Protein 1KWG (pdb70)

Sequence (644 aa):
MLGVCYYPEHWPKERWKEDARRMREAGLSHVRIGEFAWALLEPEPGRLEWGWLDEAIATLAAEGLKVVLGTPTATPPKWLVDRYPEILPVDREGRRRRFGGRRHYCFSSPVYREEARRIVTLLAERYGGLEAVAGFQTDNEYGCHDTVRCYCPRCQEAFRGWLEARYGTIEALNEAWGTAFWSQRYRSFAEVELPHLTVAEPNPSHLLDYYRFASDQVRAFNRLQVEILRAHAPGKFVTHNFMGFFTDLDAFALAQDLDFASWDSYPLGFTDLMPLPPEEKLRYARTGHPDVAAFHHDLYRGVGRGRFWVMEQQPGPVNWAPHNPSPAPGMVRLWTWEALAHGAEVVSYFRWRQAPFAQEQMHAGLHRPDSAPDQGFFEAKRVAEELAALALPPVAQAPVALVFDYEAAWIYEVQPQGAEWSYLGLVYLFYSALRRLGLDVDVVPPGASLRGYAFAVVPSLPIVREEALEAFREAEGPVLFGPRSGSKTETFQIPKELPPGPLQALLPLKVVRVESLPPGLLEVAEGALGRFPLGLWREWVEAPLKPLLTFQDGKGALYREGRYLYLAAWPSPELAGRLLSALAAEAGLKVLSLPEGLRLRRRGTWVFAFNYGPEAVEAPASEGARFLLGSRRVGPYDLAVWEE

Organism: Thermus thermophilus (NCBI:txid274)

Structure (mmCIF, N/CA/C/O backbone):
data_1KWG
#
_entry.id   1KWG
#
_cell.length_a   97.737
_cell.length_b   97.737
_cell.length_c   129.370
_cell.angle_alpha   90.00
_cell.angle_beta   90.00
_cell.angle_gamma   120.00
#
_symmetry.space_group_name_H-M   'P 3 2 1'
#
loop_
_entity.id
_entity.type
_entity.pdbx_description
1 polymer BETA-GALACTOSIDASE
2 non-polymer 'CHLORIDE ION'
3 non-polymer 'ACETATE ION'
4 non-polymer 'ZINC ION'
5 non-polymer (4S)-2-METHYL-2,4-PENTANEDIOL
6 water water
#
loop_
_atom_site.group_PDB
_atom_site.id
_atom_site.type_symbol
_atom_site.label_atom_id
_atom_site.label_alt_id
_atom_site.label_comp_id
_atom_site.label_asym_id
_atom_site.label_entity_id
_atom_site.label_seq_id
_atom_site.pdbx_PDB_ins_code
_atom_site.Cartn_x
_atom_site.Cartn_y
_atom_site.Cartn_z
_atom_site.occupancy
_atom_site.B_iso_or_equiv
_atom_site.auth_seq_id
_atom_site.auth_comp_id
_atom_site.auth_asym_id
_atom_site.auth_atom_id
_atom_site.pdbx_PDB_model_num
ATOM 1 N N . MET A 1 1 ? 44.669 6.086 35.824 1.00 28.00 1 MET A N 1
ATOM 2 C CA . MET A 1 1 ? 44.508 7.104 34.750 1.00 22.92 1 MET A CA 1
ATOM 3 C C . MET A 1 1 ? 43.051 7.542 34.669 1.00 19.72 1 MET A C 1
ATOM 4 O O . MET A 1 1 ? 42.140 6.719 34.725 1.00 17.61 1 MET A O 1
ATOM 9 N N . LEU A 1 2 ? 42.841 8.846 34.542 1.00 16.75 2 LEU A N 1
ATOM 10 C CA . LEU A 1 2 ? 41.495 9.395 34.455 1.00 15.01 2 LEU A CA 1
ATOM 11 C C . LEU A 1 2 ? 41.270 10.031 33.092 1.00 14.16 2 LEU A C 1
ATOM 12 O O . LEU A 1 2 ? 42.196 10.562 32.481 1.00 15.34 2 LEU A O 1
ATOM 17 N N . GLY A 1 3 ? 40.032 9.970 32.616 1.00 12.04 3 GLY A N 1
ATOM 18 C CA . GLY A 1 3 ? 39.718 10.549 31.325 1.00 11.68 3 GLY A CA 1
ATOM 19 C C . GLY A 1 3 ? 38.388 11.267 31.351 1.00 10.51 3 GLY A C 1
ATOM 20 O O . GLY A 1 3 ? 37.783 11.422 32.408 1.00 10.11 3 GLY A O 1
ATOM 21 N N . VAL A 1 4 ? 37.939 11.720 30.187 1.00 10.33 4 VAL A N 1
ATOM 22 C CA . VAL A 1 4 ? 36.661 12.407 30.096 1.00 10.29 4 VAL A CA 1
ATOM 23 C C . VAL A 1 4 ? 36.081 12.285 28.696 1.00 10.44 4 VAL A C 1
ATOM 24 O O . VAL A 1 4 ? 36.812 12.119 27.715 1.00 10.83 4 VAL A O 1
ATOM 28 N N . CYS A 1 5 ? 34.754 12.336 28.625 1.00 8.86 5 CYS A N 1
ATOM 29 C CA . CYS A 1 5 ? 34.027 12.278 27.364 1.00 9.11 5 CYS A CA 1
ATOM 30 C C . CYS A 1 5 ? 33.808 13.745 26.996 1.00 9.81 5 CYS A C 1
ATOM 31 O O . CYS A 1 5 ? 33.254 14.519 27.780 1.00 11.07 5 CYS A O 1
ATOM 34 N N . TYR A 1 6 ? 34.252 14.118 25.801 1.00 11.48 6 TYR A N 1
ATOM 35 C CA . TYR A 1 6 ? 34.194 15.505 25.350 1.00 11.74 6 TYR A CA 1
ATOM 36 C C . TYR A 1 6 ? 33.514 15.669 23.997 1.00 10.28 6 TYR A C 1
ATOM 37 O O . TYR A 1 6 ? 33.609 14.800 23.129 1.00 10.49 6 TYR A O 1
ATOM 46 N N . TYR A 1 7 ? 32.826 16.793 23.825 1.00 10.94 7 TYR A N 1
ATOM 47 C CA . TYR A 1 7 ? 32.125 17.062 22.580 1.00 10.15 7 TYR A CA 1
ATOM 48 C C . TYR A 1 7 ? 32.500 18.416 22.003 1.00 11.98 7 TYR A C 1
ATOM 49 O O . TYR A 1 7 ? 31.780 19.405 22.153 1.00 11.34 7 TYR A O 1
ATOM 58 N N . PRO A 1 8 ? 33.650 18.473 21.322 1.00 13.30 8 PRO A N 1
ATOM 59 C CA . PRO A 1 8 ? 34.089 19.737 20.733 1.00 13.74 8 PRO A CA 1
ATOM 60 C C . PRO A 1 8 ? 33.047 20.325 19.785 1.00 14.03 8 PRO A C 1
ATOM 61 O O . PRO A 1 8 ? 32.935 21.546 19.658 1.00 14.00 8 PRO A O 1
ATOM 65 N N . GLU A 1 9 ? 32.270 19.455 19.144 1.00 12.82 9 GLU A N 1
ATOM 66 C CA . GLU A 1 9 ? 31.248 19.897 18.198 1.00 13.75 9 GLU A CA 1
ATOM 67 C C . GLU A 1 9 ? 30.048 20.583 18.858 1.00 13.58 9 GLU A C 1
ATOM 68 O O . GLU A 1 9 ? 29.139 21.047 18.167 1.00 15.35 9 GLU A O 1
ATOM 74 N N . HIS A 1 10 ? 30.040 20.646 20.187 1.00 12.15 10 HIS A N 1
ATOM 75 C CA . HIS A 1 10 ? 28.950 21.298 20.915 1.00 12.35 10 HIS A CA 1
ATOM 76 C C . HIS A 1 10 ? 29.355 22.684 21.393 1.00 12.46 10 HIS A C 1
ATOM 77 O O . HIS A 1 10 ? 28.526 23.434 21.911 1.00 13.63 10 HIS A O 1
ATOM 84 N N . TRP A 1 11 ? 30.628 23.023 21.217 1.00 12.65 11 TRP A N 1
ATOM 85 C CA . TRP A 1 11 ? 31.150 24.297 21.688 1.00 14.89 11 TRP A CA 1
ATOM 86 C C . TRP A 1 11 ? 31.878 25.113 20.630 1.00 15.47 11 TRP A C 1
ATOM 87 O O . TRP A 1 11 ? 32.365 24.574 19.636 1.00 15.71 11 TRP A O 1
ATOM 98 N N . PRO A 1 12 ? 31.962 26.437 20.837 1.00 18.08 12 PRO A N 1
ATOM 99 C CA . PRO A 1 12 ? 32.657 27.301 19.879 1.00 18.32 12 PRO A CA 1
ATOM 100 C C . PRO A 1 12 ? 34.115 26.851 19.835 1.00 18.40 12 PRO A C 1
ATOM 101 O O . PRO A 1 12 ? 34.683 26.507 20.870 1.00 19.60 12 PRO A O 1
ATOM 105 N N . LYS A 1 13 ? 34.715 26.843 18.649 1.00 19.25 13 LYS A N 1
ATOM 106 C CA . LYS A 1 13 ? 36.107 26.425 18.509 1.00 20.27 13 LYS A CA 1
ATOM 107 C C . LYS A 1 13 ? 37.052 27.169 19.447 1.00 21.22 13 LYS A C 1
ATOM 108 O O . LYS A 1 13 ? 38.044 26.607 19.911 1.00 19.43 13 LYS A O 1
ATOM 114 N N . GLU A 1 14 ? 36.747 28.435 19.721 1.00 22.07 14 GLU A N 1
ATOM 115 C CA . GLU A 1 14 ? 37.584 29.249 20.598 1.00 23.84 14 GLU A CA 1
ATOM 116 C C . GLU A 1 14 ? 37.714 28.668 22.001 1.00 23.81 14 GLU A C 1
ATOM 117 O O . GLU A 1 14 ? 38.607 29.051 22.752 1.00 26.44 14 GLU A O 1
ATOM 123 N N . ARG A 1 15 ? 36.824 27.747 22.353 1.00 20.28 15 ARG A N 1
ATOM 124 C CA . ARG A 1 15 ? 36.838 27.146 23.680 1.00 20.49 15 ARG A CA 1
ATOM 125 C C . ARG A 1 15 ? 37.718 25.900 23.770 1.00 17.04 15 ARG A C 1
ATOM 126 O O . ARG A 1 15 ? 38.153 25.517 24.858 1.00 16.35 15 ARG A O 1
ATOM 134 N N . TRP A 1 16 ? 37.978 25.276 22.625 1.00 18.25 16 TRP A N 1
ATOM 135 C CA . TRP A 1 16 ? 38.768 24.047 22.568 1.00 17.54 16 TRP A CA 1
ATOM 136 C C . TRP A 1 16 ? 40.142 24.097 23.229 1.00 18.59 16 TRP A C 1
ATOM 137 O O . TRP A 1 16 ? 40.472 23.232 24.043 1.00 16.44 16 TRP A O 1
ATOM 148 N N . LYS A 1 17 ? 40.953 25.091 22.875 1.00 18.94 17 LYS A N 1
ATOM 149 C CA . LYS A 1 17 ? 42.284 25.198 23.459 1.00 19.89 17 LYS A CA 1
ATOM 150 C C . LYS A 1 17 ? 42.198 25.324 24.975 1.00 16.17 17 LYS A C 1
ATOM 151 O O . LYS A 1 17 ? 43.007 24.744 25.696 1.00 16.33 17 LYS A O 1
ATOM 157 N N . GLU A 1 18 ? 41.214 26.076 25.456 1.00 16.54 18 GLU A N 1
ATOM 158 C CA . GLU A 1 18 ? 41.026 26.252 26.889 1.00 16.14 18 GLU A CA 1
ATOM 159 C C . GLU A 1 18 ? 40.614 24.939 27.547 1.00 15.96 18 GLU A C 1
ATOM 160 O O . GLU A 1 18 ? 41.111 24.588 28.619 1.00 15.54 18 GLU A O 1
ATOM 166 N N . ASP A 1 19 ? 39.696 24.220 26.909 1.00 14.75 19 ASP A N 1
ATOM 167 C CA . ASP A 1 19 ? 39.238 22.949 27.453 1.00 13.38 19 ASP A CA 1
ATOM 168 C C . ASP A 1 19 ? 40.393 21.960 27.563 1.00 13.16 19 ASP A C 1
ATOM 169 O O . ASP A 1 19 ? 40.562 21.311 28.594 1.00 13.62 19 ASP A O 1
ATOM 174 N N . ALA A 1 20 ? 41.185 21.856 26.499 1.00 14.38 20 ALA A N 1
ATOM 175 C CA . ALA A 1 20 ? 42.325 20.944 26.474 1.00 13.57 20 ALA A CA 1
ATOM 176 C C . ALA A 1 20 ? 43.320 21.285 27.580 1.00 14.04 20 ALA A C 1
ATOM 177 O O . ALA A 1 20 ? 43.832 20.398 28.265 1.00 14.09 20 ALA A O 1
ATOM 179 N N . ARG A 1 21 ? 43.596 22.573 27.756 1.00 14.90 21 ARG A N 1
ATOM 180 C CA . ARG A 1 21 ? 44.519 23.001 28.798 1.00 14.29 21 ARG A CA 1
ATOM 181 C C . ARG A 1 21 ? 44.001 22.598 30.173 1.00 14.81 21 ARG A C 1
ATOM 182 O O . ARG A 1 21 ? 44.742 22.056 30.994 1.00 15.68 21 ARG A O 1
ATOM 190 N N . ARG A 1 22 ? 42.720 22.860 30.418 1.00 14.07 22 ARG A N 1
ATOM 191 C CA . ARG A 1 22 ? 42.110 22.545 31.701 1.00 13.29 22 ARG A CA 1
ATOM 192 C C . ARG A 1 22 ? 42.029 21.046 31.973 1.00 13.68 22 ARG A C 1
ATOM 193 O O . ARG A 1 22 ? 42.059 20.621 33.129 1.00 13.17 22 ARG A O 1
ATOM 201 N N . MET A 1 23 ? 41.936 20.250 30.912 1.00 13.40 23 MET A N 1
ATOM 202 C CA . MET A 1 23 ? 41.891 18.797 31.059 1.00 13.42 23 MET A CA 1
ATOM 203 C C . MET A 1 23 ? 43.254 18.335 31.559 1.00 14.06 23 MET A C 1
ATOM 204 O O . MET A 1 23 ? 43.346 17.477 32.434 1.00 12.78 23 MET A O 1
ATOM 209 N N . ARG A 1 24 ? 44.313 18.914 30.999 1.00 15.77 24 ARG A N 1
ATOM 210 C CA . ARG A 1 24 ? 45.668 18.572 31.417 1.00 14.76 24 ARG A CA 1
ATOM 211 C C . ARG A 1 24 ? 45.905 19.017 32.857 1.00 14.41 24 ARG A C 1
ATOM 212 O O . ARG A 1 24 ? 46.453 18.267 33.661 1.00 16.17 24 ARG A O 1
ATOM 220 N N . GLU A 1 25 ? 45.497 20.244 33.174 1.00 14.36 25 GLU A N 1
ATOM 221 C CA . GLU A 1 25 ? 45.679 20.780 34.519 1.00 16.09 25 GLU A CA 1
ATOM 222 C C . GLU A 1 25 ? 44.938 19.950 35.563 1.00 17.41 25 GLU A C 1
ATOM 223 O O . GLU A 1 25 ? 45.377 19.846 36.707 1.00 18.84 25 GLU A O 1
ATOM 229 N N . ALA A 1 26 ? 43.815 19.361 35.163 1.00 17.00 26 ALA A N 1
ATOM 230 C CA . ALA A 1 26 ? 43.011 18.545 36.069 1.00 17.63 26 ALA A CA 1
ATOM 231 C C . ALA A 1 26 ? 43.668 17.195 36.342 1.00 18.73 26 ALA A C 1
ATOM 232 O O . ALA A 1 26 ? 43.351 16.528 37.330 1.00 19.80 26 ALA A O 1
ATOM 234 N N . GLY A 1 27 ? 44.581 16.796 35.463 1.00 18.01 27 GLY A N 1
ATOM 235 C CA . GLY A 1 27 ? 45.264 15.527 35.635 1.00 16.68 27 GLY A CA 1
ATOM 236 C C . GLY A 1 27 ? 44.709 14.411 34.767 1.00 16.72 27 GLY A C 1
ATOM 237 O O . GLY A 1 27 ? 45.014 13.241 34.999 1.00 17.44 27 GLY A O 1
ATOM 238 N N . LEU A 1 28 ? 43.902 14.760 33.768 1.00 15.24 28 LEU A N 1
ATOM 239 C CA . LEU A 1 28 ? 43.322 13.758 32.879 1.00 15.05 28 LEU A CA 1
ATOM 240 C C . LEU A 1 28 ? 44.340 13.309 31.834 1.00 17.69 28 LEU A C 1
ATOM 241 O O . LEU A 1 28 ? 45.227 14.074 31.446 1.00 17.26 28 LEU A O 1
ATOM 246 N N . SER A 1 29 ? 44.204 12.070 31.372 1.00 16.43 29 SER A N 1
ATOM 247 C CA . SER A 1 29 ? 45.126 11.519 30.387 1.00 15.82 29 SER A CA 1
ATOM 248 C C . SER A 1 29 ? 44.467 11.112 29.073 1.00 16.69 29 SER A C 1
ATOM 249 O O . SER A 1 29 ? 45.120 11.091 28.029 1.00 15.87 29 SER A O 1
ATOM 252 N N . HIS A 1 30 ? 43.177 10.794 29.126 1.00 15.22 30 HIS A N 1
ATOM 253 C CA . HIS A 1 30 ? 42.443 10.360 27.941 1.00 14.27 30 HIS A CA 1
ATOM 254 C C . HIS A 1 30 ? 41.166 11.157 27.711 1.00 12.57 30 HIS A C 1
ATOM 255 O O . HIS A 1 30 ? 40.518 11.595 28.658 1.00 14.15 30 HIS A O 1
ATOM 262 N N . VAL A 1 31 ? 40.811 11.329 26.441 1.00 11.49 31 VAL A N 1
ATOM 263 C CA . VAL A 1 31 ? 39.612 12.068 26.060 1.00 11.76 31 VAL A CA 1
ATOM 264 C C . VAL A 1 31 ? 38.903 11.326 24.929 1.00 12.74 31 VAL A C 1
ATOM 265 O O . VAL A 1 31 ? 39.510 11.049 23.892 1.00 12.96 31 VAL A O 1
ATOM 269 N N . ARG A 1 32 ? 37.630 10.988 25.131 1.00 11.10 32 ARG A N 1
ATOM 270 C CA . ARG A 1 32 ? 36.864 10.289 24.100 1.00 10.09 32 ARG A CA 1
ATOM 271 C C . ARG A 1 32 ? 36.026 11.298 23.329 1.00 10.47 32 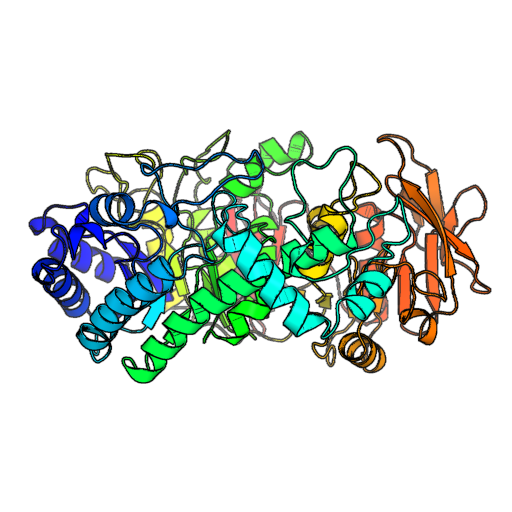ARG A C 1
ATOM 272 O O . ARG A 1 32 ? 35.378 12.159 23.927 1.00 10.86 32 ARG A O 1
ATOM 280 N N . ILE A 1 33 ? 36.040 11.190 22.005 1.00 11.34 33 ILE A N 1
ATOM 281 C CA . ILE A 1 33 ? 35.275 12.095 21.154 1.00 10.71 33 ILE A CA 1
ATOM 282 C C . ILE A 1 33 ? 34.794 11.409 19.878 1.00 10.31 33 ILE A C 1
ATOM 283 O O . ILE A 1 33 ? 35.282 10.336 19.510 1.00 10.98 33 ILE A O 1
ATOM 288 N N . GLY A 1 34 ? 33.815 12.035 19.229 1.00 11.49 34 GLY A N 1
ATOM 289 C CA . GLY A 1 34 ? 33.324 11.569 17.942 1.00 10.05 34 GLY A CA 1
ATOM 290 C C . GLY A 1 34 ? 32.220 10.552 17.720 1.00 11.28 34 GLY A C 1
ATOM 291 O O . GLY A 1 34 ? 31.781 10.393 16.579 1.00 13.10 34 GLY A O 1
ATOM 292 N N . GLU A 1 35 ? 31.741 9.880 18.760 1.00 9.95 35 GLU A N 1
ATOM 293 C CA . GLU A 1 35 ? 30.717 8.862 18.549 1.00 11.50 35 GLU A CA 1
ATOM 294 C C . GLU A 1 35 ? 29.366 9.355 18.022 1.00 11.06 35 GLU A C 1
ATOM 295 O O . GLU A 1 35 ? 28.593 8.569 17.480 1.00 11.83 35 GLU A O 1
ATOM 301 N N . PHE A 1 36 ? 29.079 10.645 18.166 1.00 11.69 36 PHE A N 1
ATOM 302 C CA . PHE A 1 36 ? 27.809 11.190 17.681 1.00 12.36 36 PHE A CA 1
ATOM 303 C C . PHE A 1 36 ? 28.052 12.278 16.644 1.00 13.84 36 PHE A C 1
ATOM 304 O O . PHE A 1 36 ? 27.194 13.129 16.432 1.00 13.40 36 PHE A O 1
ATOM 312 N N . ALA A 1 37 ? 29.202 12.232 15.978 1.00 13.93 37 ALA A N 1
ATOM 313 C CA . ALA A 1 37 ? 29.554 13.276 15.018 1.00 14.00 37 ALA A CA 1
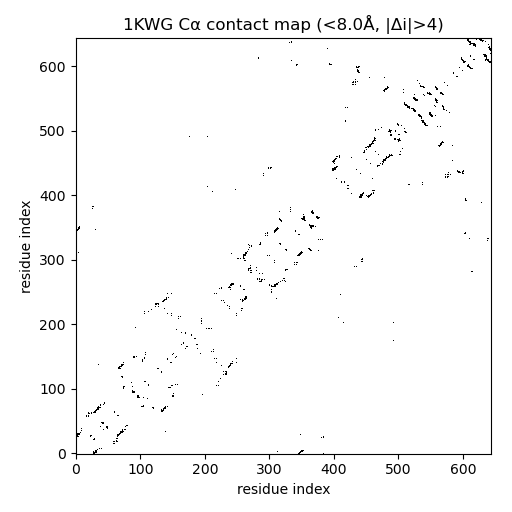ATOM 314 C C . ALA A 1 37 ? 29.330 13.043 13.525 1.00 13.63 37 ALA A C 1
ATOM 315 O O . ALA A 1 37 ? 29.748 13.870 12.719 1.00 14.09 37 ALA A O 1
ATOM 317 N N . TRP A 1 38 ? 28.661 11.962 13.139 1.00 13.02 38 TRP A N 1
ATOM 318 C CA . TRP A 1 38 ? 28.461 11.706 11.711 1.00 12.51 38 TRP A CA 1
ATOM 319 C C . TRP A 1 38 ? 27.841 12.891 10.961 1.00 13.98 38 TRP A C 1
ATOM 320 O O . TRP A 1 38 ? 28.319 13.267 9.891 1.00 14.67 38 TRP A O 1
ATOM 331 N N . ALA A 1 39 ? 26.785 13.482 11.513 1.00 13.70 39 ALA A N 1
ATOM 332 C CA . ALA A 1 39 ? 26.126 14.608 10.846 1.00 14.66 39 ALA A CA 1
ATOM 333 C C . ALA A 1 39 ? 27.051 15.804 10.669 1.00 16.58 39 ALA A C 1
ATOM 334 O O . ALA A 1 39 ? 26.844 16.627 9.774 1.00 16.90 39 ALA A O 1
ATOM 336 N N . LEU A 1 40 ? 28.063 15.908 11.527 1.00 13.88 40 LEU A N 1
ATOM 337 C CA . LEU A 1 40 ? 29.011 17.015 11.445 1.00 15.72 40 LEU A CA 1
ATOM 338 C C . LEU A 1 40 ? 30.169 16.683 10.508 1.00 17.10 40 LEU A C 1
ATOM 339 O O . LEU A 1 40 ? 30.790 17.583 9.938 1.00 18.58 40 LEU A O 1
ATOM 344 N N . LEU A 1 41 ? 30.457 15.392 10.350 1.00 14.90 41 LEU A N 1
ATOM 345 C CA . LEU A 1 41 ? 31.537 14.948 9.470 1.00 15.12 41 LEU A CA 1
ATOM 346 C C . LEU A 1 41 ? 31.050 14.859 8.029 1.00 15.58 41 LEU A C 1
ATOM 347 O O . LEU A 1 41 ? 31.818 15.074 7.087 1.00 17.58 41 LEU A O 1
ATOM 352 N N . GLU A 1 42 ? 29.775 14.528 7.863 1.00 14.54 42 GLU A N 1
ATOM 353 C CA . GLU A 1 42 ? 29.181 14.415 6.538 1.00 14.18 42 GLU A CA 1
ATOM 354 C C . GLU A 1 42 ? 27.806 15.083 6.544 1.00 14.99 42 GLU A C 1
ATOM 355 O O . GLU A 1 42 ? 26.778 14.414 6.451 1.00 14.26 42 GLU A O 1
ATOM 361 N N . PRO A 1 43 ? 27.777 16.422 6.657 1.00 16.14 43 PRO A N 1
ATOM 362 C CA . PRO A 1 43 ? 26.527 17.189 6.678 1.00 17.84 43 PRO A CA 1
ATOM 363 C C . PRO A 1 43 ? 25.750 17.056 5.372 1.00 18.13 43 PRO A C 1
ATOM 364 O O . PRO A 1 43 ? 24.518 17.087 5.361 1.00 18.17 43 PRO A O 1
ATOM 368 N N . GLU A 1 44 ? 26.489 16.917 4.276 1.00 20.00 44 GLU A N 1
ATOM 369 C CA . GLU A 1 44 ? 25.908 16.742 2.950 1.00 21.71 44 GLU A CA 1
ATOM 370 C C . GLU A 1 44 ? 26.382 15.384 2.443 1.00 20.08 44 GLU A C 1
ATOM 371 O O . GLU A 1 44 ? 27.545 15.024 2.617 1.00 19.06 44 GLU A O 1
ATOM 377 N N . PRO A 1 45 ? 25.488 14.610 1.811 1.00 20.05 45 PRO A N 1
ATOM 378 C CA . PRO A 1 45 ? 25.852 13.288 1.292 1.00 21.61 45 PRO A CA 1
ATOM 379 C C . PRO A 1 45 ? 27.107 13.305 0.417 1.00 24.41 45 PRO A C 1
ATOM 380 O O . PRO A 1 45 ? 27.168 14.030 -0.578 1.00 23.88 45 PRO A O 1
ATOM 384 N N . GLY A 1 46 ? 28.106 12.514 0.797 1.00 24.43 46 GLY A N 1
ATOM 385 C CA . GLY A 1 46 ? 29.329 12.440 0.016 1.00 24.52 46 GLY A CA 1
ATOM 386 C C . GLY A 1 46 ? 30.323 13.568 0.214 1.00 25.61 46 GLY A C 1
ATOM 387 O O . GLY A 1 46 ? 31.431 13.518 -0.321 1.00 26.40 46 GLY A O 1
ATOM 388 N N . ARG A 1 47 ? 29.937 14.588 0.972 1.00 25.30 47 ARG A N 1
ATOM 389 C CA . ARG A 1 47 ? 30.823 15.717 1.227 1.00 26.89 47 ARG A CA 1
ATOM 390 C C . ARG A 1 47 ? 31.332 15.670 2.662 1.00 25.79 47 ARG A C 1
ATOM 391 O O . ARG A 1 47 ? 30.636 16.077 3.591 1.00 25.27 47 ARG A O 1
ATOM 399 N N . LEU A 1 48 ? 32.549 15.164 2.833 1.00 23.38 48 LEU A N 1
ATOM 400 C CA . LEU A 1 48 ? 33.149 15.057 4.155 1.00 23.88 48 LEU A CA 1
ATOM 401 C C . LEU A 1 48 ? 33.821 16.348 4.598 1.00 25.09 48 LEU A C 1
ATOM 402 O O . LEU A 1 48 ? 34.466 17.035 3.805 1.00 25.22 48 LEU A O 1
ATOM 407 N N . GLU A 1 49 ? 33.650 16.671 5.874 1.00 21.58 49 GLU A N 1
ATOM 408 C CA . GLU A 1 49 ? 34.239 17.862 6.467 1.00 23.31 49 GLU A CA 1
ATOM 409 C C . GLU A 1 49 ? 35.042 17.442 7.693 1.00 21.64 49 GLU A C 1
ATOM 410 O O . GLU A 1 49 ? 34.540 17.461 8.819 1.00 21.59 49 GLU A O 1
ATOM 416 N N . TRP A 1 50 ? 36.291 17.053 7.455 1.00 20.19 50 TRP A N 1
ATOM 417 C CA . TRP A 1 50 ? 37.189 16.601 8.515 1.00 19.06 50 TRP A CA 1
ATOM 418 C C . TRP A 1 50 ? 37.868 17.743 9.254 1.00 18.74 50 TRP A C 1
ATOM 419 O O . TRP A 1 50 ? 38.382 17.554 10.355 1.00 18.43 50 TRP A O 1
ATOM 430 N N . GLY A 1 51 ? 37.881 18.918 8.633 1.00 19.03 51 GLY A N 1
ATOM 431 C CA . GLY A 1 51 ? 38.522 20.080 9.221 1.00 19.25 51 GLY A CA 1
ATOM 432 C C . GLY A 1 51 ? 38.423 20.254 10.725 1.00 20.17 51 GLY A C 1
ATOM 433 O O . GLY A 1 51 ? 39.438 20.252 11.424 1.00 20.24 51 GLY A O 1
ATOM 434 N N . TRP A 1 52 ? 37.204 20.406 11.230 1.00 19.49 52 TRP A N 1
ATOM 435 C CA . TRP A 1 52 ? 37.005 20.611 12.657 1.00 17.79 52 TRP A CA 1
ATOM 436 C C . TRP A 1 52 ? 37.500 19.453 13.522 1.00 16.61 52 TRP A C 1
ATOM 437 O O . TRP A 1 52 ? 38.025 19.679 14.609 1.00 17.00 52 TRP A O 1
ATOM 448 N N . LEU A 1 53 ? 37.333 18.219 13.052 1.00 17.30 53 LEU A N 1
ATOM 449 C CA . LEU A 1 53 ? 37.785 17.070 13.831 1.00 16.47 53 LEU A CA 1
ATOM 450 C C . LEU A 1 53 ? 39.311 16.995 13.827 1.00 16.64 53 LEU A C 1
ATOM 451 O O . LEU A 1 53 ? 39.922 16.658 14.843 1.00 15.73 53 LEU A O 1
ATOM 456 N N . ASP A 1 54 ? 39.927 17.312 12.691 1.00 17.14 54 ASP A N 1
ATOM 457 C CA . ASP A 1 54 ? 41.385 17.302 12.614 1.00 18.80 54 ASP A CA 1
ATOM 458 C C . ASP A 1 54 ? 41.902 18.287 13.656 1.00 17.84 54 ASP A C 1
ATOM 459 O O . ASP A 1 54 ? 42.841 17.995 14.400 1.00 17.76 54 ASP A O 1
ATOM 464 N N . GLU A 1 55 ? 41.273 19.459 13.701 1.00 18.54 55 GLU A N 1
ATOM 465 C CA . GLU A 1 55 ? 41.669 20.506 14.631 1.00 19.22 55 GLU A CA 1
ATOM 466 C C . GLU A 1 55 ? 41.441 20.127 16.088 1.00 18.58 55 GLU A C 1
ATOM 467 O O . GLU A 1 55 ? 42.291 20.387 16.937 1.00 18.76 55 GLU A O 1
ATOM 473 N N . ALA A 1 56 ? 40.295 19.521 16.381 1.00 17.14 56 ALA A N 1
ATOM 474 C CA . ALA A 1 56 ? 39.990 19.128 17.753 1.00 15.54 56 ALA A CA 1
ATOM 475 C C . ALA A 1 56 ? 41.024 18.125 18.254 1.00 15.13 56 ALA A C 1
ATOM 476 O O . ALA A 1 56 ? 41.515 18.230 19.375 1.00 15.67 56 ALA A O 1
ATOM 478 N N . ILE A 1 57 ? 41.354 17.154 17.413 1.00 16.28 57 ILE A N 1
ATOM 479 C CA . ILE A 1 57 ? 42.336 16.142 17.772 1.00 14.85 57 ILE A CA 1
ATOM 480 C C . ILE A 1 57 ? 43.702 16.788 18.007 1.00 16.47 57 ILE A C 1
ATOM 481 O O . ILE A 1 57 ? 44.378 16.489 18.991 1.00 16.00 57 ILE A O 1
ATOM 486 N N . ALA A 1 58 ? 44.095 17.683 17.106 1.00 17.42 58 ALA A N 1
ATOM 487 C CA . ALA A 1 58 ? 45.375 18.375 17.223 1.00 18.22 58 ALA A CA 1
ATOM 488 C C . ALA A 1 58 ? 45.439 19.200 18.506 1.00 17.99 58 ALA A C 1
ATOM 489 O O . ALA A 1 58 ? 46.469 19.244 19.179 1.00 17.72 58 ALA A O 1
ATOM 491 N N . THR A 1 59 ? 44.330 19.850 18.839 1.00 17.73 59 THR A N 1
ATOM 492 C CA . THR A 1 59 ? 44.254 20.678 20.036 1.00 17.86 59 THR A CA 1
ATOM 493 C C . THR A 1 59 ? 44.443 19.851 21.303 1.00 16.88 59 THR A C 1
ATOM 494 O O . THR A 1 59 ? 45.144 20.261 22.228 1.00 16.81 59 THR A O 1
ATOM 498 N N . LEU A 1 60 ? 43.812 18.682 21.342 1.00 16.74 60 LEU A N 1
ATOM 499 C CA . LEU A 1 60 ? 43.923 17.805 22.498 1.00 16.32 60 LEU A CA 1
ATOM 500 C C . LEU A 1 60 ? 45.329 17.217 22.588 1.00 16.13 60 LEU A C 1
ATOM 501 O O . LEU A 1 60 ? 45.923 17.160 23.668 1.00 15.98 60 LEU A O 1
ATOM 506 N N . ALA A 1 61 ? 45.854 16.792 21.446 1.00 17.61 61 ALA A N 1
ATOM 507 C CA . ALA A 1 61 ? 47.188 16.201 21.378 1.00 18.52 61 ALA A CA 1
ATOM 508 C C . ALA A 1 61 ? 48.272 17.175 21.839 1.00 20.05 61 ALA A C 1
ATOM 509 O O . ALA A 1 61 ? 49.254 16.771 22.463 1.00 18.86 61 ALA A O 1
ATOM 511 N N . ALA A 1 62 ? 48.088 18.455 21.530 1.00 20.01 62 ALA A N 1
ATOM 512 C CA . ALA A 1 62 ? 49.057 19.480 21.909 1.00 21.66 62 ALA A CA 1
ATOM 513 C C . ALA A 1 62 ? 49.241 19.571 23.422 1.00 22.73 62 ALA A C 1
ATOM 514 O O . ALA A 1 62 ? 50.277 20.038 23.900 1.00 23.40 62 ALA A O 1
ATOM 516 N N . GLU A 1 63 ? 48.237 19.130 24.175 1.00 20.94 63 GLU A N 1
ATOM 517 C CA . GLU A 1 63 ? 48.312 19.160 25.631 1.00 19.71 63 GLU A CA 1
ATOM 518 C C . GLU A 1 63 ? 48.801 17.826 26.182 1.00 19.96 63 GLU A C 1
ATOM 519 O O . GLU A 1 63 ? 48.817 17.613 27.394 1.00 21.46 63 GLU A O 1
ATOM 525 N N . GLY A 1 64 ? 49.196 16.928 25.284 1.00 18.69 64 GLY A N 1
ATOM 526 C CA . GLY A 1 64 ? 49.688 15.626 25.703 1.00 20.22 64 GLY A CA 1
ATOM 527 C C . GLY A 1 64 ? 48.599 14.619 26.024 1.00 21.04 64 GLY A C 1
ATOM 528 O O . GLY A 1 64 ? 48.867 13.564 26.595 1.00 22.06 64 GLY A O 1
ATOM 529 N N . LEU A 1 65 ? 47.365 14.940 25.650 1.00 18.01 65 LEU A N 1
ATOM 530 C CA . LEU A 1 65 ? 46.240 14.051 25.908 1.00 18.11 65 LEU A CA 1
ATOM 531 C C . LEU A 1 65 ? 46.117 12.981 24.827 1.00 17.04 65 LEU A C 1
ATOM 532 O O . LEU A 1 65 ? 46.417 13.228 23.659 1.00 18.85 65 LEU A O 1
ATOM 537 N N . LYS A 1 66 ? 45.680 11.791 25.230 1.00 17.54 66 LYS A N 1
ATOM 538 C CA . LYS A 1 66 ? 45.483 10.681 24.307 1.00 17.27 66 LYS A CA 1
ATOM 539 C C . LYS A 1 66 ? 44.012 10.682 23.907 1.00 17.91 66 LYS A C 1
ATOM 540 O O . LYS A 1 66 ? 43.132 10.841 24.755 1.00 18.68 66 LYS A O 1
ATOM 546 N N . VAL A 1 67 ? 43.749 10.506 22.618 1.00 14.97 67 VAL A N 1
ATOM 547 C CA . VAL A 1 67 ? 42.383 10.520 22.114 1.00 13.69 67 VAL A CA 1
ATOM 548 C C . VAL A 1 67 ? 41.813 9.133 21.856 1.00 12.68 67 VAL A C 1
ATOM 549 O O . VAL A 1 67 ? 42.492 8.259 21.316 1.00 13.45 67 VAL A O 1
ATOM 553 N N . VAL A 1 68 ? 40.561 8.944 22.263 1.00 11.67 68 VAL A N 1
ATOM 554 C CA . VAL A 1 68 ? 39.847 7.694 22.037 1.00 10.95 68 VAL A CA 1
ATOM 555 C C . VAL A 1 68 ? 38.734 8.097 21.076 1.00 12.46 68 VAL A C 1
ATOM 556 O O . VAL A 1 68 ? 37.854 8.882 21.428 1.00 13.20 68 VAL A O 1
ATOM 560 N N . LEU A 1 69 ? 38.787 7.588 19.851 1.00 11.16 69 LEU A N 1
ATOM 561 C CA . LEU A 1 69 ? 37.779 7.930 18.856 1.00 11.96 69 LEU A CA 1
ATOM 562 C C . LEU A 1 69 ? 36.628 6.941 18.823 1.00 12.25 69 LEU A C 1
ATOM 563 O O . LEU A 1 69 ? 36.831 5.734 18.728 1.00 11.80 69 LEU A O 1
ATOM 568 N N . GLY A 1 70 ? 35.411 7.457 18.908 1.00 11.67 70 GLY A N 1
ATOM 569 C CA . G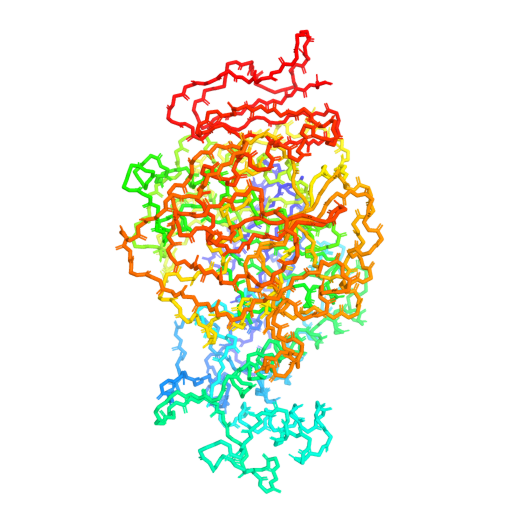LY A 1 70 ? 34.270 6.574 18.831 1.00 11.90 70 GLY A CA 1
ATOM 570 C C . GLY A 1 70 ? 33.800 6.565 17.390 1.00 12.18 70 GLY A C 1
ATOM 571 O O . GLY A 1 70 ? 33.743 7.622 16.758 1.00 13.33 70 GLY A O 1
ATOM 572 N N . THR A 1 71 ? 33.501 5.391 16.842 1.00 10.69 71 THR A N 1
ATOM 573 C CA . THR A 1 71 ? 32.991 5.345 15.476 1.00 9.64 71 THR A CA 1
ATOM 574 C C . THR A 1 71 ? 31.586 5.936 15.635 1.00 12.19 71 THR A C 1
ATOM 575 O O . THR A 1 71 ? 30.908 5.689 16.635 1.00 12.14 71 THR A O 1
ATOM 579 N N . PRO A 1 72 ? 31.132 6.727 14.654 1.00 12.04 72 PRO A N 1
ATOM 580 C CA . PRO A 1 72 ? 29.824 7.392 14.681 1.00 11.79 72 PRO A CA 1
ATOM 581 C C . PRO A 1 72 ? 28.543 6.688 14.253 1.00 11.67 72 PRO A C 1
ATOM 582 O O . PRO A 1 72 ? 27.558 7.357 13.941 1.00 13.08 72 PRO A O 1
ATOM 586 N N . THR A 1 73 ? 28.517 5.362 14.280 1.00 11.95 73 THR A N 1
ATOM 587 C CA . THR A 1 73 ? 27.329 4.643 13.833 1.00 10.80 73 THR A CA 1
ATOM 588 C C . THR A 1 73 ? 26.100 4.605 14.754 1.00 10.89 73 THR A C 1
ATOM 589 O O . THR A 1 73 ? 25.046 4.124 14.350 1.00 10.46 73 THR A O 1
ATOM 593 N N . ALA A 1 74 ? 26.209 5.117 15.975 1.00 11.08 74 ALA A N 1
ATOM 594 C CA . ALA A 1 74 ? 25.052 5.094 16.866 1.00 11.44 74 ALA A CA 1
ATOM 595 C C . ALA A 1 74 ? 23.967 6.069 16.412 1.00 11.32 74 ALA A C 1
ATOM 596 O O . ALA A 1 74 ? 22.781 5.869 16.689 1.00 11.44 74 ALA A O 1
ATOM 598 N N . THR A 1 75 ? 24.379 7.116 15.704 1.00 11.89 75 THR A N 1
ATOM 599 C CA . THR A 1 75 ? 23.451 8.142 15.251 1.00 10.93 75 THR A CA 1
ATOM 600 C C . THR A 1 75 ? 23.616 8.546 13.789 1.00 12.75 75 THR A C 1
ATOM 601 O O . THR A 1 75 ? 24.307 9.518 13.478 1.00 13.69 75 THR A O 1
ATOM 605 N N . PRO A 1 76 ? 22.979 7.805 12.872 1.00 13.07 76 PRO A N 1
ATOM 606 C CA . PRO A 1 76 ? 23.101 8.156 11.453 1.00 13.84 76 PRO A CA 1
ATOM 607 C C . PRO A 1 76 ? 22.349 9.455 11.140 1.00 13.39 76 PRO A C 1
ATOM 608 O O . PRO A 1 76 ? 21.316 9.748 11.745 1.00 13.05 76 PRO A O 1
ATOM 612 N N . PRO A 1 77 ? 22.872 10.255 10.196 1.00 13.37 77 PRO A N 1
ATOM 613 C CA . PRO A 1 77 ? 22.293 11.537 9.768 1.00 13.74 77 PRO A CA 1
ATOM 614 C C . PRO A 1 77 ? 20.894 11.395 9.174 1.00 12.69 77 PRO A C 1
ATOM 615 O O . PRO A 1 77 ? 20.545 10.351 8.629 1.00 13.85 77 PRO A O 1
ATOM 619 N N . LYS A 1 78 ? 20.102 12.458 9.259 1.00 12.78 78 LYS A N 1
ATOM 620 C CA . LYS A 1 78 ? 18.747 12.414 8.729 1.00 12.35 78 LYS A CA 1
ATOM 621 C C . LYS A 1 78 ? 18.727 12.182 7.224 1.00 12.66 78 LYS A C 1
ATOM 622 O O . LYS A 1 78 ? 17.861 11.466 6.727 1.00 13.17 78 LYS A O 1
ATOM 628 N N . TRP A 1 79 ? 19.674 12.773 6.499 1.00 14.08 79 TRP A N 1
ATOM 629 C CA . TRP A 1 79 ? 19.695 12.586 5.050 1.00 13.05 79 TRP A CA 1
ATOM 630 C C . TRP A 1 79 ? 19.917 11.124 4.687 1.00 15.44 79 TRP A C 1
ATOM 631 O O . TRP A 1 79 ? 19.447 10.659 3.645 1.00 14.75 79 TRP A O 1
ATOM 642 N N . LEU A 1 80 ? 20.623 10.395 5.548 1.00 14.68 80 LEU A N 1
ATOM 643 C CA . LEU A 1 80 ? 20.890 8.983 5.295 1.00 13.39 80 LEU A CA 1
ATOM 644 C C . LEU A 1 80 ? 19.646 8.150 5.582 1.00 14.66 80 LEU A C 1
ATOM 645 O O . LEU A 1 80 ? 19.319 7.232 4.835 1.00 14.56 80 LEU A O 1
ATOM 650 N N . VAL A 1 81 ? 18.956 8.480 6.672 1.00 15.59 81 VAL A N 1
ATOM 651 C CA . VAL A 1 81 ? 17.733 7.789 7.060 1.00 16.51 81 VAL A CA 1
ATOM 652 C C . VAL A 1 81 ? 16.647 8.041 6.014 1.00 17.13 81 VAL A C 1
ATOM 653 O O . VAL A 1 81 ? 15.831 7.163 5.718 1.00 16.04 81 VAL A O 1
ATOM 657 N N . ASP A 1 82 ? 16.642 9.250 5.460 1.00 16.61 82 ASP A N 1
ATOM 658 C CA . ASP A 1 82 ? 15.668 9.615 4.437 1.00 16.21 82 ASP A CA 1
ATOM 659 C C . ASP A 1 82 ? 15.960 8.843 3.158 1.00 16.83 82 ASP A C 1
ATOM 660 O O . ASP A 1 82 ? 15.042 8.406 2.461 1.00 18.62 82 ASP A O 1
ATOM 665 N N . ARG A 1 83 ? 17.243 8.673 2.853 1.00 15.18 83 ARG A N 1
ATOM 666 C CA . ARG A 1 83 ? 17.640 7.944 1.653 1.00 15.21 83 ARG A CA 1
ATOM 667 C C . ARG A 1 83 ? 17.291 6.466 1.786 1.00 17.28 83 ARG A C 1
ATOM 668 O O . ARG A 1 83 ? 16.792 5.850 0.843 1.00 16.03 83 ARG A O 1
ATOM 676 N N . TYR A 1 84 ? 17.545 5.908 2.968 1.00 16.54 84 TYR A N 1
ATOM 677 C CA . TYR A 1 84 ? 17.274 4.498 3.229 1.00 16.68 84 TYR A CA 1
ATOM 678 C C . TYR A 1 84 ? 16.358 4.277 4.428 1.00 18.74 84 TYR A C 1
ATOM 679 O O . TYR A 1 84 ? 16.826 4.035 5.541 1.00 16.81 84 TYR A O 1
ATOM 688 N N . PRO A 1 85 ? 15.037 4.358 4.217 1.00 18.99 85 PRO A N 1
ATOM 689 C CA . PRO A 1 85 ? 14.078 4.155 5.305 1.00 18.52 85 PRO A CA 1
ATOM 690 C C . PRO A 1 85 ? 14.246 2.797 5.995 1.00 17.25 85 PRO A C 1
ATOM 691 O O . PRO A 1 85 ? 13.880 2.641 7.163 1.00 17.82 85 PRO A O 1
ATOM 695 N N . GLU A 1 86 ? 14.806 1.820 5.285 1.00 15.84 86 GLU A N 1
ATOM 696 C CA . GLU A 1 86 ? 14.993 0.487 5.859 1.00 17.95 86 GLU A CA 1
ATOM 697 C C . GLU A 1 86 ? 15.963 0.484 7.031 1.00 17.21 86 GLU A C 1
ATOM 698 O O . GLU A 1 86 ? 16.035 -0.493 7.776 1.00 19.41 86 GLU A O 1
ATOM 704 N N . ILE A 1 87 ? 16.721 1.564 7.185 1.00 14.85 87 ILE A N 1
ATOM 705 C CA . ILE A 1 87 ? 17.675 1.659 8.286 1.00 15.32 87 ILE A CA 1
ATOM 706 C C . ILE A 1 87 ? 16.924 1.720 9.612 1.00 14.71 87 ILE A C 1
ATOM 707 O O . ILE A 1 87 ? 17.376 1.169 10.618 1.00 15.15 87 ILE A O 1
ATOM 712 N N . LEU A 1 88 ? 15.771 2.386 9.607 1.00 13.20 88 LEU A N 1
ATOM 713 C CA . LEU A 1 88 ? 14.963 2.534 10.818 1.00 12.51 88 LEU A CA 1
ATOM 714 C C . LEU A 1 88 ? 14.419 1.202 11.326 1.00 13.42 88 LEU A C 1
ATOM 715 O O . LEU A 1 88 ? 13.885 0.397 10.561 1.00 13.91 88 LEU A O 1
ATOM 720 N N . PRO A 1 89 ? 14.544 0.953 12.638 1.00 12.61 89 PRO A N 1
ATOM 721 C CA . PRO A 1 89 ? 14.057 -0.298 13.220 1.00 14.08 89 PRO A CA 1
ATOM 722 C C . PRO A 1 89 ? 12.547 -0.347 13.445 1.00 13.57 89 PRO A C 1
ATOM 723 O O . PRO A 1 89 ? 11.855 0.671 13.376 1.00 13.80 89 PRO A O 1
ATOM 727 N N . VAL A 1 90 ? 12.051 -1.551 13.708 1.00 11.77 90 VAL A N 1
ATOM 728 C CA . VAL A 1 90 ? 10.634 -1.789 13.963 1.00 13.36 90 VAL A CA 1
ATOM 729 C C . VAL A 1 90 ? 10.515 -2.404 15.354 1.00 13.36 90 VAL A C 1
ATOM 730 O O . VAL A 1 90 ? 11.238 -3.351 15.680 1.00 13.31 90 VAL A O 1
ATOM 734 N N . ASP A 1 91 ? 9.615 -1.865 16.174 1.00 14.58 91 ASP A N 1
ATOM 735 C CA . ASP A 1 91 ? 9.441 -2.377 17.529 1.00 16.22 91 ASP A CA 1
ATOM 736 C C . ASP A 1 91 ? 8.590 -3.642 17.594 1.00 17.54 91 ASP A C 1
ATOM 737 O O . ASP A 1 91 ? 8.053 -4.100 16.585 1.00 17.50 91 ASP A O 1
ATOM 742 N N . ARG A 1 92 ? 8.482 -4.201 18.794 1.00 18.11 92 ARG A N 1
ATOM 743 C CA . ARG A 1 92 ? 7.722 -5.424 19.020 1.00 22.25 92 ARG A CA 1
ATOM 744 C C . ARG A 1 92 ? 6.249 -5.274 18.654 1.00 24.29 92 ARG A C 1
ATOM 745 O O . ARG A 1 92 ? 5.571 -6.265 18.371 1.00 24.95 92 ARG A O 1
ATOM 753 N N . GLU A 1 93 ? 5.759 -4.038 18.662 1.00 26.43 93 GLU A N 1
ATOM 754 C CA . GLU A 1 93 ? 4.364 -3.765 18.328 1.00 27.82 93 GLU A CA 1
ATOM 755 C C . GLU A 1 93 ? 4.184 -3.718 16.810 1.00 27.28 93 GLU A C 1
ATOM 756 O O . GLU A 1 93 ? 3.065 -3.592 16.311 1.00 29.58 93 GLU A O 1
ATOM 762 N N . GLY A 1 94 ? 5.295 -3.808 16.083 1.00 25.13 94 GLY A N 1
ATOM 763 C CA . GLY A 1 94 ? 5.245 -3.785 14.631 1.00 23.51 94 GLY A CA 1
ATOM 764 C C . GLY A 1 94 ? 5.322 -2.395 14.024 1.00 23.45 94 GLY A C 1
ATOM 765 O O . GLY A 1 94 ? 5.088 -2.220 12.827 1.00 24.70 94 GLY A O 1
ATOM 766 N N . ARG A 1 95 ? 5.667 -1.408 14.842 1.00 22.21 95 ARG A N 1
ATOM 767 C CA . ARG A 1 95 ? 5.757 -0.028 14.377 1.00 22.56 95 ARG A CA 1
ATOM 768 C C . ARG A 1 95 ? 7.172 0.417 14.036 1.00 21.24 95 ARG A C 1
ATOM 769 O O . ARG A 1 95 ? 8.117 0.157 14.779 1.00 19.54 95 ARG A O 1
ATOM 777 N N . ARG A 1 96 ? 7.300 1.102 12.906 1.00 19.82 96 ARG A N 1
ATOM 778 C CA . ARG A 1 96 ? 8.585 1.611 12.454 1.00 20.94 96 ARG A CA 1
ATOM 779 C C . ARG A 1 96 ? 8.934 2.804 13.340 1.00 21.80 96 ARG A C 1
ATOM 780 O O . ARG A 1 96 ? 8.106 3.694 13.544 1.00 22.59 96 ARG A O 1
ATOM 788 N N . ARG A 1 97 ? 10.148 2.817 13.880 1.00 20.86 97 ARG A N 1
ATOM 789 C CA . ARG A 1 97 ? 10.570 3.920 14.734 1.00 21.45 97 ARG A CA 1
ATOM 790 C C . ARG A 1 97 ? 11.009 5.089 13.866 1.00 22.55 97 ARG A C 1
ATOM 791 O O . ARG A 1 97 ? 11.100 4.964 12.643 1.00 22.81 97 ARG A O 1
ATOM 799 N N . ARG A 1 98 ? 11.293 6.222 14.496 1.00 20.36 98 ARG A N 1
ATOM 800 C CA . ARG A 1 98 ? 11.669 7.413 13.752 1.00 21.00 98 ARG A CA 1
ATOM 801 C C . ARG A 1 98 ? 12.934 8.111 14.243 1.00 17.76 98 ARG A C 1
ATOM 802 O O . ARG A 1 98 ? 13.404 7.884 15.357 1.00 14.50 98 ARG A O 1
ATOM 810 N N . PHE A 1 99 ? 13.469 8.960 13.372 1.00 16.65 99 PHE A N 1
ATOM 811 C CA . PHE A 1 99 ? 14.652 9.770 13.641 1.00 13.61 99 PHE A CA 1
ATOM 812 C C . PHE A 1 99 ? 14.244 10.799 14.693 1.00 13.06 99 PHE A C 1
ATOM 813 O O . PHE A 1 99 ? 13.056 11.083 14.851 1.00 13.09 99 PHE A O 1
ATOM 821 N N . GLY A 1 100 ? 15.215 11.351 15.418 1.00 12.69 100 GLY A N 1
ATOM 822 C CA . GLY A 1 100 ? 14.887 12.351 16.422 1.00 12.70 100 GLY A CA 1
ATOM 823 C C . GLY A 1 100 ? 15.647 12.184 17.723 1.00 12.23 100 GLY A C 1
ATOM 824 O O . GLY A 1 100 ? 15.899 13.160 18.434 1.00 12.93 100 GLY A O 1
ATOM 825 N N . GLY A 1 101 ? 15.994 10.939 18.035 1.00 10.88 101 GLY A N 1
ATOM 826 C CA . GLY A 1 101 ? 16.746 10.642 19.242 1.00 12.15 101 GLY A CA 1
ATOM 827 C C . GLY A 1 101 ? 18.071 10.035 18.827 1.00 10.24 101 GLY A C 1
ATOM 828 O O . GLY A 1 101 ? 18.871 10.690 18.154 1.00 10.57 101 GLY A O 1
ATOM 829 N N . ARG A 1 102 ? 18.310 8.786 19.219 1.00 9.85 102 ARG A N 1
ATOM 830 C CA . ARG A 1 102 ? 19.543 8.097 18.848 1.00 10.21 102 ARG A CA 1
ATOM 831 C C . ARG A 1 102 ? 19.296 6.597 18.750 1.00 10.06 102 ARG A C 1
ATOM 832 O O . ARG A 1 102 ? 18.253 6.105 19.179 1.00 11.73 102 ARG A O 1
ATOM 840 N N . ARG A 1 103 ? 20.256 5.885 18.167 1.00 9.95 103 ARG A N 1
ATOM 841 C CA . ARG A 1 103 ? 20.187 4.434 18.003 1.00 9.89 103 ARG A CA 1
ATOM 842 C C . ARG A 1 103 ? 19.066 3.965 17.078 1.00 12.44 103 ARG A C 1
ATOM 843 O O . ARG A 1 103 ? 18.631 2.815 17.152 1.00 11.54 103 ARG A O 1
ATOM 851 N N . HIS A 1 104 ? 18.615 4.853 16.195 1.00 12.12 104 HIS A N 1
ATOM 852 C CA . HIS A 1 104 ? 17.550 4.520 15.250 1.00 12.09 104 HIS A CA 1
ATOM 853 C C . HIS A 1 104 ? 18.027 3.734 14.027 1.00 13.48 104 HIS A C 1
ATOM 854 O O . HIS A 1 104 ? 17.935 4.213 12.892 1.00 12.52 104 HIS A O 1
ATOM 861 N N . TYR A 1 105 ? 18.545 2.532 14.254 1.00 12.44 105 TYR A N 1
ATOM 862 C CA . TYR A 1 105 ? 18.982 1.692 13.149 1.00 12.23 105 TYR A CA 1
ATOM 863 C C . TYR A 1 105 ? 18.819 0.216 13.465 1.00 12.64 105 TYR A C 1
ATOM 864 O O . TYR A 1 105 ? 18.819 -0.194 14.630 1.00 12.00 105 TYR A O 1
ATOM 873 N N . CYS A 1 106 ? 18.668 -0.566 12.405 1.00 11.37 106 CYS A N 1
ATOM 874 C CA . CYS A 1 106 ? 18.507 -2.006 12.491 1.00 11.56 106 CYS A CA 1
ATOM 875 C C . CYS A 1 106 ? 19.844 -2.709 12.257 1.00 13.69 106 CYS A C 1
ATOM 876 O O . CYS A 1 106 ? 20.552 -2.422 11.286 1.00 12.12 106 CYS A O 1
ATOM 879 N N . PHE A 1 107 ? 20.180 -3.639 13.147 1.00 10.82 107 PHE A N 1
ATOM 880 C CA . PHE A 1 107 ? 21.431 -4.387 13.059 1.00 11.18 107 PHE A CA 1
ATOM 881 C C . PHE A 1 107 ? 21.477 -5.388 11.905 1.00 12.09 107 PHE A C 1
ATOM 882 O O . PHE A 1 107 ? 22.544 -5.907 11.578 1.00 14.43 107 PHE A O 1
ATOM 890 N N . SER A 1 108 ? 20.325 -5.656 11.298 1.00 13.84 108 SER A N 1
ATOM 891 C CA . SER A 1 108 ? 20.248 -6.597 10.180 1.00 13.81 108 SER A CA 1
ATOM 892 C C . SER A 1 108 ? 20.247 -5.907 8.822 1.00 15.88 108 SER A C 1
ATOM 893 O O . SER A 1 108 ? 20.462 -6.553 7.796 1.00 19.85 108 SER A O 1
ATOM 896 N N . SER A 1 109 ? 19.998 -4.602 8.809 1.00 15.32 109 SER A N 1
ATOM 897 C CA . SER A 1 109 ? 19.957 -3.857 7.554 1.00 16.33 109 SER A CA 1
ATOM 898 C C . SER A 1 109 ? 21.239 -3.986 6.741 1.00 15.51 109 SER A C 1
ATOM 899 O O . SER A 1 109 ? 22.303 -3.553 7.177 1.00 14.05 109 SER A O 1
ATOM 902 N N . PRO A 1 110 ? 21.154 -4.588 5.543 1.00 16.39 110 PRO A N 1
ATOM 903 C CA . PRO A 1 110 ? 22.352 -4.735 4.712 1.00 15.65 110 PRO A CA 1
ATOM 904 C C . PRO A 1 110 ? 22.846 -3.370 4.237 1.00 14.79 110 PRO A C 1
ATOM 905 O O . PRO A 1 110 ? 24.042 -3.163 4.044 1.00 16.54 110 PRO A O 1
ATOM 909 N N . VAL A 1 111 ? 21.916 -2.439 4.056 1.00 15.70 111 VAL A N 1
ATOM 910 C CA . VAL A 1 111 ? 22.270 -1.093 3.628 1.00 16.04 111 VAL A CA 1
ATOM 911 C C . VAL A 1 111 ? 23.085 -0.395 4.711 1.00 14.76 111 VAL A C 1
ATOM 912 O O . VAL A 1 111 ? 24.108 0.224 4.425 1.00 15.02 111 VAL A O 1
ATOM 916 N N . TYR A 1 112 ? 22.637 -0.491 5.959 1.00 14.26 112 TYR A N 1
ATOM 917 C CA . TYR A 1 112 ? 23.372 0.167 7.025 1.00 12.02 112 TYR A CA 1
ATOM 918 C C . TYR A 1 112 ? 24.727 -0.490 7.262 1.00 13.10 112 TYR A C 1
ATOM 919 O O . TYR A 1 112 ? 25.672 0.177 7.678 1.00 14.41 112 TYR A O 1
ATOM 928 N N . ARG A 1 113 ? 24.826 -1.792 7.002 1.00 13.48 113 ARG A N 1
ATOM 929 C CA . ARG A 1 113 ? 26.098 -2.491 7.168 1.00 15.16 113 ARG A CA 1
ATOM 930 C C . ARG A 1 113 ? 27.123 -1.828 6.248 1.00 13.43 113 ARG A C 1
ATOM 931 O O . ARG A 1 113 ? 28.264 -1.576 6.640 1.00 14.81 113 ARG A O 1
ATOM 939 N N . GLU A 1 114 ? 26.707 -1.542 5.019 1.00 15.18 114 GLU A N 1
ATOM 940 C CA . GLU A 1 114 ? 27.602 -0.921 4.053 1.00 15.60 114 GLU A CA 1
ATOM 941 C C . GLU A 1 114 ? 27.921 0.532 4.376 1.00 15.37 114 GLU A C 1
ATOM 942 O O . GLU A 1 114 ? 29.052 0.976 4.181 1.00 15.27 114 GLU A O 1
ATOM 948 N N . GLU A 1 115 ? 26.934 1.273 4.870 1.00 14.65 115 GLU A N 1
ATOM 949 C CA . GLU A 1 115 ? 27.155 2.671 5.222 1.00 16.50 115 GLU A CA 1
ATOM 950 C C . GLU A 1 115 ? 28.088 2.751 6.427 1.00 15.06 115 GLU A C 1
ATOM 951 O O . GLU A 1 115 ? 28.948 3.626 6.497 1.00 14.95 115 GLU A O 1
ATOM 957 N N . ALA A 1 116 ? 27.916 1.832 7.374 1.00 15.36 116 ALA A N 1
ATOM 958 C CA . ALA A 1 116 ? 28.777 1.801 8.551 1.00 15.23 116 ALA A CA 1
ATOM 959 C C . ALA A 1 116 ? 30.196 1.469 8.088 1.00 15.43 116 ALA A C 1
ATOM 960 O O . ALA A 1 116 ? 31.164 2.095 8.515 1.00 16.75 116 ALA A O 1
ATOM 962 N N . ARG A 1 117 ? 30.306 0.482 7.204 1.00 15.56 117 ARG A N 1
ATOM 963 C CA . ARG A 1 117 ? 31.596 0.073 6.662 1.00 15.42 117 ARG A CA 1
ATOM 964 C C . ARG A 1 117 ? 32.307 1.279 6.052 1.00 15.29 117 ARG A C 1
ATOM 965 O O . ARG A 1 117 ? 33.492 1.508 6.298 1.00 15.48 117 ARG A O 1
ATOM 973 N N . ARG A 1 118 ? 31.569 2.051 5.260 1.00 15.04 118 ARG A N 1
ATOM 974 C CA . ARG A 1 118 ? 32.127 3.225 4.598 1.00 14.39 118 ARG A CA 1
ATOM 975 C C . ARG A 1 118 ? 32.657 4.294 5.547 1.00 15.31 118 ARG A C 1
ATOM 976 O O . ARG A 1 118 ? 33.811 4.706 5.440 1.00 15.34 118 ARG A O 1
ATOM 984 N N . ILE A 1 119 ? 31.824 4.745 6.479 1.00 14.87 119 ILE A N 1
ATOM 985 C CA . ILE A 1 119 ? 32.256 5.793 7.393 1.00 15.02 119 ILE A CA 1
ATOM 986 C C . ILE A 1 119 ? 33.345 5.337 8.364 1.00 15.87 119 ILE A C 1
ATOM 987 O O . ILE A 1 119 ? 34.249 6.105 8.690 1.00 13.64 119 ILE A O 1
ATOM 992 N N . VAL A 1 120 ? 33.280 4.089 8.817 1.00 15.62 120 VAL A N 1
ATOM 993 C CA . VAL A 1 120 ? 34.295 3.593 9.740 1.00 15.01 120 VAL A CA 1
ATOM 994 C C . VAL A 1 120 ? 35.636 3.426 9.025 1.00 14.89 120 VAL A C 1
ATOM 995 O O . VAL A 1 120 ? 36.690 3.672 9.603 1.00 16.71 120 VAL A O 1
ATOM 999 N N . THR A 1 121 ? 35.597 3.016 7.762 1.00 15.68 121 THR A N 1
ATOM 1000 C CA . THR A 1 121 ? 36.831 2.846 7.006 1.00 16.32 121 THR A CA 1
ATOM 1001 C C . THR A 1 121 ? 37.472 4.213 6.770 1.00 16.10 121 THR A C 1
ATOM 1002 O O . THR A 1 121 ? 38.693 4.359 6.854 1.00 17.03 121 THR A O 1
ATOM 1006 N N . LEU A 1 122 ? 36.646 5.215 6.484 1.00 17.00 122 LEU A N 1
ATOM 1007 C CA . LEU A 1 122 ? 37.152 6.569 6.267 1.00 17.27 122 LEU A CA 1
ATOM 1008 C C . LEU A 1 122 ? 37.816 7.070 7.544 1.00 17.71 122 LEU A C 1
ATOM 1009 O O . LEU A 1 122 ? 38.929 7.594 7.518 1.00 17.66 122 LEU A O 1
ATOM 1014 N N . LEU A 1 123 ? 37.124 6.903 8.667 1.00 17.20 123 LEU A N 1
ATOM 1015 C CA . LEU A 1 123 ? 37.645 7.341 9.953 1.00 16.72 123 LEU A CA 1
ATOM 1016 C C . LEU A 1 123 ? 38.955 6.630 10.299 1.00 16.13 123 LEU A C 1
ATOM 1017 O O . LEU A 1 123 ? 39.918 7.258 10.739 1.00 17.85 123 LEU A O 1
ATOM 1022 N N . ALA A 1 124 ? 38.986 5.318 10.088 1.00 15.30 124 ALA A N 1
ATOM 1023 C CA . ALA A 1 124 ? 40.164 4.519 10.400 1.00 16.05 124 ALA A CA 1
ATOM 1024 C C . ALA A 1 124 ? 41.377 4.866 9.545 1.00 16.97 124 ALA A C 1
ATOM 1025 O O . ALA A 1 124 ? 42.495 4.945 10.051 1.00 18.99 124 ALA A O 1
ATOM 1027 N N . GLU A 1 125 ? 41.162 5.068 8.252 1.00 17.98 125 GLU A N 1
ATOM 1028 C CA . GLU A 1 125 ? 42.272 5.393 7.364 1.00 20.57 125 GLU A CA 1
ATOM 1029 C C . GLU A 1 125 ? 42.827 6.786 7.628 1.00 20.54 125 GLU A C 1
ATOM 1030 O O . GLU A 1 125 ? 44.022 7.023 7.473 1.00 22.58 125 GLU A O 1
ATOM 1036 N N . ARG A 1 126 ? 41.967 7.707 8.044 1.00 19.10 126 ARG A N 1
ATOM 1037 C CA . ARG A 1 126 ? 42.423 9.065 8.299 1.00 16.87 126 ARG A CA 1
ATOM 1038 C C . ARG A 1 126 ? 43.149 9.245 9.628 1.00 17.90 126 ARG A C 1
ATOM 1039 O O . ARG A 1 126 ? 44.200 9.883 9.681 1.00 19.56 126 ARG A O 1
ATOM 1047 N N . TYR A 1 127 ? 42.602 8.673 10.697 1.00 16.46 127 TYR A N 1
ATOM 1048 C CA . TYR A 1 127 ? 43.195 8.837 12.022 1.00 15.84 127 TYR A CA 1
ATOM 1049 C C . TYR A 1 127 ? 43.867 7.605 12.619 1.00 16.23 127 TYR A C 1
ATOM 1050 O O . TYR A 1 127 ? 44.527 7.700 13.654 1.00 16.76 127 TYR A O 1
ATOM 1059 N N . GLY A 1 128 ? 43.703 6.460 11.966 1.00 18.05 128 GLY A N 1
ATOM 1060 C CA . GLY A 1 128 ? 44.274 5.221 12.465 1.00 18.69 128 GLY A CA 1
ATOM 1061 C C . GLY A 1 128 ? 45.768 5.183 12.722 1.00 18.57 128 GLY A C 1
ATOM 1062 O O . GLY A 1 128 ? 46.235 4.370 13.520 1.00 17.91 128 GLY A O 1
ATOM 1063 N N . GLY A 1 129 ? 46.523 6.055 12.061 1.00 18.30 129 GLY A N 1
ATOM 1064 C CA . GLY A 1 129 ? 47.965 6.058 12.250 1.00 18.11 129 GLY A CA 1
ATOM 1065 C C . GLY A 1 129 ? 48.519 7.187 13.100 1.00 19.87 129 GLY A C 1
ATOM 1066 O O . GLY A 1 129 ? 49.735 7.315 13.242 1.00 21.32 129 GLY A O 1
ATOM 1067 N N . LEU A 1 130 ? 47.641 8.005 13.670 1.00 18.38 130 LEU A N 1
ATOM 1068 C CA . LEU A 1 130 ? 48.076 9.124 14.499 1.00 18.75 130 LEU A CA 1
ATOM 1069 C C . LEU A 1 130 ? 48.546 8.692 15.878 1.00 19.46 130 LEU A C 1
ATOM 1070 O O . LEU A 1 130 ? 47.913 7.867 16.536 1.00 19.06 130 LEU A O 1
ATOM 1075 N N . GLU A 1 131 ? 49.659 9.268 16.318 1.00 20.93 131 GLU A N 1
ATOM 1076 C CA . GLU A 1 131 ? 50.220 8.956 17.625 1.00 21.07 131 GLU A CA 1
ATOM 1077 C C . GLU A 1 131 ? 49.269 9.405 18.736 1.00 20.58 131 GLU A C 1
ATOM 1078 O O . GLU A 1 131 ? 49.196 8.778 19.792 1.00 20.60 131 GLU A O 1
ATOM 1084 N N . ALA A 1 132 ? 48.545 10.493 18.489 1.00 19.74 132 ALA A N 1
ATOM 1085 C CA . ALA A 1 132 ? 47.611 11.040 19.471 1.00 19.16 132 ALA A CA 1
ATOM 1086 C C . ALA A 1 132 ? 46.421 10.123 19.750 1.00 19.25 132 ALA A C 1
ATOM 1087 O O . ALA A 1 132 ? 45.819 10.188 20.823 1.00 18.06 132 ALA A O 1
ATOM 1089 N N . VAL A 1 133 ? 46.079 9.281 18.783 1.00 16.62 133 VAL A N 1
ATOM 1090 C CA . VAL A 1 133 ? 44.955 8.360 18.941 1.00 16.14 133 VAL A CA 1
ATOM 1091 C C . VAL A 1 133 ? 45.411 7.066 19.614 1.00 16.64 133 VAL A C 1
ATOM 1092 O O . VAL A 1 133 ? 46.269 6.354 19.094 1.00 16.03 133 VAL A O 1
ATOM 1096 N N . ALA A 1 134 ? 44.837 6.769 20.778 1.00 14.74 134 ALA A N 1
ATOM 1097 C CA . ALA A 1 134 ? 45.192 5.566 21.523 1.00 15.62 134 ALA A CA 1
ATOM 1098 C C . ALA A 1 134 ? 44.360 4.365 21.091 1.00 14.77 134 ALA A C 1
ATOM 1099 O O . ALA A 1 134 ? 44.853 3.236 21.052 1.00 14.43 134 ALA A O 1
ATOM 1101 N N . GLY A 1 135 ? 43.096 4.612 20.769 1.00 12.58 135 GLY A N 1
ATOM 1102 C CA . GLY A 1 135 ? 42.223 3.530 20.358 1.00 12.11 135 GLY A CA 1
ATOM 1103 C C . GLY A 1 135 ? 40.840 4.008 19.971 1.00 12.65 135 GLY A C 1
ATOM 1104 O O . GLY A 1 135 ? 40.599 5.210 19.829 1.00 11.69 135 GLY A O 1
ATOM 1105 N N . PHE A 1 136 ? 39.924 3.058 19.820 1.00 11.56 136 PHE A N 1
ATOM 1106 C CA . PHE A 1 136 ? 38.565 3.369 19.410 1.00 10.84 136 PHE A CA 1
ATOM 1107 C C . PHE A 1 136 ? 37.500 2.699 20.256 1.00 11.56 136 PHE A C 1
ATOM 1108 O O . PHE A 1 136 ? 37.732 1.664 20.888 1.00 10.61 136 PHE A O 1
ATOM 1116 N N . GLN A 1 137 ? 36.325 3.315 20.249 1.00 10.72 137 GLN A N 1
ATOM 1117 C CA . GLN A 1 137 ? 35.155 2.762 20.905 1.00 10.46 137 GLN A CA 1
ATOM 1118 C C . GLN A 1 137 ? 34.235 2.552 19.716 1.00 10.78 137 GLN A C 1
ATOM 1119 O O . GLN A 1 137 ? 33.996 3.477 18.942 1.00 11.06 137 GLN A O 1
ATOM 1125 N N . THR A 1 138 ? 33.745 1.336 19.539 1.00 10.14 138 THR A N 1
ATOM 1126 C CA . THR A 1 138 ? 32.846 1.085 18.428 1.00 9.32 138 THR A CA 1
ATOM 1127 C C . THR A 1 138 ? 31.434 1.533 18.773 1.00 11.30 138 THR A C 1
ATOM 1128 O O . THR A 1 138 ? 30.899 1.167 19.821 1.00 11.05 138 THR A O 1
ATOM 1132 N N . ASP A 1 139 ? 30.844 2.353 17.907 1.00 10.04 139 ASP A N 1
ATOM 1133 C CA . ASP A 1 139 ? 29.464 2.787 18.110 1.00 9.92 139 ASP A CA 1
ATOM 1134 C C . ASP A 1 139 ? 29.300 3.382 19.522 1.00 9.42 139 ASP A C 1
ATOM 1135 O O . ASP A 1 139 ? 30.201 4.058 20.030 1.00 9.79 139 ASP A O 1
ATOM 1140 N N . ASN A 1 140 ? 28.152 3.149 20.149 1.00 9.41 140 ASN A N 1
ATOM 1141 C CA . ASN A 1 140 ? 27.925 3.654 21.499 1.00 8.23 140 ASN A CA 1
ATOM 1142 C C . ASN A 1 140 ? 26.767 2.930 22.169 1.00 9.05 140 ASN A C 1
ATOM 1143 O O . ASN A 1 140 ? 25.620 3.080 21.760 1.00 10.05 140 ASN A O 1
ATOM 1148 N N . GLU A 1 141 ? 27.083 2.155 23.202 1.00 9.47 141 GLU A N 1
ATOM 1149 C CA . GLU A 1 141 ? 26.087 1.389 23.954 1.00 10.78 141 GLU A CA 1
ATOM 1150 C C . GLU A 1 141 ? 25.105 0.613 23.078 1.00 8.67 141 GLU A C 1
ATOM 1151 O O . GLU A 1 141 ? 23.909 0.922 23.039 1.00 9.35 141 GLU A O 1
ATOM 1157 N N . TYR A 1 142 ? 25.605 -0.403 22.380 1.00 8.36 142 TYR A N 1
ATOM 1158 C CA . TYR A 1 142 ? 24.746 -1.229 21.535 1.00 8.52 142 TYR A CA 1
ATOM 1159 C C . TYR A 1 142 ? 23.555 -1.706 22.357 1.00 9.67 142 TYR A C 1
ATOM 1160 O O . TYR A 1 142 ? 23.733 -2.205 23.470 1.00 10.68 142 TYR A O 1
ATOM 1169 N N . GLY A 1 143 ? 22.351 -1.557 21.814 1.00 10.69 143 GLY A N 1
ATOM 1170 C CA . GLY A 1 143 ? 21.170 -2.028 22.517 1.00 9.80 143 GLY A CA 1
ATOM 1171 C C . GLY A 1 143 ? 20.417 -1.066 23.411 1.00 11.36 143 GLY A C 1
ATOM 1172 O O . GLY A 1 143 ? 19.280 -1.353 23.791 1.00 12.35 143 GLY A O 1
ATOM 1173 N N . CYS A 1 144 ? 21.023 0.065 23.758 1.00 9.99 144 CYS A N 1
ATOM 1174 C CA . CYS A 1 144 ? 20.336 1.020 24.616 1.00 12.75 144 CYS A CA 1
ATOM 1175 C C . CYS A 1 144 ? 18.994 1.397 23.992 1.00 12.47 144 CYS A C 1
ATOM 1176 O O . CYS A 1 144 ? 18.850 1.407 22.771 1.00 11.49 144 CYS A O 1
ATOM 1179 N N . HIS A 1 145 ? 18.014 1.700 24.835 1.00 12.29 145 HIS A N 1
ATOM 1180 C CA . HIS A 1 145 ? 16.677 2.063 24.368 1.00 13.28 145 HIS A CA 1
ATOM 1181 C C . HIS A 1 145 ? 15.991 0.870 23.696 1.00 13.45 145 HIS A C 1
ATOM 1182 O O . HIS A 1 145 ? 15.200 1.041 22.769 1.00 14.24 145 HIS A O 1
ATOM 1189 N N . ASP A 1 146 ? 16.313 -0.336 24.161 1.00 13.24 146 ASP A N 1
ATOM 1190 C CA . ASP A 1 146 ? 15.706 -1.561 23.640 1.00 13.33 146 ASP A CA 1
ATOM 1191 C C . ASP A 1 146 ? 15.937 -1.704 22.136 1.00 13.83 146 ASP A C 1
ATOM 1192 O O . ASP A 1 146 ? 14.998 -1.942 21.376 1.00 12.97 146 ASP A O 1
ATOM 1197 N N . THR A 1 147 ? 17.192 -1.590 21.710 1.00 10.50 147 THR A N 1
ATOM 1198 C CA . THR A 1 147 ? 17.498 -1.674 20.286 1.00 10.24 147 THR A CA 1
ATOM 1199 C C . THR A 1 147 ? 18.231 -2.920 19.791 1.00 10.18 147 THR A C 1
ATOM 1200 O O . THR A 1 147 ? 18.634 -2.983 18.628 1.00 12.46 147 THR A O 1
ATOM 1204 N N . VAL A 1 148 ? 18.413 -3.914 20.653 1.00 10.20 148 VAL A N 1
ATOM 1205 C CA . VAL A 1 148 ? 19.060 -5.139 20.200 1.00 9.97 148 VAL A CA 1
ATOM 1206 C C . VAL A 1 148 ? 18.047 -5.890 19.338 1.00 11.43 148 VAL A C 1
ATOM 1207 O O . VAL A 1 148 ? 18.364 -6.375 18.251 1.00 14.15 148 VAL A O 1
ATOM 1211 N N . ARG A 1 149 ? 16.812 -5.945 19.824 1.00 11.14 149 ARG A N 1
ATOM 1212 C CA . ARG A 1 149 ? 15.745 -6.660 19.143 1.00 11.39 149 ARG A CA 1
ATOM 1213 C C . ARG A 1 149 ? 14.873 -5.800 18.241 1.00 11.89 149 ARG A C 1
ATOM 1214 O O . ARG A 1 149 ? 14.166 -4.904 18.700 1.00 13.32 149 ARG A O 1
ATOM 1222 N N . CYS A 1 150 ? 14.946 -6.092 16.945 1.00 11.90 150 CYS A N 1
ATOM 1223 C CA . CYS A 1 150 ? 14.178 -5.391 15.925 1.00 12.73 150 CYS A CA 1
ATOM 1224 C C . CYS A 1 150 ? 13.288 -6.424 15.235 1.00 12.17 150 CYS A C 1
ATOM 1225 O O . CYS A 1 150 ? 13.665 -7.592 15.110 1.00 13.28 150 CYS A O 1
ATOM 1228 N N . TYR A 1 151 ? 12.114 -5.996 14.781 1.00 11.93 151 TYR A N 1
ATOM 1229 C CA . TYR A 1 151 ? 11.162 -6.907 14.151 1.00 13.45 151 TYR A CA 1
ATOM 1230 C C . TYR A 1 151 ? 10.795 -6.528 12.722 1.00 14.40 151 TYR A C 1
ATOM 1231 O O . TYR A 1 151 ? 9.704 -6.852 12.246 1.00 16.06 151 TYR A O 1
ATOM 1240 N N . CYS A 1 152 ? 11.716 -5.863 12.035 1.00 14.17 152 CYS A N 1
ATOM 1241 C CA . CYS A 1 152 ? 11.479 -5.428 10.662 1.00 14.13 152 CYS A CA 1
ATOM 1242 C C . CYS A 1 152 ? 11.655 -6.570 9.662 1.00 15.74 152 CYS A C 1
ATOM 1243 O O . CYS A 1 152 ? 12.098 -7.662 10.016 1.00 14.65 152 CYS A O 1
ATOM 1246 N N . PRO A 1 153 ? 11.302 -6.324 8.388 1.00 16.38 153 PRO A N 1
ATOM 1247 C CA . PRO A 1 153 ? 11.424 -7.329 7.328 1.00 17.01 153 PRO A CA 1
ATOM 1248 C C . PRO A 1 153 ? 12.845 -7.863 7.165 1.00 14.43 153 PRO A C 1
ATOM 1249 O O . PRO A 1 153 ? 13.040 -9.050 6.902 1.00 17.96 153 PRO A O 1
ATOM 1253 N N . ARG A 1 154 ? 13.837 -6.987 7.310 1.00 14.42 154 ARG A N 1
ATOM 1254 C CA . ARG A 1 154 ? 15.231 -7.398 7.183 1.00 14.58 154 ARG A CA 1
ATOM 1255 C C . ARG A 1 154 ? 15.591 -8.412 8.264 1.00 15.26 154 ARG A C 1
ATOM 1256 O O . ARG A 1 154 ? 16.324 -9.369 8.010 1.00 14.95 154 ARG A O 1
ATOM 1264 N N . CYS A 1 155 ? 15.075 -8.203 9.471 1.00 15.02 155 CYS A N 1
ATOM 1265 C CA . CYS A 1 155 ? 15.355 -9.122 10.569 1.00 14.51 155 CYS A CA 1
ATOM 1266 C C . CYS A 1 155 ? 14.637 -10.452 10.389 1.00 14.44 155 CYS A C 1
ATOM 1267 O O . CYS A 1 155 ? 15.168 -11.498 10.751 1.00 13.87 155 CYS A O 1
ATOM 1270 N N . GLN A 1 156 ? 13.431 -10.418 9.831 1.00 14.61 156 GLN A N 1
ATOM 1271 C CA . GLN A 1 156 ? 12.697 -11.655 9.607 1.00 15.50 156 GLN A CA 1
ATOM 1272 C C . GLN A 1 156 ? 13.446 -12.520 8.589 1.00 15.25 156 GLN A C 1
ATOM 1273 O O . GLN A 1 156 ? 13.561 -13.732 8.763 1.00 15.18 156 GLN A O 1
ATOM 1279 N N . GLU A 1 157 ? 13.975 -11.904 7.535 1.00 15.82 157 GLU A N 1
ATOM 1280 C CA . GLU A 1 157 ? 14.706 -12.683 6.541 1.00 17.46 157 GLU A CA 1
ATOM 1281 C C . GLU A 1 157 ? 16.063 -13.160 7.065 1.00 15.37 157 GLU A C 1
ATOM 1282 O O . GLU A 1 157 ? 16.480 -14.282 6.785 1.00 15.93 157 GLU A O 1
ATOM 1288 N N . ALA A 1 158 ? 16.745 -12.322 7.842 1.00 13.45 158 ALA A N 1
ATOM 1289 C CA . ALA A 1 158 ? 18.041 -12.700 8.397 1.00 12.01 158 ALA A CA 1
ATOM 1290 C C . ALA A 1 158 ? 17.893 -13.823 9.428 1.00 11.35 158 ALA A C 1
ATOM 1291 O O . ALA A 1 158 ? 18.765 -14.687 9.555 1.00 12.70 158 ALA A O 1
ATOM 1293 N N . PHE A 1 159 ? 16.785 -13.808 10.165 1.00 13.86 159 PHE A N 1
ATOM 1294 C CA . PHE A 1 159 ? 16.536 -14.831 11.177 1.00 12.83 159 PHE A CA 1
ATOM 1295 C C . PHE A 1 159 ? 16.450 -16.201 10.506 1.00 11.75 159 PHE A C 1
ATOM 1296 O O . PHE A 1 159 ? 16.960 -17.193 11.028 1.00 12.56 159 PHE A O 1
ATOM 1304 N N . ARG A 1 160 ? 15.821 -16.250 9.336 1.00 13.18 160 ARG A N 1
ATOM 1305 C CA . ARG A 1 160 ? 15.698 -17.506 8.607 1.00 13.53 160 ARG A CA 1
ATOM 1306 C C . ARG A 1 160 ? 17.078 -18.025 8.221 1.00 14.52 160 ARG A C 1
ATOM 1307 O O . ARG A 1 160 ? 17.342 -19.221 8.305 1.00 13.38 160 ARG A O 1
ATOM 1315 N N . GLY A 1 161 ? 17.959 -17.121 7.802 1.00 15.00 161 GLY A N 1
ATOM 1316 C CA . GLY A 1 161 ? 19.303 -17.530 7.433 1.00 16.21 161 GLY A CA 1
ATOM 1317 C C . GLY A 1 161 ? 20.048 -18.065 8.643 1.00 14.23 161 GLY A C 1
ATOM 1318 O O . GLY A 1 161 ? 20.775 -19.055 8.559 1.00 16.52 161 GLY A O 1
ATOM 1319 N N . TRP A 1 162 ? 19.856 -17.399 9.779 1.00 14.16 162 TRP A N 1
ATOM 1320 C CA . TRP A 1 162 ? 20.489 -17.787 11.034 1.00 12.73 162 TRP A CA 1
ATOM 1321 C C . TRP A 1 162 ? 20.016 -19.187 11.446 1.00 12.08 162 TRP A C 1
ATOM 1322 O O . TRP A 1 162 ? 20.809 -20.024 11.866 1.00 13.50 162 TRP A O 1
ATOM 1333 N N . LEU A 1 163 ? 18.716 -19.432 11.316 1.00 11.92 163 LEU A N 1
ATOM 1334 C CA . LEU A 1 163 ? 18.137 -20.722 11.672 1.00 11.72 163 LEU A CA 1
ATOM 1335 C C . LEU A 1 163 ? 18.651 -21.851 10.785 1.00 12.75 163 LEU A C 1
ATOM 1336 O O . LEU A 1 163 ? 18.942 -22.944 11.264 1.00 13.72 163 LEU A O 1
ATOM 1341 N N . GLU A 1 164 ? 18.764 -21.589 9.488 1.00 14.96 164 GLU A N 1
ATOM 1342 C CA . GLU A 1 164 ? 19.245 -22.619 8.582 1.00 16.26 164 GLU A CA 1
ATOM 1343 C C . GLU A 1 164 ? 20.698 -22.961 8.898 1.00 17.19 164 GLU A C 1
ATOM 1344 O O . GLU A 1 164 ? 21.102 -24.119 8.813 1.00 16.90 164 GLU A O 1
ATOM 1350 N N . ALA A 1 165 ? 21.477 -21.955 9.280 1.00 16.93 165 ALA A N 1
ATOM 1351 C CA . ALA A 1 165 ? 22.877 -22.177 9.622 1.00 18.20 165 ALA A CA 1
ATOM 1352 C C . ALA A 1 165 ? 22.982 -22.961 10.924 1.00 18.80 165 ALA A C 1
ATOM 1353 O O . ALA A 1 165 ? 23.874 -23.794 11.092 1.00 19.98 165 ALA A O 1
ATOM 1355 N N . ARG A 1 166 ? 22.060 -22.698 11.844 1.00 16.21 166 ARG A N 1
ATOM 1356 C CA . ARG A 1 166 ? 22.069 -23.367 13.138 1.00 17.21 166 ARG A CA 1
ATOM 1357 C C . ARG A 1 166 ? 21.569 -24.809 13.106 1.00 16.94 166 ARG A C 1
ATOM 1358 O O . ARG A 1 166 ? 22.181 -25.693 13.705 1.00 18.33 166 ARG A O 1
ATOM 1366 N N . TYR A 1 167 ? 20.464 -25.044 12.405 1.00 15.35 167 TYR A N 1
ATOM 1367 C CA . TYR A 1 167 ? 19.860 -26.372 12.349 1.00 15.52 167 TYR A CA 1
ATOM 1368 C C . TYR A 1 167 ? 20.163 -27.223 11.124 1.00 16.35 167 TYR A C 1
ATOM 1369 O O . TYR A 1 167 ? 20.046 -28.449 11.178 1.00 17.46 167 TYR A O 1
ATOM 1378 N N . GLY A 1 168 ? 20.538 -26.582 10.023 1.00 16.21 168 GLY A N 1
ATOM 1379 C CA . GLY A 1 168 ? 20.841 -27.329 8.817 1.00 17.44 168 GLY A CA 1
ATOM 1380 C C . GLY A 1 168 ? 19.595 -27.657 8.019 1.00 18.21 168 GLY A C 1
ATOM 1381 O O . GLY A 1 168 ? 19.496 -27.306 6.845 1.00 20.03 168 GLY A O 1
ATOM 1382 N N . THR A 1 169 ? 18.639 -28.330 8.653 1.00 18.06 169 THR A N 1
ATOM 1383 C CA . THR A 1 169 ? 17.391 -28.700 7.991 1.00 18.00 169 THR A CA 1
ATOM 1384 C C . THR A 1 169 ? 16.191 -28.264 8.822 1.00 17.04 169 THR A C 1
ATOM 1385 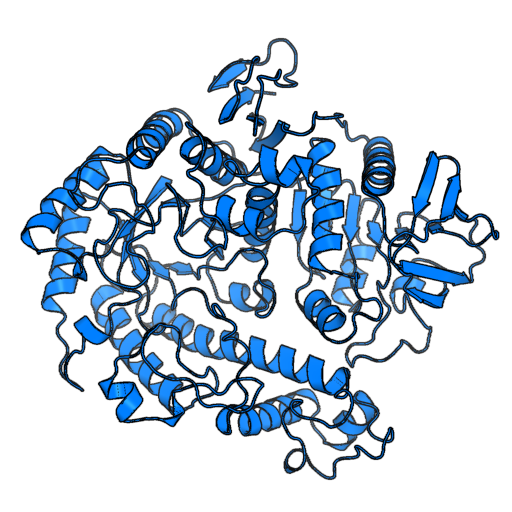O O . THR A 1 169 ? 16.281 -28.143 10.047 1.00 15.30 169 THR A O 1
ATOM 1389 N N . ILE A 1 170 ? 15.067 -28.036 8.156 1.00 16.74 170 ILE A N 1
ATOM 1390 C CA . ILE A 1 170 ? 13.860 -27.622 8.855 1.00 15.69 170 ILE A CA 1
ATOM 1391 C C . ILE A 1 170 ? 13.388 -28.767 9.753 1.00 16.77 170 ILE A C 1
ATOM 1392 O O . ILE A 1 170 ? 12.743 -28.537 10.778 1.00 16.13 170 ILE A O 1
ATOM 1397 N N . GLU A 1 171 ? 13.719 -30.000 9.374 1.00 16.39 171 GLU A N 1
ATOM 1398 C CA . GLU A 1 171 ? 13.347 -31.167 10.172 1.00 19.33 171 GLU A CA 1
ATOM 1399 C C . GLU A 1 171 ? 13.980 -31.049 11.558 1.00 15.75 171 GLU A C 1
ATOM 1400 O O . GLU A 1 171 ? 13.333 -31.314 12.575 1.00 15.44 171 GLU A O 1
ATOM 1406 N N . ALA A 1 172 ? 15.250 -30.653 11.589 1.00 15.83 172 ALA A N 1
ATOM 1407 C CA . ALA A 1 172 ? 15.975 -30.499 12.845 1.00 15.24 172 ALA A CA 1
ATOM 1408 C C . ALA A 1 172 ? 15.367 -29.381 13.686 1.00 14.03 172 ALA A C 1
ATOM 1409 O O . ALA A 1 172 ? 15.319 -29.477 14.914 1.00 14.87 172 ALA A O 1
ATOM 1411 N N . LEU A 1 173 ? 14.908 -28.319 13.031 1.00 13.39 173 LEU A N 1
ATOM 1412 C CA . LEU A 1 173 ? 14.294 -27.210 13.755 1.00 12.55 173 LEU A CA 1
ATOM 1413 C C . LEU A 1 173 ? 12.966 -27.668 14.358 1.00 13.58 173 LEU A C 1
ATOM 1414 O O . LEU A 1 173 ? 12.675 -27.390 15.524 1.00 13.85 173 LEU A O 1
ATOM 1419 N N . ASN A 1 174 ? 12.159 -28.371 13.568 1.00 12.43 174 ASN A N 1
ATOM 1420 C CA . ASN A 1 174 ? 10.872 -28.854 14.064 1.00 13.24 174 ASN A CA 1
ATOM 1421 C C . ASN A 1 174 ? 11.041 -29.738 15.293 1.00 14.56 174 ASN A C 1
ATOM 1422 O O . ASN A 1 174 ? 10.237 -29.679 16.226 1.00 14.19 174 ASN A O 1
ATOM 1427 N N . GLU A 1 175 ? 12.084 -30.563 15.295 1.00 15.08 175 GLU A N 1
ATOM 1428 C CA . GLU A 1 175 ? 12.331 -31.444 16.428 1.00 16.70 175 GLU A CA 1
ATOM 1429 C C . GLU A 1 175 ? 12.825 -30.646 17.629 1.00 16.85 175 GLU A C 1
ATOM 1430 O O . GLU A 1 175 ? 12.385 -30.866 18.759 1.00 16.79 175 GLU A O 1
ATOM 1436 N N . ALA A 1 176 ? 13.742 -29.719 17.379 1.00 15.65 176 ALA A N 1
ATOM 1437 C CA . ALA A 1 176 ? 14.307 -28.892 18.439 1.00 14.50 176 ALA A CA 1
ATOM 1438 C C . ALA A 1 176 ? 13.250 -28.053 19.150 1.00 15.84 176 ALA A C 1
ATOM 1439 O O . ALA A 1 176 ? 13.260 -27.945 20.376 1.00 16.29 176 ALA A O 1
ATOM 1441 N N . TRP A 1 177 ? 12.340 -27.464 18.379 1.00 13.04 177 TRP A N 1
ATOM 1442 C CA . TRP A 1 177 ? 11.280 -26.621 18.926 1.00 13.23 177 TRP A CA 1
ATOM 1443 C C . TRP A 1 177 ? 10.034 -27.388 19.385 1.00 13.87 177 TRP A C 1
ATOM 1444 O O . TRP A 1 177 ? 9.194 -26.835 20.096 1.00 14.62 177 TRP A O 1
ATOM 1455 N N . GLY A 1 178 ? 9.914 -28.649 18.978 1.00 12.97 178 GLY A N 1
ATOM 1456 C CA . GLY A 1 178 ? 8.747 -29.444 19.340 1.00 13.68 178 GLY A CA 1
ATOM 1457 C C . GLY A 1 178 ? 7.505 -28.873 18.674 1.00 12.66 178 GLY A C 1
ATOM 1458 O O . GLY A 1 178 ? 6.453 -28.729 19.300 1.00 12.31 178 GLY A O 1
ATOM 1459 N N . THR A 1 179 ? 7.620 -28.567 17.383 1.00 11.94 179 THR A N 1
ATOM 1460 C CA . THR A 1 179 ? 6.523 -27.958 16.640 1.00 12.94 179 THR A CA 1
ATOM 1461 C C . THR A 1 179 ? 5.270 -28.793 16.400 1.00 13.16 179 THR A C 1
ATOM 1462 O O . THR A 1 179 ? 4.316 -28.313 15.793 1.00 13.41 179 THR A O 1
ATOM 1466 N N . ALA A 1 180 ? 5.256 -30.037 16.864 1.00 13.61 180 ALA A N 1
ATOM 1467 C CA . ALA A 1 180 ? 4.050 -30.842 16.712 1.00 13.08 180 ALA A CA 1
ATOM 1468 C C . ALA A 1 180 ? 3.029 -30.170 17.634 1.00 13.25 180 ALA A C 1
ATOM 1469 O O . ALA A 1 180 ? 1.819 -30.256 17.426 1.00 13.38 180 ALA A O 1
ATOM 1471 N N . PHE A 1 181 ? 3.546 -29.486 18.652 1.00 12.13 181 PHE A N 1
ATOM 1472 C CA . PHE A 1 181 ? 2.711 -28.788 19.624 1.00 12.47 181 PHE A CA 1
ATOM 1473 C C . PHE A 1 181 ? 1.949 -27.634 18.970 1.00 11.24 181 PHE A C 1
ATOM 1474 O O . PHE A 1 181 ? 2.540 -26.781 18.302 1.00 10.62 181 PHE A O 1
ATOM 1482 N N . TRP A 1 182 ? 0.634 -27.616 19.180 1.00 10.79 182 TRP A N 1
ATOM 1483 C CA . TRP A 1 182 ? -0.248 -26.599 18.609 1.00 9.89 182 TRP A CA 1
ATOM 1484 C C . TRP A 1 182 ? -0.088 -26.463 17.096 1.00 10.27 182 TRP A C 1
ATOM 1485 O O . TRP A 1 182 ? -0.280 -25.385 16.544 1.00 11.87 182 TRP A O 1
ATOM 1496 N N . SER A 1 183 ? 0.264 -27.562 16.436 1.00 11.56 183 SER A N 1
ATOM 1497 C CA . SER A 1 183 ? 0.428 -27.570 14.981 1.00 11.31 183 SER A CA 1
ATOM 1498 C C . SER A 1 183 ? 1.305 -26.450 14.435 1.00 12.13 183 SER A C 1
ATOM 1499 O O . SER A 1 183 ? 0.957 -25.800 13.445 1.00 11.76 183 SER A O 1
ATOM 1502 N N . GLN A 1 184 ? 2.454 -26.244 15.070 1.00 10.93 184 GLN A N 1
ATOM 1503 C CA . GLN A 1 184 ? 3.397 -25.212 14.650 1.00 11.09 184 GLN A CA 1
ATOM 1504 C C . GLN A 1 184 ? 4.323 -25.673 13.522 1.00 12.45 184 GLN A C 1
ATOM 1505 O O . GLN A 1 184 ? 5.092 -24.874 12.997 1.00 13.81 184 GLN A O 1
ATOM 1511 N N . ARG A 1 185 ? 4.240 -26.950 13.155 1.00 13.56 185 ARG A N 1
ATOM 1512 C CA . ARG A 1 185 ? 5.105 -27.528 12.123 1.00 14.29 185 ARG A CA 1
ATOM 1513 C C . ARG A 1 185 ? 5.374 -26.655 10.899 1.00 13.32 185 ARG A C 1
ATOM 1514 O O . ARG A 1 185 ? 4.452 -26.130 10.276 1.00 15.14 185 ARG A O 1
ATOM 1522 N N . TYR A 1 186 ? 6.655 -26.530 10.556 1.00 12.50 186 TYR A N 1
ATOM 1523 C CA . TYR A 1 186 ? 7.087 -25.740 9.407 1.00 12.35 186 TYR A CA 1
ATOM 1524 C C . TYR A 1 186 ? 7.551 -26.652 8.279 1.00 12.88 186 TYR A C 1
ATOM 1525 O O . TYR A 1 186 ? 8.202 -27.668 8.523 1.00 13.68 186 TYR A O 1
ATOM 1534 N N . ARG A 1 187 ? 7.213 -26.290 7.045 1.00 14.98 187 ARG A N 1
ATOM 1535 C CA . ARG A 1 187 ? 7.623 -27.080 5.886 1.00 15.16 187 ARG A CA 1
ATOM 1536 C C . ARG A 1 187 ? 8.999 -26.633 5.408 1.00 15.94 187 ARG A C 1
ATOM 1537 O O . ARG A 1 187 ? 9.694 -27.376 4.720 1.00 14.51 187 ARG A O 1
ATOM 1545 N N . SER A 1 188 ? 9.384 -25.413 5.774 1.00 14.79 188 SER A N 1
ATOM 1546 C CA . SER A 1 188 ? 10.673 -24.861 5.370 1.00 14.61 188 SER A CA 1
ATOM 1547 C C . SER A 1 188 ? 11.023 -23.660 6.242 1.00 15.12 188 SER A C 1
ATOM 1548 O O . SER A 1 188 ? 10.178 -23.156 6.977 1.00 15.50 188 SER A O 1
ATOM 1551 N N . PHE A 1 189 ? 12.267 -23.200 6.154 1.00 14.46 189 PHE A N 1
ATOM 1552 C CA . PHE A 1 189 ? 12.687 -22.040 6.930 1.00 14.39 189 PHE A CA 1
ATOM 1553 C C . PHE A 1 189 ? 11.918 -20.806 6.457 1.00 14.59 189 PHE A C 1
ATOM 1554 O O . PHE A 1 189 ? 11.729 -19.850 7.209 1.00 15.35 189 PHE A O 1
ATOM 1562 N N . ALA A 1 190 ? 11.456 -20.841 5.210 1.00 14.58 190 ALA A N 1
ATOM 1563 C CA . ALA A 1 190 ? 10.712 -19.723 4.642 1.00 14.97 190 ALA A CA 1
ATOM 1564 C C . ALA A 1 190 ? 9.371 -19.507 5.342 1.00 15.62 190 ALA A C 1
ATOM 1565 O O . ALA A 1 190 ? 8.796 -18.422 5.267 1.00 17.42 190 ALA A O 1
ATOM 1567 N N . GLU A 1 191 ? 8.874 -20.541 6.016 1.00 14.57 191 GLU A N 1
ATOM 1568 C CA . GLU A 1 191 ? 7.602 -20.436 6.724 1.00 12.77 191 GLU A CA 1
ATOM 1569 C C . GLU A 1 191 ? 7.756 -19.896 8.141 1.00 14.07 191 GLU A C 1
ATOM 1570 O O . GLU A 1 191 ? 6.766 -19.560 8.785 1.00 13.73 191 GLU A O 1
ATOM 1576 N N . VAL A 1 192 ? 8.991 -19.815 8.627 1.00 13.22 192 VAL A N 1
ATOM 1577 C CA . VAL A 1 192 ? 9.226 -19.313 9.979 1.00 12.82 192 VAL A CA 1
ATOM 1578 C C . VAL A 1 192 ? 9.220 -17.789 10.020 1.00 13.73 192 VAL A C 1
ATOM 1579 O O . VAL A 1 192 ? 9.856 -17.126 9.195 1.00 14.02 192 VAL A O 1
ATOM 1583 N N . GLU A 1 193 ? 8.498 -17.234 10.988 1.00 13.17 193 GLU A N 1
ATOM 1584 C CA . GLU A 1 193 ? 8.423 -15.788 11.148 1.00 14.49 193 GLU A CA 1
ATOM 1585 C C . GLU A 1 193 ? 9.003 -15.396 12.500 1.00 12.36 193 GLU A C 1
ATOM 1586 O O . GLU A 1 193 ? 9.383 -16.260 13.289 1.00 12.42 193 GLU A O 1
ATOM 1592 N N . LEU A 1 194 ? 9.099 -14.096 12.758 1.00 12.31 194 LEU A N 1
ATOM 1593 C CA . LEU A 1 194 ? 9.627 -13.643 14.038 1.00 12.01 194 LEU A CA 1
ATOM 1594 C C . LEU A 1 194 ? 8.591 -13.966 15.106 1.00 13.61 194 LEU A C 1
ATOM 1595 O O . LEU A 1 194 ? 7.390 -13.997 14.829 1.00 13.50 194 LEU A O 1
ATOM 1600 N N . PRO A 1 195 ? 9.045 -14.223 16.344 1.00 14.14 195 PRO A N 1
ATOM 1601 C CA . PRO A 1 195 ? 8.156 -14.554 17.460 1.00 15.13 195 PRO A CA 1
ATOM 1602 C C . PRO A 1 195 ? 7.545 -13.369 18.198 1.00 17.11 195 PRO A C 1
ATOM 1603 O O . PRO A 1 195 ? 7.903 -13.097 19.345 1.00 20.27 195 PRO A O 1
ATOM 1607 N N . HIS A 1 196 ? 6.644 -12.654 17.535 1.00 15.30 196 HIS A N 1
ATOM 1608 C CA . HIS A 1 196 ? 5.955 -11.531 18.161 1.00 15.76 196 HIS A CA 1
ATOM 1609 C C . HIS A 1 196 ? 4.547 -11.418 17.589 1.00 15.18 196 HIS A C 1
ATOM 1610 O O . HIS A 1 196 ? 4.261 -11.932 16.505 1.00 16.65 196 HIS A O 1
ATOM 1617 N N . LEU A 1 197 ? 3.672 -10.755 18.338 1.00 15.53 197 LEU A N 1
ATOM 1618 C CA . LEU A 1 197 ? 2.281 -10.567 17.946 1.00 14.87 197 LEU A CA 1
ATOM 1619 C C . LEU A 1 197 ? 1.531 -11.882 17.741 1.00 15.43 197 LEU A C 1
ATOM 1620 O O . LEU A 1 197 ? 0.526 -11.930 17.029 1.00 16.94 197 LEU A O 1
ATOM 1625 N N . THR A 1 198 ? 2.013 -12.948 18.370 1.00 15.48 198 THR A N 1
ATOM 1626 C CA . THR A 1 198 ? 1.352 -14.244 18.256 1.00 15.00 198 THR A CA 1
ATOM 1627 C C . THR A 1 198 ? 0.099 -14.249 19.127 1.00 13.94 198 THR A C 1
ATOM 1628 O O . THR A 1 198 ? -0.044 -13.412 20.019 1.00 14.50 198 THR A O 1
ATOM 1632 N N . VAL A 1 199 ? -0.816 -15.172 18.844 1.00 13.62 199 VAL A N 1
ATOM 1633 C CA . VAL A 1 199 ? -2.023 -15.319 19.654 1.00 14.96 199 VAL A CA 1
ATOM 1634 C C . VAL A 1 199 ? -1.555 -16.361 20.658 1.00 15.91 199 VAL A C 1
ATOM 1635 O O . VAL A 1 199 ? -1.095 -17.438 20.275 1.00 17.57 199 VAL A O 1
ATOM 1639 N N . ALA A 1 200 ? -1.670 -16.036 21.939 1.00 18.53 200 ALA A N 1
ATOM 1640 C CA . ALA A 1 200 ? -1.177 -16.898 23.004 1.00 17.20 200 ALA A CA 1
ATOM 1641 C C . ALA A 1 200 ? 0.332 -16.640 22.975 1.00 18.01 200 ALA A C 1
ATOM 1642 O O . ALA A 1 200 ? 0.809 -15.839 22.171 1.00 19.62 200 ALA A O 1
ATOM 1644 N N . GLU A 1 201 ? 1.081 -17.313 23.834 1.00 15.61 201 GLU A N 1
ATOM 1645 C CA . GLU A 1 201 ? 2.521 -17.102 23.906 1.00 15.96 201 GLU A CA 1
ATOM 1646 C C . GLU A 1 201 ? 3.304 -17.788 22.788 1.00 13.45 201 GLU A C 1
ATOM 1647 O O . GLU A 1 201 ? 2.894 -18.830 22.276 1.00 11.50 201 GLU A O 1
ATOM 1653 N N . PRO A 1 202 ? 4.438 -17.194 22.382 1.00 13.25 202 PRO A N 1
ATOM 1654 C CA . PRO A 1 202 ? 5.251 -17.797 21.327 1.00 13.24 202 PRO A CA 1
ATOM 1655 C C . PRO A 1 202 ? 6.003 -18.989 21.921 1.00 11.71 202 PRO A C 1
ATOM 1656 O O . PRO A 1 202 ? 6.123 -19.113 23.144 1.00 11.71 202 PRO A O 1
ATOM 1660 N N . ASN A 1 203 ? 6.491 -19.871 21.058 1.00 11.13 203 ASN A N 1
ATOM 1661 C CA . ASN A 1 203 ? 7.233 -21.047 21.502 1.00 10.46 203 ASN A CA 1
ATOM 1662 C C . ASN A 1 203 ? 8.523 -20.575 22.179 1.00 10.49 203 ASN A C 1
ATOM 1663 O O . ASN A 1 203 ? 9.266 -19.774 21.617 1.00 11.13 203 ASN A O 1
ATOM 1668 N N . PRO A 1 204 ? 8.811 -21.062 23.397 1.00 9.71 204 PRO A N 1
ATOM 1669 C CA . PRO A 1 204 ? 10.043 -20.621 24.062 1.00 9.18 204 PRO A CA 1
ATOM 1670 C C . PRO A 1 204 ? 11.333 -20.877 23.279 1.00 9.73 204 PRO A C 1
ATOM 1671 O O . PRO A 1 204 ? 12.260 -20.061 23.325 1.00 10.23 204 PRO A O 1
ATOM 1675 N N . SER A 1 205 ? 11.397 -21.999 22.566 1.00 9.34 205 SER A N 1
ATOM 1676 C CA . SER A 1 205 ? 12.582 -22.330 21.770 1.00 9.47 205 SER A CA 1
ATOM 1677 C C . SER A 1 205 ? 12.716 -21.305 20.649 1.00 9.06 205 SER A C 1
ATOM 1678 O O . SER A 1 205 ? 13.815 -20.883 20.295 1.00 8.95 205 SER A O 1
ATOM 1681 N N . HIS A 1 206 ? 11.568 -20.930 20.100 1.00 9.82 206 HIS A N 1
ATOM 1682 C CA . HIS A 1 206 ? 11.455 -19.959 19.016 1.00 11.58 206 HIS A CA 1
ATOM 1683 C C . HIS A 1 206 ? 11.927 -18.582 19.493 1.00 11.07 206 HIS A C 1
ATOM 1684 O O . HIS A 1 206 ? 12.730 -17.919 18.829 1.00 12.62 206 HIS A O 1
ATOM 1691 N N . LEU A 1 207 ? 11.434 -18.162 20.653 1.00 11.26 207 LEU A N 1
ATOM 1692 C CA . LEU A 1 207 ? 11.802 -16.866 21.208 1.00 11.70 207 LEU A CA 1
ATOM 1693 C C . LEU A 1 207 ? 13.270 -16.821 21.625 1.00 10.13 207 LEU A C 1
ATOM 1694 O O . LEU A 1 207 ? 13.953 -15.823 21.383 1.00 10.15 207 LEU A O 1
ATOM 1699 N N . LEU A 1 208 ? 13.763 -17.894 22.242 1.00 10.50 208 LEU A N 1
ATOM 1700 C CA . LEU A 1 208 ? 15.163 -17.932 22.653 1.00 9.25 208 LEU A CA 1
ATOM 1701 C C . LEU A 1 208 ? 16.075 -17.848 21.428 1.00 10.59 208 LEU A C 1
ATOM 1702 O O . LEU A 1 208 ? 17.080 -17.139 21.446 1.00 10.46 208 LEU A O 1
ATOM 1707 N N . ASP A 1 209 ? 15.740 -18.577 20.368 1.00 10.81 209 ASP A N 1
ATOM 1708 C CA . ASP A 1 209 ? 16.569 -18.524 19.170 1.00 10.39 209 ASP A CA 1
ATOM 1709 C C . ASP A 1 209 ? 16.551 -17.116 18.583 1.00 10.37 209 ASP A C 1
ATOM 1710 O O . ASP A 1 209 ? 17.559 -16.644 18.052 1.00 10.95 209 ASP A O 1
ATOM 1715 N N . TYR A 1 210 ? 15.409 -16.442 18.674 1.00 9.59 210 TYR A N 1
ATOM 1716 C CA . TYR A 1 210 ? 15.325 -15.078 18.167 1.00 10.11 210 TYR A CA 1
ATOM 1717 C C . TYR A 1 210 ? 16.237 -14.173 18.999 1.00 10.26 210 TYR A C 1
ATOM 1718 O O . TYR A 1 210 ? 16.932 -13.319 18.454 1.00 10.29 210 TYR A O 1
ATOM 1727 N N . TYR A 1 211 ? 16.242 -14.357 20.319 1.00 9.19 211 TYR A N 1
ATOM 1728 C CA . TYR A 1 211 ? 17.094 -13.535 21.173 1.00 8.97 211 TYR A CA 1
ATOM 1729 C C . TYR A 1 211 ? 18.578 -13.807 20.903 1.00 9.81 211 TYR A C 1
ATOM 1730 O O . TYR A 1 211 ? 19.399 -12.887 20.931 1.00 9.93 211 TYR A O 1
ATOM 1739 N N . ARG A 1 212 ? 18.914 -15.069 20.639 1.00 9.48 212 ARG A N 1
ATOM 1740 C CA . ARG A 1 212 ? 20.290 -15.456 20.327 1.00 9.04 212 ARG A CA 1
ATOM 1741 C C . ARG A 1 212 ? 20.668 -14.769 19.018 1.00 10.09 212 ARG A C 1
ATOM 1742 O O . ARG A 1 212 ? 21.740 -14.168 18.895 1.00 10.24 212 ARG A O 1
ATOM 1750 N N . PHE A 1 213 ? 19.770 -14.875 18.046 1.00 10.33 213 PHE A N 1
ATOM 1751 C CA . PHE A 1 213 ? 19.964 -14.265 16.735 1.00 10.17 213 PHE A CA 1
ATOM 1752 C C . PHE A 1 213 ? 20.196 -12.760 16.847 1.00 11.99 213 PHE A C 1
ATOM 1753 O O . PHE A 1 213 ? 21.134 -12.223 16.258 1.00 11.01 213 PHE A O 1
ATOM 1761 N N . ALA A 1 214 ? 19.336 -12.085 17.603 1.00 10.93 214 ALA A N 1
ATOM 1762 C CA . ALA A 1 214 ? 19.439 -10.640 17.765 1.00 10.40 214 ALA A CA 1
ATOM 1763 C C . ALA A 1 214 ? 20.795 -10.238 18.326 1.00 11.62 214 ALA A C 1
ATOM 1764 O O . ALA A 1 214 ? 21.427 -9.299 17.838 1.00 10.34 214 ALA A O 1
ATOM 1766 N N . SER A 1 215 ? 21.237 -10.946 19.360 1.00 10.44 215 SER A N 1
ATOM 1767 C CA . SER A 1 215 ? 22.528 -10.661 19.971 1.00 10.01 215 SER A CA 1
ATOM 1768 C C . SER A 1 215 ? 23.635 -10.925 18.953 1.00 11.14 215 SER A C 1
ATOM 1769 O O . SER A 1 215 ? 24.581 -10.142 18.831 1.00 8.98 215 SER A O 1
ATOM 1772 N N . ASP A 1 216 ? 23.503 -12.022 18.211 1.00 11.02 216 ASP A N 1
ATOM 1773 C CA . ASP A 1 216 ? 24.491 -12.375 17.196 1.00 10.93 216 ASP A CA 1
ATOM 1774 C C . ASP A 1 216 ? 24.607 -11.306 16.113 1.00 10.59 216 ASP A C 1
ATOM 1775 O O . ASP A 1 216 ? 25.702 -11.057 15.608 1.00 11.08 216 ASP A O 1
ATOM 1780 N N . GLN A 1 217 ? 23.489 -10.678 15.755 1.00 9.67 217 GLN A N 1
ATOM 1781 C CA . GLN A 1 217 ? 23.517 -9.629 14.732 1.00 10.13 217 GLN A CA 1
ATOM 1782 C C . GLN A 1 217 ? 24.310 -8.425 15.226 1.00 10.53 217 GLN A C 1
ATOM 1783 O O . GLN A 1 217 ? 25.010 -7.768 14.452 1.00 10.33 217 GLN A O 1
ATOM 1789 N N . VAL A 1 218 ? 24.204 -8.126 16.517 1.00 9.22 218 VAL A N 1
ATOM 1790 C CA . VAL A 1 218 ? 24.951 -7.007 17.069 1.00 9.08 218 VAL A CA 1
ATOM 1791 C C . VAL A 1 218 ? 26.437 -7.352 16.986 1.00 9.37 218 VAL A C 1
ATOM 1792 O O . VAL A 1 218 ? 27.252 -6.519 16.597 1.00 10.61 218 VAL A O 1
ATOM 1796 N N . ARG A 1 219 ? 26.787 -8.584 17.346 1.00 9.79 219 ARG A N 1
ATOM 1797 C CA . ARG A 1 219 ? 28.183 -9.004 17.294 1.00 10.05 219 ARG A CA 1
ATOM 1798 C C . ARG A 1 219 ? 28.717 -8.925 15.863 1.00 9.91 219 ARG A C 1
ATOM 1799 O O . ARG A 1 219 ? 29.851 -8.505 15.648 1.00 12.41 219 ARG A O 1
ATOM 1807 N N . ALA A 1 220 ? 27.900 -9.324 14.893 1.00 10.32 220 ALA A N 1
ATOM 1808 C CA . ALA A 1 220 ? 28.316 -9.287 13.489 1.00 10.60 220 ALA A CA 1
ATOM 1809 C C . ALA A 1 220 ? 28.550 -7.848 13.035 1.00 11.81 220 ALA A C 1
ATOM 1810 O O . ALA A 1 220 ? 29.542 -7.546 12.364 1.00 13.01 220 ALA A O 1
ATOM 1812 N N . PHE A 1 221 ? 27.622 -6.968 13.400 1.00 9.86 221 PHE A N 1
ATOM 1813 C CA . PHE A 1 221 ? 27.716 -5.552 13.066 1.00 10.33 221 PHE A CA 1
ATOM 1814 C C . PHE A 1 221 ? 29.011 -5.002 13.660 1.00 12.39 221 PHE A C 1
ATOM 1815 O O . PHE A 1 221 ? 29.744 -4.257 13.009 1.00 12.17 221 PHE A O 1
ATOM 1823 N N . ASN A 1 222 ? 29.293 -5.380 14.905 1.00 10.21 222 ASN A N 1
ATOM 1824 C CA . ASN A 1 222 ? 30.494 -4.912 15.583 1.00 9.46 222 ASN A CA 1
ATOM 1825 C C . ASN A 1 222 ? 31.767 -5.498 14.970 1.00 10.33 222 ASN A C 1
ATOM 1826 O O . ASN A 1 222 ? 32.758 -4.788 14.786 1.00 11.64 222 ASN A O 1
ATOM 1831 N N . ARG A 1 223 ? 31.734 -6.790 14.658 1.00 11.46 223 ARG A N 1
ATOM 1832 C CA . ARG A 1 223 ? 32.887 -7.475 14.080 1.00 13.06 223 ARG A CA 1
ATOM 1833 C C . ARG A 1 223 ? 33.368 -6.777 12.809 1.00 13.45 223 ARG A C 1
ATOM 1834 O O . ARG A 1 223 ? 34.572 -6.667 12.566 1.00 13.35 223 ARG A O 1
ATOM 1842 N N . LEU A 1 224 ? 32.421 -6.311 12.004 1.00 12.75 224 LEU A N 1
ATOM 1843 C CA . LEU A 1 224 ? 32.740 -5.612 10.765 1.00 14.67 224 LEU A CA 1
ATOM 1844 C C . LEU A 1 224 ? 33.639 -4.415 11.070 1.00 15.26 224 LEU A C 1
ATOM 1845 O O . LEU A 1 224 ? 34.650 -4.186 10.397 1.00 14.56 224 LEU A O 1
ATOM 1850 N N . GLN A 1 225 ? 33.280 -3.654 12.097 1.00 13.49 225 GLN A N 1
ATOM 1851 C CA . GLN A 1 225 ? 34.069 -2.490 12.471 1.00 12.26 225 GLN A CA 1
ATOM 1852 C C . GLN A 1 225 ? 35.417 -2.888 13.064 1.00 12.88 225 GLN A C 1
ATOM 1853 O O . GLN A 1 225 ? 36.431 -2.248 12.792 1.00 13.85 225 GLN A O 1
ATOM 1859 N N . VAL A 1 226 ? 35.437 -3.945 13.871 1.00 11.99 226 VAL A N 1
ATOM 1860 C CA . VAL A 1 226 ? 36.693 -4.391 14.461 1.00 11.61 226 VAL A CA 1
ATOM 1861 C C . VAL A 1 226 ? 37.690 -4.767 13.362 1.00 11.77 226 VAL A C 1
ATOM 1862 O O . VAL A 1 226 ? 38.859 -4.388 13.425 1.00 14.56 226 VAL A O 1
ATOM 1866 N N . GLU A 1 227 ? 37.221 -5.499 12.356 1.00 13.76 227 GLU A N 1
ATOM 1867 C CA . GLU A 1 227 ? 38.081 -5.917 11.252 1.00 14.56 227 GLU A CA 1
ATOM 1868 C C . GLU A 1 227 ? 38.668 -4.708 10.528 1.00 15.88 227 GLU A C 1
ATOM 1869 O O . GLU A 1 227 ? 39.845 -4.701 10.166 1.00 15.97 227 GLU A O 1
ATOM 1875 N N . ILE A 1 228 ? 37.843 -3.688 10.317 1.00 14.54 228 ILE A N 1
ATOM 1876 C CA . ILE A 1 228 ? 38.295 -2.473 9.650 1.00 13.81 228 ILE A CA 1
ATOM 1877 C C . ILE A 1 228 ? 39.386 -1.795 10.478 1.00 14.17 228 ILE A C 1
ATOM 1878 O O . ILE A 1 228 ? 40.404 -1.356 9.943 1.00 14.99 228 ILE A O 1
ATOM 1883 N N . LEU A 1 229 ? 39.180 -1.724 11.789 1.00 13.27 229 LEU A N 1
ATOM 1884 C CA . LEU A 1 229 ? 40.151 -1.085 12.668 1.00 12.63 229 LEU A CA 1
ATOM 1885 C C . LEU A 1 229 ? 41.454 -1.873 12.784 1.00 14.98 229 LEU A C 1
ATOM 1886 O O . LEU A 1 229 ? 42.522 -1.292 12.981 1.00 15.82 229 LEU A O 1
ATOM 1891 N N . ARG A 1 230 ? 41.372 -3.194 12.662 1.00 16.14 230 ARG A N 1
ATOM 1892 C CA . ARG A 1 230 ? 42.572 -4.020 12.743 1.00 17.05 230 ARG A CA 1
ATOM 1893 C C . ARG A 1 230 ? 43.410 -3.817 11.489 1.00 17.78 230 ARG A C 1
ATOM 1894 O O . ARG A 1 230 ? 44.638 -3.783 11.547 1.00 19.49 230 ARG A O 1
ATOM 1902 N N . ALA A 1 231 ? 42.731 -3.676 10.357 1.00 18.29 231 ALA A N 1
ATOM 1903 C CA . ALA A 1 231 ? 43.403 -3.500 9.076 1.00 18.13 231 ALA A CA 1
ATOM 1904 C C . ALA A 1 231 ? 43.935 -2.093 8.821 1.00 20.74 231 ALA A C 1
ATOM 1905 O O . ALA A 1 231 ? 45.025 -1.932 8.270 1.00 21.58 231 ALA A O 1
ATOM 1907 N N . HIS A 1 232 ? 43.180 -1.076 9.226 1.00 19.47 232 HIS A N 1
ATOM 1908 C CA . HIS A 1 232 ? 43.590 0.304 8.983 1.00 19.67 232 HIS A CA 1
ATOM 1909 C C . HIS A 1 232 ? 44.091 1.089 10.190 1.00 20.67 232 HIS A C 1
ATOM 1910 O O . HIS A 1 232 ? 44.611 2.195 10.041 1.00 21.85 232 HIS A O 1
ATOM 1917 N N . ALA A 1 233 ? 43.937 0.529 11.384 1.00 18.41 233 ALA A N 1
ATOM 1918 C CA . ALA A 1 233 ? 44.411 1.192 12.593 1.00 17.47 233 ALA A CA 1
ATOM 1919 C C . ALA A 1 233 ? 45.184 0.185 13.441 1.00 18.30 233 ALA A C 1
ATOM 1920 O O . ALA A 1 233 ? 44.916 0.020 14.633 1.00 16.17 233 ALA A O 1
ATOM 1922 N N . PRO A 1 234 ? 46.165 -0.503 12.833 1.00 18.63 234 PRO A N 1
ATOM 1923 C CA . PRO A 1 234 ? 46.951 -1.490 13.577 1.00 18.55 234 PRO A CA 1
ATOM 1924 C C . PRO A 1 234 ? 47.628 -0.899 14.808 1.00 17.38 234 PRO A C 1
ATOM 1925 O O . PRO A 1 234 ? 48.164 0.208 14.763 1.00 18.13 234 PRO A O 1
ATOM 1929 N N . GLY A 1 235 ? 47.583 -1.637 15.912 1.00 17.14 235 GLY A N 1
ATOM 1930 C CA . GLY A 1 235 ? 48.208 -1.172 17.136 1.00 17.12 235 GLY A CA 1
ATOM 1931 C C . GLY A 1 235 ? 47.303 -0.351 18.033 1.00 18.21 235 GLY A C 1
ATOM 1932 O O . GLY A 1 235 ? 47.637 -0.101 19.190 1.00 20.15 235 GLY A O 1
ATOM 1933 N N . LYS A 1 236 ? 46.160 0.076 17.503 1.00 16.68 236 LYS A N 1
ATOM 1934 C CA . LYS A 1 236 ? 45.208 0.870 18.277 1.00 15.12 236 LYS A CA 1
ATOM 1935 C C . LYS A 1 236 ? 44.181 -0.075 18.889 1.00 15.00 236 LYS A C 1
ATOM 1936 O O . LYS A 1 236 ? 43.691 -0.979 18.216 1.00 15.89 236 LYS A O 1
ATOM 1942 N N . PHE A 1 237 ? 43.856 0.127 20.162 1.00 15.18 237 PHE A N 1
ATOM 1943 C CA . PHE A 1 237 ? 42.894 -0.750 20.812 1.00 13.91 237 PHE A CA 1
ATOM 1944 C C . PHE A 1 237 ? 41.477 -0.509 20.324 1.00 14.30 237 PHE A C 1
ATOM 1945 O O . PHE A 1 237 ? 41.168 0.540 19.754 1.00 13.35 237 PHE A O 1
ATOM 1953 N N . VAL A 1 238 ? 40.625 -1.505 20.540 1.00 11.64 238 VAL A N 1
ATOM 1954 C CA . VAL A 1 238 ? 39.224 -1.420 20.167 1.00 12.37 238 VAL A CA 1
ATOM 1955 C C . VAL A 1 238 ? 38.410 -1.941 21.344 1.00 11.95 238 VAL A C 1
ATOM 1956 O O . VAL A 1 238 ? 38.645 -3.046 21.833 1.00 11.67 238 VAL A O 1
ATOM 1960 N N . THR A 1 239 ? 37.466 -1.130 21.803 1.00 9.86 239 THR A N 1
ATOM 1961 C CA . THR A 1 239 ? 36.612 -1.511 22.919 1.00 11.10 239 THR A CA 1
ATOM 1962 C C . THR A 1 239 ? 35.190 -1.044 22.638 1.00 9.81 239 THR A C 1
ATOM 1963 O O . THR A 1 239 ? 34.919 -0.417 21.609 1.00 10.02 239 THR A O 1
ATOM 1967 N N . HI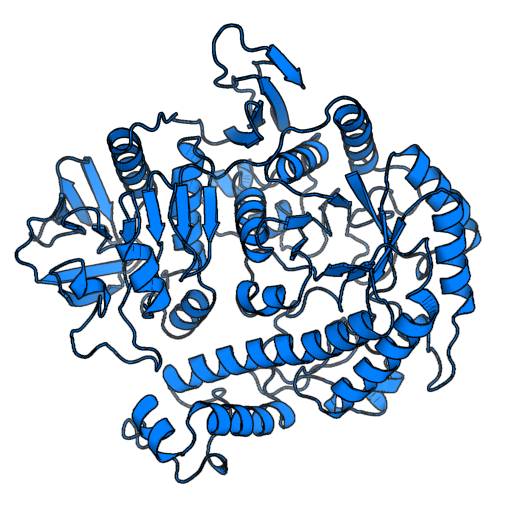S A 1 240 ? 34.273 -1.388 23.534 1.00 9.62 240 HIS A N 1
ATOM 1968 C CA . HIS A 1 240 ? 32.887 -0.962 23.408 1.00 8.65 240 HIS A CA 1
ATOM 1969 C C . HIS A 1 240 ? 32.395 -0.654 24.808 1.00 9.62 240 HIS A C 1
ATOM 1970 O O . HIS A 1 240 ? 32.845 -1.275 25.769 1.00 9.30 240 HIS A O 1
ATOM 1977 N N . ASN A 1 241 ? 31.481 0.306 24.923 1.00 9.22 241 ASN A N 1
ATOM 1978 C CA . ASN A 1 241 ? 30.951 0.689 26.227 1.00 10.48 241 ASN A CA 1
ATOM 1979 C C . ASN A 1 241 ? 29.615 0.023 26.554 1.00 10.51 241 ASN A C 1
ATOM 1980 O O . ASN A 1 241 ? 28.558 0.423 26.054 1.00 10.44 241 ASN A O 1
ATOM 1985 N N . PHE A 1 242 ? 29.688 -1.005 27.399 1.00 9.77 242 PHE A N 1
ATOM 1986 C CA . PHE A 1 242 ? 28.523 -1.773 27.830 1.00 9.75 242 PHE A CA 1
ATOM 1987 C C . PHE A 1 242 ? 27.734 -1.030 28.912 1.00 10.84 242 PHE A C 1
ATOM 1988 O O . PHE A 1 242 ? 28.213 -0.053 29.490 1.00 9.05 242 PHE A O 1
ATOM 1996 N N . MET A 1 243 ? 26.531 -1.517 29.199 1.00 9.63 243 MET A N 1
ATOM 1997 C CA . MET A 1 243 ? 25.655 -0.860 30.167 1.00 9.33 243 MET A CA 1
ATOM 1998 C C . MET A 1 243 ? 25.358 -1.633 31.440 1.00 9.88 243 MET A C 1
ATOM 1999 O O . MET A 1 243 ? 25.615 -2.829 31.542 1.00 11.18 243 MET A O 1
ATOM 2004 N N . GLY A 1 244 ? 24.788 -0.926 32.409 1.00 9.52 244 GLY A N 1
ATOM 2005 C CA . GLY A 1 244 ? 24.419 -1.561 33.659 1.00 9.68 244 GLY A CA 1
ATOM 2006 C C . GLY A 1 244 ? 23.103 -2.308 33.510 1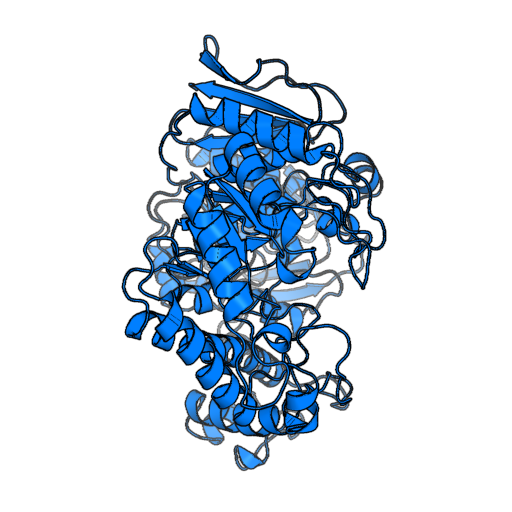.00 10.29 244 GLY A C 1
ATOM 2007 O O . GLY A 1 244 ? 22.210 -1.871 32.775 1.00 11.88 244 GLY A O 1
ATOM 2008 N N . PHE A 1 245 ? 23.001 -3.443 34.196 1.00 10.44 245 PHE A N 1
ATOM 2009 C CA . PHE A 1 245 ? 21.803 -4.284 34.186 1.00 10.42 245 PHE A CA 1
ATOM 2010 C C . PHE A 1 245 ? 21.189 -4.458 32.801 1.00 12.65 245 PHE A C 1
ATOM 2011 O O . PHE A 1 245 ? 19.975 -4.331 32.626 1.00 14.39 245 PHE A O 1
ATOM 2019 N N . PHE A 1 246 ? 22.032 -4.750 31.818 1.00 12.21 246 PHE A N 1
ATOM 2020 C CA . PHE A 1 246 ? 21.555 -4.951 30.453 1.00 11.12 246 PHE A CA 1
ATOM 2021 C C . PHE A 1 246 ? 21.990 -6.333 29.988 1.00 10.55 246 PHE A C 1
ATOM 2022 O O . PHE A 1 246 ? 23.184 -6.644 29.976 1.00 11.49 246 PHE A O 1
ATOM 2030 N N . THR A 1 247 ? 21.025 -7.159 29.595 1.00 10.13 247 THR A N 1
ATOM 2031 C CA . THR A 1 247 ? 21.344 -8.515 29.173 1.00 11.01 247 THR A CA 1
ATOM 2032 C C . THR A 1 247 ? 20.924 -8.912 27.758 1.00 10.00 247 THR A C 1
ATOM 2033 O O . THR A 1 247 ? 21.233 -10.018 27.326 1.00 10.58 247 THR A O 1
ATOM 2037 N N . ASP A 1 248 ? 20.242 -8.023 27.034 1.00 9.80 248 ASP A N 1
ATOM 2038 C CA . ASP A 1 248 ? 19.796 -8.342 25.673 1.00 10.97 248 ASP A CA 1
ATOM 2039 C C . ASP A 1 248 ? 20.976 -8.694 24.775 1.00 10.89 248 ASP A C 1
ATOM 2040 O O . ASP A 1 248 ? 20.844 -9.483 23.837 1.00 10.49 248 ASP A O 1
ATOM 2045 N N . LEU A 1 249 ? 22.122 -8.086 25.059 1.00 9.70 249 LEU A N 1
ATOM 2046 C CA . LEU A 1 249 ? 23.341 -8.335 24.297 1.00 8.90 249 LEU A CA 1
ATOM 2047 C C . LEU A 1 249 ? 24.297 -9.199 25.112 1.00 9.87 249 LEU A C 1
ATOM 2048 O O . LEU A 1 249 ? 24.602 -8.878 26.259 1.00 9.17 249 LEU A O 1
ATOM 2053 N N . ASP A 1 250 ? 24.764 -10.295 24.523 1.00 9.96 250 ASP A N 1
ATOM 2054 C CA . ASP A 1 250 ? 25.704 -11.172 25.211 1.00 9.88 250 ASP A CA 1
ATOM 2055 C C . ASP A 1 250 ? 27.076 -10.493 25.193 1.00 11.71 250 ASP A C 1
ATOM 2056 O O . ASP A 1 250 ? 27.829 -10.622 24.225 1.00 11.70 250 ASP A O 1
ATOM 2061 N N . ALA A 1 251 ? 27.394 -9.767 26.260 1.00 9.96 251 ALA A N 1
ATOM 2062 C CA . ALA A 1 251 ? 28.668 -9.055 26.352 1.00 10.76 251 ALA A CA 1
ATOM 2063 C C . ALA A 1 251 ? 29.878 -9.983 26.371 1.00 10.84 251 ALA A C 1
ATOM 2064 O O . ALA A 1 251 ? 30.928 -9.639 25.828 1.00 10.81 251 ALA A O 1
ATOM 2066 N N . PHE A 1 252 ? 29.747 -11.151 26.996 1.00 9.89 252 PHE A N 1
ATOM 2067 C CA . PHE A 1 252 ? 30.860 -12.093 27.036 1.00 11.05 252 PHE A CA 1
ATOM 2068 C C . PHE A 1 252 ? 31.264 -12.462 25.616 1.00 12.21 252 PHE A C 1
ATOM 2069 O O . PHE A 1 252 ? 32.445 -12.459 25.273 1.00 13.98 252 PHE A O 1
ATOM 2077 N N . ALA A 1 253 ? 30.270 -12.762 24.788 1.00 11.68 253 ALA A N 1
ATOM 2078 C CA . ALA A 1 253 ? 30.519 -13.149 23.406 1.00 12.18 253 ALA A CA 1
ATOM 2079 C C . ALA A 1 253 ? 31.067 -12.007 22.558 1.00 12.65 253 ALA A C 1
ATOM 2080 O O . ALA A 1 253 ? 32.064 -12.177 21.852 1.00 13.84 253 ALA A O 1
ATOM 2082 N N . LEU A 1 254 ? 30.432 -10.841 22.627 1.00 10.58 254 LEU A N 1
ATOM 2083 C CA . LEU A 1 254 ? 30.894 -9.713 21.824 1.00 10.35 254 LEU A CA 1
ATOM 2084 C C . LEU A 1 254 ? 32.309 -9.272 22.199 1.00 11.43 254 LEU A C 1
ATOM 2085 O O . LEU A 1 254 ? 33.110 -8.940 21.324 1.00 11.62 254 LEU A O 1
ATOM 2090 N N . ALA A 1 255 ? 32.625 -9.289 23.492 1.00 11.67 255 ALA A N 1
ATOM 2091 C CA . ALA A 1 255 ? 33.946 -8.865 23.957 1.00 11.28 255 ALA A CA 1
ATOM 2092 C C . ALA A 1 255 ? 35.086 -9.751 23.467 1.00 12.25 255 ALA A C 1
ATOM 2093 O O . ALA A 1 255 ? 36.255 -9.390 23.590 1.00 13.67 255 ALA A O 1
ATOM 2095 N N . GLN A 1 256 ? 34.752 -10.916 22.925 1.00 13.07 256 GLN A N 1
ATOM 2096 C CA . GLN A 1 256 ? 35.777 -11.809 22.403 1.00 14.76 256 GLN A CA 1
ATOM 2097 C C . GLN A 1 256 ? 36.481 -11.107 21.249 1.00 14.44 256 GLN A C 1
ATOM 2098 O O . GLN A 1 256 ? 37.629 -11.417 20.928 1.00 14.88 256 GLN A O 1
ATOM 2104 N N . ASP A 1 257 ? 35.787 -10.148 20.637 1.00 13.68 257 ASP A N 1
ATOM 2105 C CA . ASP A 1 257 ? 36.332 -9.403 19.506 1.00 14.54 257 ASP A CA 1
ATOM 2106 C C . ASP A 1 257 ? 36.946 -8.062 19.899 1.00 14.63 257 ASP A C 1
ATOM 2107 O O . ASP A 1 257 ? 37.353 -7.285 19.034 1.00 16.83 257 ASP A O 1
ATOM 2112 N N . LEU A 1 258 ? 37.015 -7.792 21.198 1.00 11.94 258 LEU A N 1
ATOM 2113 C CA . LEU A 1 258 ? 37.570 -6.534 21.689 1.00 11.32 258 LEU A CA 1
ATOM 2114 C C . LEU A 1 258 ? 38.874 -6.770 22.445 1.00 12.10 258 LEU A C 1
ATOM 2115 O O . LEU A 1 258 ? 39.167 -7.891 22.865 1.00 14.08 258 LEU A O 1
ATOM 2120 N N . ASP A 1 259 ? 39.653 -5.706 22.622 1.00 12.54 259 ASP A N 1
ATOM 2121 C CA . ASP A 1 259 ? 40.908 -5.804 23.358 1.00 12.55 259 ASP A CA 1
ATOM 2122 C C . ASP A 1 259 ? 40.624 -5.805 24.855 1.00 13.75 259 ASP A C 1
ATOM 2123 O O . ASP A 1 259 ? 41.367 -6.392 25.639 1.00 14.68 259 ASP A O 1
ATOM 2128 N N . PHE A 1 260 ? 39.546 -5.130 25.241 1.00 12.41 260 PHE A N 1
ATOM 2129 C CA . PHE A 1 260 ? 39.116 -5.070 26.635 1.00 11.18 260 PHE A CA 1
ATOM 2130 C C . PHE A 1 260 ? 37.692 -4.545 26.673 1.00 11.78 260 PHE A C 1
ATOM 2131 O O . PHE A 1 260 ? 37.197 -4.005 25.687 1.00 11.79 260 PHE A O 1
ATOM 2139 N N . ALA A 1 261 ? 37.029 -4.723 27.805 1.00 12.01 261 ALA A N 1
ATOM 2140 C CA . ALA A 1 261 ? 35.655 -4.271 27.944 1.00 11.66 261 ALA A CA 1
ATOM 2141 C C . ALA A 1 261 ? 35.597 -2.920 28.637 1.00 10.66 261 ALA A C 1
ATOM 2142 O O . ALA A 1 261 ? 36.469 -2.585 29.432 1.00 12.49 261 ALA A O 1
ATOM 2144 N N . SER A 1 262 ? 34.576 -2.134 28.314 1.00 8.95 262 SER A N 1
ATOM 2145 C CA . SER A 1 262 ? 34.378 -0.839 28.958 1.00 8.12 262 SER A CA 1
ATOM 2146 C C . SER A 1 262 ? 32.912 -0.801 29.364 1.00 9.15 262 SER A C 1
ATOM 2147 O O . SER A 1 262 ? 32.091 -1.521 28.798 1.00 10.01 262 SER A O 1
ATOM 2150 N N . TRP A 1 263 ? 32.575 0.008 30.358 1.00 9.33 263 TRP A N 1
ATOM 2151 C CA . TRP A 1 263 ? 31.174 0.103 30.736 1.00 8.68 263 TRP A CA 1
ATOM 2152 C C . TRP A 1 263 ? 30.856 1.480 31.285 1.00 9.21 263 TRP A C 1
ATOM 2153 O O . TRP A 1 263 ? 31.757 2.228 31.680 1.00 9.08 263 TRP A O 1
ATOM 2164 N N . ASP A 1 264 ? 29.570 1.819 31.273 1.00 9.28 264 ASP A N 1
ATOM 2165 C CA . ASP A 1 264 ? 29.108 3.135 31.696 1.00 8.96 264 ASP A CA 1
ATOM 2166 C C . ASP A 1 264 ? 28.353 3.083 33.019 1.00 9.36 264 ASP A C 1
ATOM 2167 O O . ASP A 1 264 ? 27.246 2.543 33.105 1.00 9.70 264 ASP A O 1
ATOM 2172 N N . SER A 1 265 ? 28.963 3.667 34.045 1.00 9.89 265 SER A N 1
ATOM 2173 C CA . SER A 1 265 ? 28.400 3.651 35.391 1.00 8.45 265 SER A CA 1
ATOM 2174 C C . SER A 1 265 ? 27.656 4.897 35.846 1.00 8.83 265 SER A C 1
ATOM 2175 O O . SER A 1 265 ? 28.221 5.989 35.919 1.00 9.10 265 SER A O 1
ATOM 2178 N N . TYR A 1 266 ? 26.383 4.706 36.173 1.00 10.25 266 TYR A N 1
ATOM 2179 C CA . TYR A 1 266 ? 25.515 5.776 36.664 1.00 9.72 266 TYR A CA 1
ATOM 2180 C C . TYR A 1 266 ? 24.759 5.173 37.845 1.00 10.03 266 TYR A C 1
ATOM 2181 O O . TYR A 1 266 ? 23.568 4.871 37.759 1.00 10.33 266 TYR A O 1
ATOM 2190 N N . PRO A 1 267 ? 25.454 4.996 38.978 1.00 9.96 267 PRO A N 1
ATOM 2191 C CA . PRO A 1 267 ? 24.872 4.414 40.189 1.00 9.09 267 PRO A CA 1
ATOM 2192 C C . PRO A 1 267 ? 23.521 4.956 40.648 1.00 9.87 267 PRO A C 1
ATOM 2193 O O . PRO A 1 267 ? 22.656 4.183 41.054 1.00 9.97 267 PRO A O 1
ATOM 2197 N N . LEU A 1 268 ? 23.335 6.271 40.588 1.00 9.63 268 LEU A N 1
ATOM 2198 C CA . LEU A 1 268 ? 22.073 6.853 41.040 1.00 9.31 268 LEU A CA 1
ATOM 2199 C C . LEU A 1 268 ? 20.906 6.498 40.130 1.00 11.05 268 LEU A C 1
ATOM 2200 O O . LEU A 1 268 ? 19.789 6.287 40.602 1.00 13.77 268 LEU A O 1
ATOM 2205 N N . GLY A 1 269 ? 21.170 6.437 38.829 1.00 10.22 269 GLY A N 1
ATOM 2206 C CA . GLY A 1 269 ? 20.124 6.100 37.880 1.00 11.72 269 GLY A CA 1
ATOM 2207 C C . GLY A 1 269 ? 19.715 4.647 38.009 1.00 11.73 269 GLY A C 1
ATOM 2208 O O . GLY A 1 269 ? 18.525 4.327 38.024 1.00 13.41 269 GLY A O 1
ATOM 2209 N N . PHE A 1 270 ? 20.700 3.757 38.102 1.00 10.75 270 PHE A N 1
ATOM 2210 C CA . PHE A 1 270 ? 20.405 2.336 38.241 1.00 10.30 270 PHE A CA 1
ATOM 2211 C C . PHE A 1 270 ? 19.628 2.110 39.530 1.00 11.33 270 PHE A C 1
ATOM 2212 O O . PHE A 1 270 ? 18.635 1.389 39.555 1.00 11.69 270 PHE A O 1
ATOM 2220 N N . THR A 1 271 ? 20.103 2.729 40.606 1.00 11.50 271 THR A N 1
ATOM 2221 C CA . THR A 1 271 ? 19.491 2.567 41.916 1.00 12.00 271 THR A CA 1
ATOM 2222 C C . THR A 1 271 ? 18.041 3.032 42.002 1.00 11.62 271 THR A C 1
ATOM 2223 O O . THR A 1 271 ? 17.212 2.359 42.613 1.00 12.64 271 THR A O 1
ATOM 2227 N N . ASP A 1 272 ? 17.728 4.170 41.393 1.00 11.51 272 ASP A N 1
ATOM 2228 C CA . ASP A 1 272 ? 16.356 4.661 41.429 1.00 12.32 272 ASP A CA 1
ATOM 2229 C C . ASP A 1 272 ? 15.414 3.670 40.749 1.00 13.23 272 ASP A C 1
ATOM 2230 O O . ASP A 1 272 ? 14.251 3.540 41.135 1.00 14.62 272 ASP A O 1
ATOM 2235 N N . LEU A 1 273 ? 15.919 2.972 39.737 1.00 14.10 273 LEU A N 1
ATOM 2236 C CA . LEU A 1 273 ? 15.112 2.004 38.998 1.00 15.73 273 LEU A CA 1
ATOM 2237 C C . LEU A 1 273 ? 15.017 0.638 39.678 1.00 16.51 273 LEU A C 1
ATOM 2238 O O . LEU A 1 273 ? 14.172 -0.184 39.316 1.00 20.64 273 LEU A O 1
ATOM 2243 N N . MET A 1 274 ? 15.877 0.398 40.664 1.00 15.10 274 MET A N 1
ATOM 2244 C CA . MET A 1 274 ? 15.882 -0.872 41.391 1.00 16.96 274 MET A CA 1
ATOM 2245 C C . MET A 1 274 ? 14.755 -0.951 42.413 1.00 19.44 274 MET A C 1
ATOM 2246 O O . MET A 1 274 ? 14.449 0.032 43.083 1.00 19.74 274 MET A O 1
ATOM 2251 N N . PRO A 1 275 ? 14.132 -2.132 42.552 1.00 22.23 275 PRO A N 1
ATOM 2252 C CA . PRO A 1 275 ? 13.032 -2.363 43.495 1.00 25.39 275 PRO A CA 1
ATOM 2253 C C . PRO A 1 275 ? 13.532 -2.600 44.921 1.00 26.09 275 PRO A C 1
ATOM 2254 O O . PRO A 1 275 ? 13.234 -3.628 45.530 1.00 28.04 275 PRO A O 1
ATOM 2258 N N . LEU A 1 276 ? 14.287 -1.644 45.448 1.00 25.52 276 LEU A N 1
ATOM 2259 C CA . LEU A 1 276 ? 14.837 -1.757 46.794 1.00 24.62 276 LEU A CA 1
ATOM 2260 C C . LEU A 1 276 ? 13.779 -1.542 47.865 1.00 24.77 276 LEU A C 1
ATOM 2261 O O . LEU A 1 276 ? 12.762 -0.887 47.628 1.00 24.74 276 LEU A O 1
ATOM 2266 N N . PRO A 1 277 ? 14.001 -2.101 49.066 1.00 24.48 277 PRO A N 1
ATOM 2267 C CA . PRO A 1 277 ? 13.019 -1.912 50.133 1.00 23.70 277 PRO A CA 1
ATOM 2268 C C . PRO A 1 277 ? 12.900 -0.418 50.436 1.00 24.70 277 PRO A C 1
ATOM 2269 O O . PRO A 1 277 ? 13.862 0.335 50.270 1.00 21.54 277 PRO A O 1
ATOM 2273 N N . PRO A 1 278 ? 11.717 0.028 50.881 1.00 26.34 278 PRO A N 1
ATOM 2274 C CA . PRO A 1 278 ? 11.454 1.433 51.204 1.00 27.94 278 PRO A CA 1
ATOM 2275 C C . PRO A 1 278 ? 12.616 2.193 51.840 1.00 27.53 278 PRO A C 1
ATOM 2276 O O . PRO A 1 278 ? 13.028 3.241 51.341 1.00 28.12 278 PRO A O 1
ATOM 2280 N N . GLU A 1 279 ? 13.141 1.661 52.937 1.00 25.95 279 GLU A N 1
ATOM 2281 C CA . GLU A 1 279 ? 14.240 2.294 53.655 1.00 26.13 279 GLU A CA 1
ATOM 2282 C C . GLU A 1 279 ? 15.501 2.505 52.817 1.00 23.59 279 GLU A C 1
ATOM 2283 O O . GLU A 1 279 ? 16.092 3.588 52.844 1.00 23.30 279 GLU A O 1
ATOM 2289 N N . GLU A 1 280 ? 15.915 1.477 52.080 1.00 20.88 280 GLU A N 1
ATOM 2290 C CA . GLU A 1 280 ? 17.120 1.573 51.259 1.00 18.86 280 GLU A CA 1
ATOM 2291 C C . GLU A 1 280 ? 16.999 2.558 50.105 1.00 17.96 280 GLU A C 1
ATOM 2292 O O . GLU A 1 280 ? 17.976 3.216 49.753 1.00 17.03 280 GLU A O 1
ATOM 2298 N N . LYS A 1 281 ? 15.812 2.660 49.511 1.00 17.90 281 LYS A N 1
ATOM 2299 C CA . LYS A 1 281 ? 15.620 3.572 48.387 1.00 18.42 281 LYS A CA 1
ATOM 2300 C C . LYS A 1 281 ? 15.906 5.009 48.808 1.00 16.07 281 LYS A C 1
ATOM 2301 O O . LYS A 1 281 ? 16.406 5.808 48.020 1.00 16.23 281 LYS A O 1
ATOM 2307 N N . LEU A 1 282 ? 15.600 5.336 50.059 1.00 14.32 282 LEU A N 1
ATOM 2308 C CA . LEU A 1 282 ? 15.845 6.686 50.550 1.00 12.89 282 LEU A CA 1
ATOM 2309 C C . LEU A 1 282 ? 17.297 6.847 50.988 1.00 14.15 282 LEU A C 1
ATOM 2310 O O . LEU A 1 282 ? 17.946 7.844 50.679 1.00 14.01 282 LEU A O 1
ATOM 2315 N N . ARG A 1 283 ? 17.801 5.851 51.705 1.00 13.46 283 ARG A N 1
ATOM 2316 C CA . ARG A 1 283 ? 19.164 5.880 52.210 1.00 13.43 283 ARG A CA 1
ATOM 2317 C C . ARG A 1 283 ? 20.225 5.981 51.120 1.00 11.84 283 ARG A C 1
ATOM 2318 O O . ARG A 1 283 ? 21.221 6.689 51.274 1.00 12.77 283 ARG A O 1
ATOM 2326 N N . TYR A 1 284 ? 20.000 5.283 50.013 1.00 11.60 284 TYR A N 1
ATOM 2327 C CA . TYR A 1 284 ? 20.969 5.257 48.923 1.00 10.21 284 TYR A CA 1
ATOM 2328 C C . TYR A 1 284 ? 20.602 6.083 47.696 1.00 11.31 284 TYR A C 1
ATOM 2329 O O . TYR A 1 284 ? 21.198 5.916 46.634 1.00 10.91 284 TYR A O 1
ATOM 2338 N N . ALA A 1 285 ? 19.642 6.987 47.840 1.00 10.93 285 ALA A N 1
ATOM 2339 C CA . ALA A 1 285 ? 19.217 7.813 46.714 1.00 10.56 285 ALA A CA 1
ATOM 2340 C C . ALA A 1 285 ? 20.347 8.657 46.122 1.00 9.82 285 ALA A C 1
ATOM 2341 O O . ALA A 1 285 ? 20.409 8.852 44.905 1.00 10.23 285 ALA A O 1
ATOM 2343 N N . ARG A 1 286 ? 21.240 9.146 46.978 1.00 9.68 286 ARG A N 1
ATOM 2344 C CA . ARG A 1 286 ? 22.345 9.986 46.527 1.00 9.18 286 ARG A CA 1
ATOM 2345 C C . ARG A 1 286 ? 23.702 9.286 46.508 1.00 10.49 286 ARG A C 1
ATOM 2346 O O . ARG A 1 286 ? 24.730 9.915 46.245 1.00 9.77 286 ARG A O 1
ATOM 2354 N N . THR A 1 287 ? 23.711 7.984 46.770 1.00 10.59 287 THR A N 1
ATOM 2355 C CA . THR A 1 287 ? 24.966 7.242 46.788 1.00 10.58 287 THR A CA 1
ATOM 2356 C C . THR A 1 287 ? 24.963 6.059 45.836 1.00 10.34 287 THR A C 1
ATOM 2357 O O . THR A 1 287 ? 26.013 5.649 45.335 1.00 11.87 287 THR A O 1
ATOM 2361 N N . GLY A 1 288 ? 23.771 5.523 45.595 1.00 11.35 288 GLY A N 1
ATOM 2362 C CA . GLY A 1 288 ? 23.626 4.342 44.767 1.00 10.83 288 GLY A CA 1
ATOM 2363 C C . GLY A 1 288 ? 23.677 3.176 45.741 1.00 10.30 288 GLY A C 1
ATOM 2364 O O . GLY A 1 288 ? 24.231 3.322 46.833 1.00 10.70 288 GLY A O 1
ATOM 2365 N N . HIS A 1 289 ? 23.084 2.038 45.395 1.00 9.14 289 HIS A N 1
ATOM 2366 C CA . HIS A 1 289 ? 23.148 0.892 46.299 1.00 8.51 289 HIS A CA 1
ATOM 2367 C C . HIS A 1 289 ? 24.629 0.496 46.365 1.00 9.38 289 HIS A C 1
ATOM 2368 O O . HIS A 1 289 ? 25.331 0.528 45.355 1.00 10.27 289 HIS A O 1
ATOM 2375 N N . PRO A 1 290 ? 25.127 0.124 47.556 1.00 8.82 290 PRO A N 1
ATOM 2376 C CA . PRO A 1 290 ? 26.536 -0.254 47.718 1.00 10.28 290 PRO A CA 1
ATOM 2377 C C . PRO A 1 290 ? 27.147 -1.252 46.738 1.00 11.13 290 PRO A C 1
ATOM 2378 O O . PRO A 1 290 ? 28.357 -1.244 46.533 1.00 11.81 290 PRO A O 1
ATOM 2382 N N . ASP A 1 291 ? 26.325 -2.103 46.132 1.00 9.94 291 ASP A N 1
ATOM 2383 C CA . ASP A 1 291 ? 26.840 -3.111 45.207 1.00 10.17 291 ASP A CA 1
ATOM 2384 C C . ASP A 1 291 ? 26.526 -2.871 43.737 1.00 10.06 291 ASP A C 1
ATOM 2385 O O . ASP A 1 291 ? 26.916 -3.673 42.889 1.00 11.60 291 ASP A O 1
ATOM 2390 N N . VAL A 1 292 ? 25.851 -1.772 43.419 1.00 9.43 292 VAL A N 1
ATOM 2391 C CA . VAL A 1 292 ? 25.467 -1.548 42.030 1.00 10.35 292 VAL A CA 1
ATOM 2392 C C . VAL A 1 292 ? 26.614 -1.297 41.052 1.00 11.12 292 VAL A C 1
ATOM 2393 O O . VAL A 1 292 ? 26.598 -1.831 39.947 1.00 14.80 292 VAL A O 1
ATOM 2397 N N . ALA A 1 293 ? 27.610 -0.505 41.436 1.00 9.18 293 ALA A N 1
ATOM 2398 C CA . ALA A 1 293 ? 28.735 -0.267 40.534 1.00 8.71 293 ALA A CA 1
ATOM 2399 C C . ALA A 1 293 ? 29.693 -1.452 40.626 1.00 8.43 293 ALA A C 1
ATOM 2400 O O . ALA A 1 293 ? 30.158 -1.972 39.616 1.00 8.81 293 ALA A O 1
ATOM 2402 N N . ALA A 1 294 ? 29.969 -1.883 41.852 1.00 7.90 294 ALA A N 1
ATOM 2403 C CA . ALA A 1 294 ? 30.879 -2.998 42.096 1.00 7.88 294 ALA A CA 1
ATOM 2404 C C . ALA A 1 294 ? 30.519 -4.268 41.325 1.00 8.17 294 ALA A C 1
ATOM 2405 O O . ALA A 1 294 ? 31.394 -4.916 40.750 1.00 9.63 294 ALA A O 1
ATOM 2407 N N . PHE A 1 295 ? 29.241 -4.635 41.313 1.00 8.60 295 PHE A N 1
ATOM 2408 C CA . PHE A 1 295 ? 28.841 -5.834 40.591 1.00 8.09 295 PHE A CA 1
ATOM 2409 C C . PHE A 1 295 ? 29.255 -5.725 39.134 1.00 8.49 295 PHE A C 1
ATOM 2410 O O . PHE A 1 295 ? 29.782 -6.671 38.548 1.00 8.28 295 PHE A O 1
ATOM 2418 N N . HIS A 1 296 ? 29.016 -4.561 38.546 1.00 7.88 296 HIS A N 1
ATOM 2419 C CA . HIS A 1 296 ? 29.361 -4.376 37.150 1.00 8.78 296 HIS A CA 1
ATOM 2420 C C . HIS A 1 296 ? 30.863 -4.281 36.897 1.00 8.54 296 HIS A C 1
ATOM 2421 O O . HIS A 1 296 ? 31.331 -4.691 35.838 1.00 8.04 296 HIS A O 1
ATOM 2428 N N . HIS A 1 297 ? 31.629 -3.759 37.854 1.00 8.28 297 HIS A N 1
ATOM 2429 C CA . HIS A 1 297 ? 33.081 -3.709 37.664 1.00 7.99 297 HIS A CA 1
ATOM 2430 C C . HIS A 1 297 ? 33.570 -5.155 37.612 1.00 8.87 297 HIS A C 1
ATOM 2431 O O . HIS A 1 297 ? 34.396 -5.519 36.772 1.00 9.18 297 HIS A O 1
ATOM 2438 N N . ASP A 1 298 ? 33.060 -5.982 38.521 1.00 8.13 298 ASP A N 1
ATOM 2439 C CA . ASP A 1 298 ? 33.468 -7.379 38.548 1.00 8.60 298 ASP A CA 1
ATOM 2440 C C . ASP A 1 298 ? 32.996 -8.113 37.297 1.00 10.28 298 ASP A C 1
ATOM 2441 O O . ASP A 1 298 ? 33.743 -8.893 36.707 1.00 11.02 298 ASP A O 1
ATOM 2446 N N . LEU A 1 299 ? 31.762 -7.851 36.882 1.00 8.17 299 LEU A N 1
ATOM 2447 C CA . LEU A 1 299 ? 31.224 -8.476 35.681 1.00 8.62 299 LEU A CA 1
ATOM 2448 C C . LEU A 1 299 ? 32.058 -8.112 34.460 1.00 8.38 299 LEU A C 1
ATOM 2449 O O . LEU A 1 299 ? 32.517 -8.986 33.724 1.00 9.14 299 LEU A O 1
ATOM 2454 N N . TYR A 1 300 ? 32.260 -6.817 34.245 1.00 9.41 300 TYR A N 1
ATOM 2455 C CA . TYR A 1 300 ? 33.002 -6.388 33.075 1.00 8.73 300 TYR A CA 1
ATOM 2456 C C . TYR A 1 300 ? 34.498 -6.672 33.115 1.00 9.60 300 TYR A C 1
ATOM 2457 O O . TYR A 1 300 ? 35.137 -6.756 32.067 1.00 10.35 300 TYR A O 1
ATOM 2466 N N . ARG A 1 301 ? 35.063 -6.846 34.307 1.00 9.14 301 ARG A N 1
ATOM 2467 C CA . ARG A 1 301 ? 36.475 -7.201 34.386 1.00 8.94 301 ARG A CA 1
ATOM 2468 C C . ARG A 1 301 ? 36.532 -8.619 33.811 1.00 10.84 301 ARG A C 1
ATOM 2469 O O . ARG A 1 301 ? 37.473 -8.985 33.107 1.00 12.15 301 ARG A O 1
ATOM 2477 N N . GLY A 1 302 ? 35.498 -9.408 34.100 1.00 10.37 302 GLY A N 1
ATOM 2478 C CA . GLY A 1 302 ? 35.431 -10.769 33.592 1.00 9.42 302 GLY A CA 1
ATOM 2479 C C . GLY A 1 302 ? 35.139 -10.800 32.100 1.00 10.88 302 GLY A C 1
ATOM 2480 O O . GLY A 1 302 ? 35.732 -11.585 31.359 1.00 12.45 302 GLY A O 1
ATOM 2481 N N . VAL A 1 303 ? 34.218 -9.948 31.660 1.00 9.33 303 VAL A N 1
ATOM 2482 C CA . VAL A 1 303 ? 33.855 -9.864 30.248 1.00 9.58 303 VAL A CA 1
ATOM 2483 C C . VAL A 1 303 ? 35.093 -9.480 29.430 1.00 10.88 303 VAL A C 1
ATOM 2484 O O . VAL A 1 303 ? 35.276 -9.941 28.298 1.00 10.87 303 VAL A O 1
ATOM 2488 N N . GLY A 1 304 ? 35.947 -8.646 30.018 1.00 10.14 304 GLY A N 1
ATOM 2489 C CA . GLY A 1 304 ? 37.152 -8.210 29.332 1.00 11.74 304 GLY A CA 1
ATOM 2490 C C . GLY A 1 304 ? 38.370 -9.089 29.557 1.00 12.84 304 GLY A C 1
ATOM 2491 O O . GLY A 1 304 ? 39.497 -8.664 29.305 1.00 12.54 304 GLY A O 1
ATOM 2492 N N . ARG A 1 305 ? 38.151 -10.314 30.027 1.00 12.69 305 ARG A N 1
ATOM 2493 C CA . ARG A 1 305 ? 39.251 -11.245 30.278 1.00 13.75 305 ARG A CA 1
ATOM 2494 C C . ARG A 1 305 ? 40.299 -10.647 31.219 1.00 13.53 305 ARG A C 1
ATOM 2495 O O . ARG A 1 305 ? 41.505 -10.861 31.045 1.00 15.53 305 ARG A O 1
ATOM 2503 N N . GLY A 1 306 ? 39.834 -9.895 32.212 1.00 12.41 306 GLY A N 1
ATOM 2504 C CA . GLY A 1 306 ? 40.735 -9.292 33.175 1.00 13.06 306 GLY A CA 1
ATOM 2505 C C . GLY A 1 306 ? 41.021 -7.817 32.967 1.00 13.07 306 GLY A C 1
ATOM 2506 O O . GLY A 1 306 ? 41.567 -7.165 33.858 1.00 15.44 306 GLY A O 1
ATOM 2507 N N . ARG A 1 307 ? 40.654 -7.286 31.804 1.00 10.68 307 ARG A N 1
ATOM 2508 C CA . ARG A 1 307 ? 40.894 -5.879 31.490 1.00 10.85 307 ARG A CA 1
ATOM 2509 C C . ARG A 1 307 ? 39.616 -5.095 31.208 1.00 11.56 307 ARG A C 1
ATOM 2510 O O . ARG A 1 307 ? 38.796 -5.510 30.390 1.00 11.23 307 ARG A O 1
ATOM 2518 N N . PHE A 1 308 ? 39.448 -3.958 31.873 1.00 11.37 308 PHE A N 1
ATOM 2519 C CA . PHE A 1 308 ? 38.277 -3.132 31.610 1.00 11.38 308 PHE A CA 1
ATOM 2520 C C . PHE A 1 308 ? 38.493 -1.675 31.968 1.00 10.75 308 PHE A C 1
ATOM 2521 O O . PHE A 1 308 ? 39.406 -1.325 32.721 1.00 11.15 308 PHE A O 1
ATOM 2529 N N . TRP A 1 309 ? 37.639 -0.834 31.395 1.00 11.65 309 TRP A N 1
ATOM 2530 C CA . TRP A 1 309 ? 37.642 0.603 31.629 1.00 10.67 309 TRP A CA 1
ATOM 2531 C C . TRP A 1 309 ? 36.223 0.994 32.005 1.00 11.24 309 TRP A C 1
ATOM 2532 O O . TRP A 1 309 ? 35.265 0.279 31.703 1.00 10.95 309 TRP A O 1
ATOM 2543 N N . VAL A 1 310 ? 36.102 2.133 32.671 1.00 10.50 310 VAL A N 1
ATOM 2544 C CA . VAL A 1 310 ? 34.801 2.703 32.972 1.00 9.48 310 VAL A CA 1
ATOM 2545 C C . VAL A 1 310 ? 34.884 3.864 31.985 1.00 11.53 310 VAL A C 1
ATOM 2546 O O . VAL A 1 310 ? 35.547 4.864 32.255 1.00 12.31 310 VAL A O 1
ATOM 2550 N N . MET A 1 311 ? 34.260 3.705 30.820 1.00 10.78 311 MET A N 1
ATOM 2551 C CA . MET A 1 311 ? 34.307 4.735 29.783 1.00 11.17 311 MET A CA 1
ATOM 2552 C C . MET A 1 311 ? 33.474 5.959 30.144 1.00 12.27 311 MET A C 1
ATOM 2553 O O . MET A 1 311 ? 33.775 7.072 29.714 1.00 12.08 311 MET A O 1
ATOM 2558 N N . GLU A 1 312 ? 32.424 5.744 30.931 1.00 11.07 312 GLU A N 1
ATOM 2559 C CA . GLU A 1 312 ? 31.553 6.828 31.364 1.00 11.57 312 GLU A CA 1
ATOM 2560 C C . GLU A 1 312 ? 31.262 6.684 32.849 1.00 11.76 312 GLU A C 1
ATOM 2561 O O . GLU A 1 312 ? 30.739 5.660 33.288 1.00 12.13 312 GLU A O 1
ATOM 2567 N N . GLN A 1 313 ? 31.616 7.710 33.614 1.00 10.79 313 GLN A N 1
ATOM 2568 C CA . GLN A 1 313 ? 31.392 7.720 35.055 1.00 9.85 313 GLN A CA 1
ATOM 2569 C C . GLN A 1 313 ? 30.535 8.926 35.435 1.00 9.90 313 GLN A C 1
ATOM 2570 O O . GLN A 1 313 ? 30.864 10.060 35.085 1.00 10.75 313 GLN A O 1
ATOM 2576 N N . GLN A 1 314 ? 29.438 8.672 36.144 1.00 9.89 314 GLN A N 1
ATOM 2577 C CA . GLN A 1 314 ? 28.528 9.729 36.590 1.00 9.72 314 GLN A CA 1
ATOM 2578 C C . GLN A 1 314 ? 29.264 10.755 37.464 1.00 11.83 314 GLN A C 1
ATOM 2579 O O . GLN A 1 314 ? 29.909 10.388 38.445 1.00 11.91 314 GLN A O 1
ATOM 2585 N N . PRO A 1 315 ? 29.177 12.053 37.112 1.00 10.33 315 PRO A N 1
ATOM 2586 C CA . PRO A 1 315 ? 29.850 13.101 37.889 1.00 11.11 315 PRO A CA 1
ATOM 2587 C C . PRO A 1 315 ? 28.892 14.049 38.607 1.00 11.25 315 PRO A C 1
ATOM 2588 O O . PRO A 1 315 ? 29.323 14.960 39.315 1.00 10.21 315 PRO A O 1
ATOM 2592 N N . GLY A 1 316 ? 27.597 13.836 38.401 1.00 10.60 316 GLY A N 1
ATOM 2593 C CA . GLY A 1 316 ? 26.582 14.678 39.007 1.00 9.67 316 GLY A CA 1
ATOM 2594 C C . GLY A 1 316 ? 25.231 14.090 38.657 1.00 9.92 316 GLY A C 1
ATOM 2595 O O . GLY A 1 316 ? 25.167 12.947 38.213 1.00 10.48 316 GLY A O 1
ATOM 2596 N N . PRO A 1 317 ? 24.132 14.834 38.834 1.00 9.41 317 PRO A N 1
ATOM 2597 C CA . PRO A 1 317 ? 22.821 14.270 38.498 1.00 9.80 317 PRO A CA 1
ATOM 2598 C C . PRO A 1 317 ? 22.656 13.977 37.011 1.00 9.82 317 PRO A C 1
ATOM 2599 O O . PRO A 1 317 ? 23.238 14.663 36.168 1.00 10.00 317 PRO A O 1
ATOM 2603 N N . VAL A 1 318 ? 21.879 12.945 36.695 1.00 9.84 318 VAL A N 1
ATOM 2604 C CA . VAL A 1 318 ? 21.616 12.598 35.305 1.00 9.90 318 VAL A CA 1
ATOM 2605 C C . VAL A 1 318 ? 20.208 13.078 34.954 1.00 9.57 318 VAL A C 1
ATOM 2606 O O . VAL A 1 318 ? 19.520 13.669 35.787 1.00 9.73 318 VAL A O 1
ATOM 2610 N N . ASN A 1 319 ? 19.776 12.801 33.729 1.00 9.48 319 ASN A N 1
ATOM 2611 C CA . ASN A 1 319 ? 18.478 13.256 33.239 1.00 8.67 319 ASN A CA 1
ATOM 2612 C C . ASN A 1 319 ? 17.426 12.185 33.001 1.00 10.45 319 ASN A C 1
ATOM 2613 O O . ASN A 1 319 ? 16.238 12.495 32.884 1.00 11.96 319 ASN A O 1
ATOM 2618 N N . TRP A 1 320 ? 17.857 10.934 32.933 1.00 12.02 320 TRP A N 1
ATOM 2619 C CA . TRP A 1 320 ? 16.963 9.856 32.537 1.00 10.80 320 TRP A CA 1
ATOM 2620 C C . TRP A 1 320 ? 16.188 8.949 33.481 1.00 11.69 320 TRP A C 1
ATOM 2621 O O . TRP A 1 320 ? 15.389 8.140 33.011 1.00 12.16 320 TRP A O 1
ATOM 2632 N N . ALA A 1 321 ? 16.408 9.045 34.784 1.00 10.13 321 ALA A N 1
ATOM 2633 C CA . ALA A 1 321 ? 15.662 8.189 35.698 1.00 11.39 321 ALA A CA 1
ATOM 2634 C C . ALA A 1 321 ? 14.434 8.939 36.210 1.00 11.13 321 ALA A C 1
ATOM 2635 O O . ALA A 1 321 ? 14.336 10.158 36.069 1.00 11.04 321 ALA A O 1
ATOM 2637 N N . PRO A 1 322 ? 13.466 8.214 36.787 1.00 9.68 322 PRO A N 1
ATOM 2638 C CA . PRO A 1 322 ? 12.268 8.878 37.308 1.00 10.44 322 PRO A CA 1
ATOM 2639 C C . PRO A 1 322 ? 12.675 9.953 38.319 1.00 10.08 322 PRO A C 1
ATOM 2640 O O . PRO A 1 322 ? 12.084 11.033 38.368 1.00 11.20 322 PRO A O 1
ATOM 2644 N N . HIS A 1 323 ? 13.695 9.649 39.118 1.00 9.77 323 HIS A N 1
ATOM 2645 C CA . HIS A 1 323 ? 14.222 10.600 40.095 1.00 9.32 323 HIS A CA 1
ATOM 2646 C C . HIS A 1 323 ? 15.717 10.711 39.853 1.00 9.22 323 HIS A C 1
ATOM 2647 O O . HIS A 1 323 ? 16.409 9.700 39.712 1.00 10.44 323 HIS A O 1
ATOM 2654 N N . ASN A 1 324 ? 16.207 11.945 39.817 1.00 8.43 324 ASN A N 1
ATOM 2655 C CA . ASN A 1 324 ? 17.612 12.201 39.542 1.00 7.99 324 ASN A CA 1
ATOM 2656 C C . ASN A 1 324 ? 18.252 13.072 40.597 1.00 8.09 324 ASN A C 1
ATOM 2657 O O . ASN A 1 324 ? 18.405 14.283 40.421 1.00 8.55 324 ASN A O 1
ATOM 2662 N N . PRO A 1 325 ? 18.646 12.460 41.719 1.00 8.80 325 PRO A N 1
ATOM 2663 C CA . PRO A 1 325 ? 19.277 13.208 42.806 1.00 9.70 325 PRO A CA 1
ATOM 2664 C C . PRO A 1 325 ? 20.719 13.552 42.461 1.00 9.83 325 PRO A C 1
ATOM 2665 O O . PRO A 1 325 ? 21.279 13.053 41.480 1.00 10.01 325 PRO A O 1
ATOM 2669 N N . SER A 1 326 ? 21.318 14.411 43.269 1.00 10.53 326 SER A N 1
ATOM 2670 C CA . SER A 1 326 ? 22.714 14.748 43.069 1.00 10.10 326 SER A CA 1
ATOM 2671 C C . SER A 1 326 ? 23.529 13.757 43.880 1.00 11.41 326 SER A C 1
ATOM 2672 O O . SER A 1 326 ? 23.087 13.302 44.936 1.00 11.13 326 SER A O 1
ATOM 2675 N N . PRO A 1 327 ? 24.713 13.378 43.381 1.00 10.84 327 PRO A N 1
ATOM 2676 C CA . PRO A 1 327 ? 25.536 12.444 44.151 1.00 10.70 327 PRO A CA 1
ATOM 2677 C C . PRO A 1 327 ? 25.875 13.202 45.437 1.00 11.33 327 PRO A C 1
ATOM 2678 O O . PRO A 1 327 ? 26.042 14.428 45.403 1.00 12.57 327 PRO A O 1
ATOM 2682 N N . ALA A 1 328 ? 25.948 12.503 46.564 1.00 10.63 328 ALA A N 1
ATOM 2683 C CA . ALA A 1 328 ? 26.292 13.153 47.824 1.00 11.12 328 ALA A CA 1
ATOM 2684 C C . ALA A 1 328 ? 27.739 13.645 47.725 1.00 10.55 328 ALA A C 1
ATOM 2685 O O . ALA A 1 328 ? 28.507 13.166 46.885 1.00 10.86 328 ALA A O 1
ATOM 2687 N N . PRO A 1 329 ? 28.132 14.607 48.580 1.00 10.25 329 PRO A N 1
ATOM 2688 C CA . PRO A 1 329 ? 29.497 15.144 48.558 1.00 11.27 329 PRO A CA 1
ATOM 2689 C C . PRO A 1 329 ? 30.534 14.052 48.774 1.00 10.95 329 PRO A C 1
ATOM 2690 O O . PRO A 1 329 ? 30.547 13.406 49.821 1.00 12.24 329 PRO A O 1
ATOM 2694 N N . GLY A 1 330 ? 31.396 13.856 47.782 1.00 9.76 330 GLY A N 1
ATOM 2695 C CA . GLY A 1 330 ? 32.428 12.839 47.880 1.00 10.66 330 GLY A CA 1
ATOM 2696 C C . GLY A 1 330 ? 32.138 11.556 47.118 1.00 9.52 330 GLY A C 1
ATOM 2697 O O . GLY A 1 330 ? 33.035 10.734 46.928 1.00 9.65 330 GLY A O 1
ATOM 2698 N N . MET A 1 331 ? 30.899 11.373 46.667 1.00 10.38 331 MET A N 1
ATOM 2699 C CA . MET A 1 331 ? 30.547 10.149 45.950 1.00 9.56 331 MET A CA 1
ATOM 2700 C C . MET A 1 331 ? 31.207 9.974 44.585 1.00 9.33 331 MET A C 1
ATOM 2701 O O . MET A 1 331 ? 31.428 8.841 44.151 1.00 8.83 331 MET A O 1
ATOM 2706 N N . VAL A 1 332 ? 31.516 11.069 43.895 1.00 9.73 332 VAL A N 1
ATOM 2707 C CA . VAL A 1 332 ? 32.175 10.932 42.599 1.00 8.42 332 VAL A CA 1
ATOM 2708 C C . VAL A 1 332 ? 33.578 10.390 42.857 1.00 8.81 332 VAL A C 1
ATOM 2709 O O . VAL A 1 332 ? 34.050 9.498 42.150 1.00 10.09 332 VAL A O 1
ATOM 2713 N N . ARG A 1 333 ? 34.236 10.919 43.886 1.00 9.26 333 ARG A N 1
ATOM 2714 C CA . ARG A 1 333 ? 35.568 10.442 44.250 1.00 9.32 333 ARG A CA 1
ATOM 2715 C C . ARG A 1 333 ? 35.486 8.983 44.703 1.00 8.99 333 ARG A C 1
ATOM 2716 O O . ARG A 1 333 ? 36.335 8.165 44.349 1.00 9.05 333 ARG A O 1
ATOM 2724 N N . LEU A 1 334 ? 34.465 8.659 45.492 1.00 9.19 334 LEU A N 1
ATOM 2725 C CA . LEU A 1 334 ? 34.299 7.297 45.978 1.00 9.74 334 LEU A CA 1
ATOM 2726 C C . LEU A 1 334 ? 34.094 6.335 44.813 1.00 9.59 334 LEU A C 1
ATOM 2727 O O . LEU A 1 334 ? 34.790 5.327 44.718 1.00 10.28 334 LEU A O 1
ATOM 2732 N N . TRP A 1 335 ? 33.152 6.641 43.921 1.00 9.02 335 TRP A N 1
ATOM 2733 C CA . TRP A 1 335 ? 32.912 5.758 42.779 1.00 9.44 335 TRP A CA 1
ATOM 2734 C C . TRP A 1 335 ? 34.170 5.564 41.939 1.00 8.09 335 TRP A C 1
ATOM 2735 O O . TRP A 1 335 ? 34.418 4.473 41.427 1.00 10.78 335 TRP A O 1
ATOM 2746 N N . THR A 1 336 ? 34.957 6.626 41.795 1.00 8.36 336 THR A N 1
ATOM 2747 C CA . THR A 1 336 ? 36.179 6.567 41.005 1.00 8.35 336 THR A CA 1
ATOM 2748 C C . THR A 1 336 ? 37.198 5.626 41.640 1.00 8.33 336 THR A C 1
ATOM 2749 O O . THR A 1 336 ? 37.728 4.738 40.975 1.00 10.34 336 THR A O 1
ATOM 2753 N N . TRP A 1 337 ? 37.471 5.818 42.927 1.00 9.66 337 TRP A N 1
ATOM 2754 C CA . TRP A 1 337 ? 38.426 4.954 43.609 1.00 10.42 337 TRP A CA 1
ATOM 2755 C C . TRP A 1 337 ? 37.933 3.515 43.662 1.00 8.86 337 TRP A C 1
ATOM 2756 O O . TRP A 1 337 ? 38.731 2.578 43.627 1.00 10.37 337 TRP A O 1
ATOM 2767 N N . GLU A 1 338 ? 36.617 3.337 43.734 1.00 8.77 338 GLU A N 1
ATOM 2768 C CA . GLU A 1 338 ? 36.040 1.999 43.769 1.00 9.41 338 GLU A CA 1
ATOM 2769 C C . GLU A 1 338 ? 36.298 1.308 42.426 1.00 8.96 338 GLU A C 1
ATOM 2770 O O . GLU A 1 338 ? 36.674 0.135 42.380 1.00 10.30 338 GLU A O 1
ATOM 2776 N N . ALA A 1 339 ? 36.102 2.037 41.333 1.00 9.56 339 ALA A N 1
ATOM 2777 C CA . ALA A 1 339 ? 36.343 1.476 40.010 1.00 9.07 339 ALA A CA 1
ATOM 2778 C C . ALA A 1 339 ? 37.806 1.043 39.914 1.00 9.72 339 ALA A C 1
ATOM 2779 O O . ALA A 1 339 ? 38.106 -0.060 39.459 1.00 10.15 339 ALA A O 1
ATOM 2781 N N . LEU A 1 340 ? 38.709 1.919 40.346 1.00 10.24 340 LEU A N 1
ATOM 2782 C CA . LEU A 1 340 ? 40.138 1.620 40.318 1.00 10.34 340 LEU A CA 1
ATOM 2783 C C . LEU A 1 340 ? 40.455 0.409 41.200 1.00 9.85 340 LEU A C 1
ATOM 2784 O O . LEU A 1 340 ? 41.232 -0.462 40.812 1.00 10.03 340 LEU A O 1
ATOM 2789 N N . ALA A 1 341 ? 39.843 0.344 42.379 1.00 9.64 341 ALA A N 1
ATOM 2790 C CA . ALA A 1 341 ? 40.073 -0.776 43.289 1.00 10.49 341 ALA A CA 1
ATOM 2791 C C . ALA A 1 341 ? 39.662 -2.100 42.645 1.00 10.87 341 ALA A C 1
ATOM 2792 O O . ALA A 1 341 ? 40.307 -3.130 42.857 1.00 10.56 341 ALA A O 1
ATOM 2794 N N . HIS A 1 342 ? 38.587 -2.068 41.859 1.00 9.90 342 HIS A N 1
ATOM 2795 C CA . HIS A 1 342 ? 38.099 -3.268 41.189 1.00 9.91 342 HIS A CA 1
ATOM 2796 C C . HIS A 1 342 ? 38.874 -3.552 39.900 1.00 10.28 342 HIS A C 1
ATOM 2797 O O . HIS A 1 342 ? 38.528 -4.460 39.148 1.00 10.49 342 HIS A O 1
ATOM 2804 N N . GLY A 1 343 ? 39.918 -2.763 39.644 1.00 11.00 343 GLY A N 1
ATOM 2805 C CA . GLY A 1 343 ? 40.748 -2.998 38.473 1.00 11.64 343 GLY A CA 1
ATOM 2806 C C . GLY A 1 343 ? 40.611 -2.149 37.220 1.00 10.83 343 GLY A C 1
ATOM 2807 O O . GLY A 1 343 ? 41.295 -2.420 36.233 1.00 12.12 343 GLY A O 1
ATOM 2808 N N . ALA A 1 344 ? 39.754 -1.134 37.232 1.00 10.22 344 ALA A N 1
ATOM 2809 C CA . ALA A 1 344 ? 39.594 -0.299 36.039 1.00 9.06 344 ALA A CA 1
ATOM 2810 C C . ALA A 1 344 ? 40.929 0.325 35.636 1.00 9.26 344 ALA A C 1
ATOM 2811 O O . ALA A 1 344 ? 41.615 0.921 36.460 1.00 11.51 344 ALA A O 1
ATOM 2813 N N . GLU A 1 345 ? 41.299 0.183 34.365 1.00 10.16 345 GLU A N 1
ATOM 2814 C CA . GLU A 1 345 ? 42.555 0.749 33.883 1.00 11.33 345 GLU A CA 1
ATOM 2815 C C . GLU A 1 345 ? 42.434 2.259 33.753 1.00 10.95 345 GLU A C 1
ATOM 2816 O O . GLU A 1 345 ? 43.392 2.998 33.987 1.00 12.33 345 GLU A O 1
ATOM 2822 N N . VAL A 1 346 ? 41.242 2.701 33.369 1.00 11.81 346 VAL A N 1
ATOM 2823 C CA . VAL A 1 346 ? 40.943 4.111 33.196 1.00 10.82 346 VAL A CA 1
ATOM 2824 C C . VAL A 1 346 ? 39.511 4.364 33.651 1.00 11.91 346 VAL A C 1
ATOM 2825 O O . VAL A 1 346 ? 38.641 3.513 33.471 1.00 11.09 346 VAL A O 1
ATOM 2829 N N . VAL A 1 347 ? 39.284 5.520 34.266 1.00 10.46 347 VAL A N 1
ATOM 2830 C CA . VAL A 1 347 ? 37.944 5.918 34.678 1.00 10.72 347 VAL A CA 1
ATOM 2831 C C . VAL A 1 347 ? 37.728 7.235 33.950 1.00 11.10 347 VAL A C 1
ATOM 2832 O O . VAL A 1 347 ? 38.416 8.223 34.207 1.00 12.33 347 VAL A O 1
ATOM 2836 N N . SER A 1 348 ? 36.780 7.226 33.023 1.00 10.27 348 SER A N 1
ATOM 2837 C CA . SER A 1 348 ? 36.475 8.386 32.202 1.00 10.05 348 SER A CA 1
ATOM 2838 C C . SER A 1 348 ? 35.118 8.964 32.564 1.00 10.16 348 SER A C 1
ATOM 2839 O O . SER A 1 348 ? 34.119 8.250 32.575 1.00 11.36 348 SER A O 1
ATOM 2842 N N . TYR A 1 349 ? 35.088 10.263 32.846 1.00 10.37 349 TYR A N 1
ATOM 2843 C CA . TYR A 1 349 ? 33.848 10.932 33.219 1.00 10.49 349 TYR A CA 1
ATOM 2844 C C . TYR A 1 349 ? 33.009 11.407 32.047 1.00 10.02 349 TYR A C 1
ATOM 2845 O O . TYR A 1 349 ? 33.530 11.919 31.062 1.00 11.05 349 TYR A O 1
ATOM 2854 N N . PHE A 1 350 ? 31.699 11.223 32.158 1.00 10.96 350 PHE A N 1
ATOM 2855 C CA . PHE A 1 350 ? 30.785 11.726 31.144 1.00 9.77 350 PHE A CA 1
ATOM 2856 C C . PHE A 1 350 ? 30.008 12.802 31.908 1.00 10.81 350 PHE A C 1
ATOM 2857 O O . PHE A 1 350 ? 29.269 12.474 32.838 1.00 10.79 350 PHE A O 1
ATOM 2865 N N . ARG A 1 351 ? 30.147 14.077 31.543 1.00 10.77 351 ARG A N 1
ATOM 2866 C CA . ARG A 1 351 ? 30.973 14.558 30.440 1.00 10.78 351 ARG A CA 1
ATOM 2867 C C . ARG A 1 351 ? 31.752 15.786 30.915 1.00 9.23 351 ARG A C 1
ATOM 2868 O O . ARG A 1 351 ? 31.575 16.239 32.046 1.00 11.25 351 ARG A O 1
ATOM 2876 N N . TRP A 1 352 ? 32.602 16.335 30.052 1.00 10.64 352 TRP A N 1
ATOM 2877 C CA . TRP A 1 352 ? 33.405 17.499 30.427 1.00 10.67 352 TRP A CA 1
ATOM 2878 C C . TRP A 1 352 ? 32.570 18.702 30.860 1.00 10.14 352 TRP A C 1
ATOM 2879 O O . TRP A 1 352 ? 32.800 19.267 31.931 1.00 10.45 352 TRP A O 1
ATOM 2890 N N . ARG A 1 353 ? 31.609 19.095 30.032 1.00 9.61 353 ARG A N 1
ATOM 2891 C CA . ARG A 1 353 ? 30.761 20.235 30.352 1.00 8.74 353 ARG A CA 1
ATOM 2892 C C . ARG A 1 353 ? 29.299 19.954 30.028 1.00 9.21 353 ARG A C 1
ATOM 2893 O O . ARG A 1 353 ? 28.974 19.423 28.969 1.00 11.24 353 ARG A O 1
ATOM 2901 N N . GLN A 1 354 ? 28.426 20.316 30.959 1.00 9.46 354 GLN A N 1
ATOM 2902 C CA . GLN A 1 354 ? 26.990 20.122 30.796 1.00 8.80 354 GLN A CA 1
ATOM 2903 C C . GLN A 1 354 ? 26.485 20.878 29.572 1.00 9.52 354 GLN A C 1
ATOM 2904 O O . GLN A 1 354 ? 26.716 22.079 29.441 1.00 11.56 354 GLN A O 1
ATOM 2910 N N . ALA A 1 355 ? 25.795 20.175 28.680 1.00 9.84 355 ALA A N 1
ATOM 2911 C CA . ALA A 1 355 ? 25.254 20.805 27.478 1.00 11.30 355 ALA A CA 1
ATOM 2912 C C . ALA A 1 355 ? 24.029 21.636 27.852 1.00 10.06 355 ALA A C 1
ATOM 2913 O O . ALA A 1 355 ? 23.215 21.220 28.681 1.00 11.15 355 ALA A O 1
ATOM 2915 N N . PRO A 1 356 ? 23.885 22.832 27.256 1.00 10.36 356 PRO A N 1
ATOM 2916 C CA . PRO A 1 356 ? 22.736 23.687 27.564 1.00 10.80 356 PRO A CA 1
ATOM 2917 C C . PRO A 1 356 ? 21.538 23.448 26.647 1.00 10.67 356 PRO A C 1
ATOM 2918 O O . PRO A 1 356 ? 20.491 24.069 26.810 1.00 12.04 356 PRO A O 1
ATOM 2922 N N . PHE A 1 357 ? 21.694 22.544 25.688 1.00 9.41 357 PHE A N 1
ATOM 2923 C CA . PHE A 1 357 ? 20.623 22.255 24.742 1.00 10.71 357 PHE A CA 1
ATOM 2924 C C . PHE A 1 357 ? 20.345 20.767 24.581 1.00 9.01 357 PHE A C 1
ATOM 2925 O O . PHE A 1 357 ? 21.115 19.926 25.037 1.00 9.69 357 PHE A O 1
ATOM 2933 N N . ALA A 1 358 ? 19.226 20.466 23.927 1.00 9.77 358 ALA A N 1
ATOM 2934 C CA . ALA A 1 358 ? 18.810 19.099 23.612 1.00 10.05 358 ALA A CA 1
ATOM 2935 C C . ALA A 1 358 ? 18.421 18.176 24.765 1.00 10.45 358 ALA A C 1
ATOM 2936 O O . ALA A 1 358 ? 18.301 18.602 25.913 1.00 10.81 358 ALA A O 1
ATOM 2938 N N . GLN A 1 359 ? 18.232 16.904 24.423 1.00 10.07 359 GLN A N 1
ATOM 2939 C CA . GLN A 1 359 ? 17.787 15.863 25.350 1.00 10.26 359 GLN A CA 1
ATOM 2940 C C . GLN A 1 359 ? 18.455 15.737 26.703 1.00 9.58 359 GLN A C 1
ATOM 2941 O O . GLN A 1 359 ? 17.778 15.487 27.702 1.00 11.36 359 GLN A O 1
ATOM 2947 N N . GLU A 1 360 ? 19.772 15.890 26.742 1.00 8.70 360 GLU A N 1
ATOM 2948 C CA . GLU A 1 360 ? 20.494 15.735 27.996 1.00 8.99 360 GLU A CA 1
ATOM 2949 C C . GLU A 1 360 ? 20.966 17.030 28.637 1.00 9.09 360 GLU A C 1
ATOM 2950 O O . GLU A 1 360 ? 21.977 17.050 29.342 1.00 8.78 360 GLU A O 1
ATOM 2956 N N . GLN A 1 361 ? 20.227 18.113 28.423 1.00 8.48 361 GLN A N 1
ATOM 2957 C CA . GLN A 1 361 ? 20.620 19.384 29.012 1.00 9.16 361 GLN A CA 1
ATOM 2958 C C . GLN A 1 361 ? 20.616 19.337 30.545 1.00 8.95 361 GLN A C 1
ATOM 2959 O O . GLN A 1 361 ? 21.266 20.157 31.189 1.00 10.74 361 GLN A O 1
ATOM 2965 N N . MET A 1 362 ? 19.896 18.379 31.127 1.00 10.17 362 MET A N 1
ATOM 2966 C CA . MET A 1 362 ? 19.858 18.263 32.585 1.00 8.38 362 MET A CA 1
ATOM 2967 C C . MET A 1 362 ? 20.882 17.252 33.114 1.00 10.80 362 MET A C 1
ATOM 2968 O O . MET A 1 362 ? 20.905 16.944 34.310 1.00 11.10 362 MET A O 1
ATOM 2973 N N . HIS A 1 363 ? 21.729 16.736 32.225 1.00 9.70 363 HIS A N 1
ATOM 2974 C CA . HIS A 1 363 ? 22.768 15.787 32.625 1.00 10.11 363 HIS A CA 1
ATOM 2975 C C . HIS A 1 363 ? 24.015 16.590 32.997 1.00 8.89 363 HIS A C 1
ATOM 2976 O O . HIS A 1 363 ? 24.634 17.231 32.149 1.00 10.01 363 HIS A O 1
ATOM 2983 N N . ALA A 1 364 ? 24.380 16.559 34.272 1.00 8.72 364 ALA A N 1
ATOM 2984 C CA . ALA A 1 364 ? 25.537 17.310 34.742 1.00 8.86 364 ALA A CA 1
ATOM 2985 C C . ALA A 1 364 ? 26.857 16.840 34.137 1.00 10.33 364 ALA A C 1
ATOM 2986 O O . ALA A 1 364 ? 26.970 15.729 33.616 1.00 9.69 364 ALA A O 1
ATOM 2988 N N . GLY A 1 365 ? 27.859 17.707 34.215 1.00 9.81 365 GLY A N 1
ATOM 2989 C CA . GLY A 1 365 ? 29.176 17.368 33.709 1.00 9.79 365 GLY A CA 1
ATOM 2990 C C . GLY A 1 365 ? 30.181 17.793 34.757 1.00 10.73 365 GLY A C 1
ATOM 2991 O O . GLY A 1 365 ? 29.792 18.147 35.870 1.00 10.21 365 GLY A O 1
ATOM 2992 N N . LEU A 1 366 ? 31.467 17.750 34.425 1.00 10.11 366 LEU A N 1
ATOM 2993 C CA . LEU A 1 366 ? 32.482 18.183 35.376 1.00 9.56 366 LEU A CA 1
ATOM 2994 C C . LEU A 1 366 ? 32.411 19.706 35.500 1.00 11.17 366 LEU A C 1
ATOM 2995 O O . LEU A 1 366 ? 32.856 20.280 36.497 1.00 11.05 366 LEU A O 1
ATOM 3000 N N . HIS A 1 367 ? 31.845 20.346 34.477 1.00 9.99 367 HIS A N 1
ATOM 3001 C CA . HIS A 1 367 ? 31.665 21.797 34.449 1.00 10.27 367 HIS A CA 1
ATOM 3002 C C . HIS A 1 367 ? 30.222 22.150 34.105 1.00 10.91 367 HIS A C 1
ATOM 3003 O O . HIS A 1 367 ? 29.565 21.437 33.344 1.00 11.12 367 HIS A O 1
ATOM 3010 N N . ARG A 1 368 ? 29.744 23.260 34.661 1.00 11.07 368 ARG A N 1
ATOM 3011 C CA . ARG A 1 368 ? 28.386 23.735 34.404 1.00 11.10 368 ARG A CA 1
ATOM 3012 C C . ARG A 1 368 ? 28.374 24.329 32.995 1.00 11.95 368 ARG A C 1
ATOM 3013 O O . ARG A 1 368 ? 29.428 24.563 32.411 1.00 12.02 368 ARG A O 1
ATOM 3021 N N . PRO A 1 369 ? 27.180 24.584 32.434 1.00 13.17 369 PRO A N 1
ATOM 3022 C CA . PRO A 1 369 ? 27.108 25.151 31.082 1.00 14.85 369 PRO A CA 1
ATOM 3023 C C . PRO A 1 369 ? 27.916 26.436 30.902 1.00 16.71 369 PRO A C 1
ATOM 3024 O O . PRO A 1 369 ? 28.373 26.736 29.795 1.00 16.89 369 PRO A O 1
ATOM 3028 N N . ASP A 1 370 ? 28.098 27.190 31.984 1.00 16.17 370 ASP A N 1
ATOM 3029 C CA . ASP A 1 370 ? 28.855 28.435 31.901 1.00 16.76 370 ASP A CA 1
ATOM 3030 C C . ASP A 1 370 ? 30.359 28.218 32.072 1.00 16.70 370 ASP A C 1
ATOM 3031 O O . ASP A 1 370 ? 31.118 29.168 32.264 1.00 17.01 370 ASP A O 1
ATOM 3036 N N . SER A 1 371 ? 30.773 26.956 31.985 1.00 15.73 371 SER A N 1
ATOM 3037 C CA . SER A 1 371 ? 32.176 26.554 32.092 1.00 15.13 371 SER A CA 1
ATOM 3038 C C . SER A 1 371 ? 32.799 26.604 33.477 1.00 14.65 371 SER A C 1
ATOM 3039 O O . SER A 1 371 ? 33.975 26.289 33.637 1.00 15.47 371 SER A O 1
ATOM 3042 N N . ALA A 1 372 ? 32.026 26.998 34.481 1.00 12.89 372 ALA A N 1
ATOM 3043 C CA . ALA A 1 372 ? 32.560 27.028 35.834 1.00 12.70 372 ALA A CA 1
ATOM 3044 C C . ALA A 1 372 ? 32.686 25.582 36.298 1.00 13.35 372 ALA A C 1
ATOM 3045 O O . ALA A 1 372 ? 31.835 24.748 35.988 1.00 12.97 372 ALA A O 1
ATOM 3047 N N . PRO A 1 373 ? 33.758 25.255 37.031 1.00 13.42 373 PRO A N 1
ATOM 3048 C CA . PRO A 1 373 ? 33.905 23.875 37.498 1.00 12.85 373 PRO A CA 1
ATOM 3049 C C . PRO A 1 373 ? 32.779 23.497 38.458 1.00 12.50 373 PRO A C 1
ATOM 3050 O O . PRO A 1 373 ? 32.400 24.285 39.330 1.00 13.23 373 PRO A O 1
ATOM 3054 N N . ASP A 1 374 ? 32.243 22.292 38.279 1.00 11.87 374 ASP A N 1
ATOM 3055 C CA . ASP A 1 374 ? 31.152 21.783 39.108 1.00 11.86 374 ASP A CA 1
ATOM 3056 C C . ASP A 1 374 ? 31.741 20.891 40.204 1.00 11.02 374 ASP A C 1
ATOM 3057 O O . ASP A 1 374 ? 32.943 20.627 40.218 1.00 11.09 374 ASP A O 1
ATOM 3062 N N . GLN A 1 375 ? 30.892 20.413 41.107 1.00 12.18 375 GLN A N 1
ATOM 3063 C CA . GLN A 1 375 ? 31.352 19.586 42.220 1.00 12.40 375 GLN A CA 1
ATOM 3064 C C . GLN A 1 375 ? 32.184 18.381 41.786 1.00 12.22 375 GLN A C 1
ATOM 3065 O O . GLN A 1 375 ? 33.186 18.052 42.422 1.00 13.22 375 GLN A O 1
ATOM 3071 N N . GLY A 1 376 ? 31.779 17.735 40.697 1.00 12.19 376 GLY A N 1
ATOM 3072 C CA . GLY A 1 376 ? 32.506 16.573 40.216 1.00 12.60 376 GLY A CA 1
ATOM 3073 C C . GLY A 1 376 ? 33.935 16.869 39.797 1.00 11.57 376 GLY A C 1
ATOM 3074 O O . GLY A 1 376 ? 34.810 16.011 39.908 1.00 12.70 376 GLY A O 1
ATOM 3075 N N . PHE A 1 377 ? 34.175 18.082 39.309 1.00 11.11 377 PHE A N 1
ATOM 3076 C CA . PHE A 1 377 ? 35.513 18.469 38.877 1.00 11.44 377 PHE A CA 1
ATOM 3077 C C . PHE A 1 377 ? 36.506 18.382 40.028 1.00 12.17 377 PHE A C 1
ATOM 3078 O O . PHE A 1 377 ? 37.573 17.776 39.904 1.00 12.27 377 PHE A O 1
ATOM 3086 N N . PHE A 1 378 ? 36.150 18.995 41.149 1.00 14.04 378 PHE A N 1
ATOM 3087 C CA . PHE A 1 378 ? 37.024 19.004 42.311 1.00 13.19 378 PHE A CA 1
ATOM 3088 C C . PHE A 1 378 ? 37.266 17.610 42.869 1.00 13.67 378 PHE A C 1
ATOM 3089 O O . PHE A 1 378 ? 38.368 17.302 43.322 1.00 13.88 378 PHE A O 1
ATOM 3097 N N . GLU A 1 379 ? 36.247 16.760 42.826 1.00 11.16 379 GLU A N 1
ATOM 3098 C CA . GLU A 1 379 ? 36.410 15.401 43.321 1.00 11.54 379 GLU A CA 1
ATOM 3099 C C . GLU A 1 379 ? 37.318 14.601 42.389 1.00 11.57 379 GLU A C 1
ATOM 3100 O O . GLU A 1 379 ? 38.152 13.821 42.848 1.00 12.79 379 GLU A O 1
ATOM 3106 N N . ALA A 1 380 ? 37.172 14.812 41.083 1.00 11.17 380 ALA A N 1
ATOM 3107 C CA . ALA A 1 380 ? 37.996 14.111 40.101 1.00 10.90 380 ALA A CA 1
ATOM 3108 C C . ALA A 1 380 ? 39.449 14.573 40.217 1.00 11.35 380 ALA A C 1
ATOM 3109 O O . ALA A 1 380 ? 40.380 13.767 40.144 1.00 13.10 380 ALA A O 1
ATOM 3111 N N . LYS A 1 381 ? 39.639 15.875 40.402 1.00 12.38 381 LYS A N 1
ATOM 3112 C CA . LYS A 1 381 ? 40.983 16.425 40.535 1.00 13.02 381 LYS A CA 1
ATOM 3113 C C . LYS A 1 381 ? 41.662 15.845 41.771 1.00 13.91 381 LYS A C 1
ATOM 3114 O O . LYS A 1 381 ? 42.855 15.530 41.743 1.00 14.83 381 LYS A O 1
ATOM 3120 N N . ARG A 1 382 ? 40.901 15.698 42.853 1.00 12.03 382 ARG A N 1
ATOM 3121 C CA . ARG A 1 382 ? 41.448 15.142 44.087 1.00 13.10 382 ARG A CA 1
ATOM 3122 C C . ARG A 1 382 ? 41.926 13.713 43.848 1.00 14.05 382 ARG A C 1
ATOM 3123 O O . ARG A 1 382 ? 43.006 13.331 44.292 1.00 14.18 382 ARG A O 1
ATOM 3131 N N . VAL A 1 383 ? 41.128 12.918 43.143 1.00 12.21 383 VAL A N 1
ATOM 3132 C CA . VAL A 1 383 ? 41.531 11.543 42.869 1.00 12.35 383 VAL A CA 1
ATOM 3133 C C . VAL A 1 383 ? 42.799 11.521 42.017 1.00 12.76 383 VAL A C 1
ATOM 3134 O O . VAL A 1 383 ? 43.687 10.699 42.237 1.00 13.03 383 VAL A O 1
ATOM 3138 N N . ALA A 1 384 ? 42.885 12.425 41.045 1.00 12.96 384 ALA A N 1
ATOM 3139 C CA . ALA A 1 384 ? 44.061 12.483 40.184 1.00 13.90 384 ALA A CA 1
ATOM 3140 C C . ALA A 1 384 ? 45.303 12.734 41.036 1.00 15.90 384 ALA A C 1
ATOM 3141 O O . ALA A 1 384 ? 46.342 12.102 40.838 1.00 16.41 384 ALA A O 1
ATOM 3143 N N . GLU A 1 385 ? 45.183 13.647 41.995 1.00 15.43 385 GLU A N 1
ATOM 3144 C CA . GLU A 1 385 ? 46.295 13.981 42.881 1.00 15.43 385 GLU A CA 1
ATOM 3145 C C . GLU A 1 385 ? 46.644 12.808 43.794 1.00 16.20 385 GLU A C 1
ATOM 3146 O O . GLU A 1 385 ? 47.818 12.538 44.046 1.00 16.73 385 GLU A O 1
ATOM 3152 N N . GLU A 1 386 ? 45.626 12.108 44.286 1.00 13.82 386 GLU A N 1
ATOM 3153 C CA . GLU A 1 386 ? 45.856 10.969 45.170 1.00 14.29 386 GLU A CA 1
ATOM 3154 C C . GLU A 1 386 ? 46.452 9.770 44.435 1.00 16.35 386 GLU A C 1
ATOM 3155 O O . GLU A 1 386 ? 47.369 9.122 44.940 1.00 16.72 386 GLU A O 1
ATOM 3161 N N . LEU A 1 387 ? 45.938 9.481 43.244 1.00 15.63 387 LEU A N 1
ATOM 3162 C CA . LEU A 1 387 ? 46.426 8.350 42.461 1.00 16.71 387 LEU A CA 1
ATOM 3163 C C . LEU A 1 387 ? 47.881 8.552 42.041 1.00 18.74 387 LEU A C 1
ATOM 3164 O O . LEU A 1 387 ? 48.650 7.593 41.954 1.00 19.55 387 LEU A O 1
ATOM 3169 N N . ALA A 1 388 ? 48.254 9.803 41.790 1.00 17.68 388 ALA A N 1
ATOM 3170 C CA . ALA A 1 388 ? 49.615 10.134 41.377 1.00 19.95 388 ALA A CA 1
ATOM 3171 C C . ALA A 1 388 ? 50.640 9.656 42.398 1.00 21.27 388 ALA A C 1
ATOM 3172 O O . ALA A 1 388 ? 51.767 9.305 42.043 1.00 22.63 388 ALA A O 1
ATOM 3174 N N . ALA A 1 389 ? 50.247 9.644 43.667 1.00 18.33 389 ALA A N 1
ATOM 3175 C CA . ALA A 1 389 ? 51.136 9.208 44.736 1.00 19.43 389 ALA A CA 1
ATOM 3176 C C . ALA A 1 389 ? 50.786 7.800 45.206 1.00 20.31 389 ALA A C 1
ATOM 3177 O O . ALA A 1 389 ? 51.382 7.287 46.155 1.00 21.83 389 ALA A O 1
ATOM 3179 N N . LEU A 1 390 ? 49.821 7.172 44.542 1.00 19.20 390 LEU A N 1
ATOM 3180 C CA . LEU A 1 390 ? 49.407 5.830 44.928 1.00 17.44 390 LEU A CA 1
ATOM 3181 C C . LEU A 1 390 ? 49.374 4.816 43.791 1.00 18.37 390 LEU A C 1
ATOM 3182 O O . LEU A 1 390 ? 48.306 4.312 43.434 1.00 20.46 390 LEU A O 1
ATOM 3187 N N . ALA A 1 391 ? 50.540 4.520 43.221 1.00 17.03 391 ALA A N 1
ATOM 3188 C CA . ALA A 1 391 ? 50.630 3.523 42.157 1.00 16.48 391 ALA A CA 1
ATOM 3189 C C . ALA A 1 391 ? 50.019 2.271 42.772 1.00 16.38 391 ALA A C 1
ATOM 3190 O O . ALA A 1 391 ? 50.325 1.924 43.909 1.00 14.92 391 ALA A O 1
ATOM 3192 N N . LEU A 1 392 ? 49.170 1.584 42.019 1.00 16.08 392 LEU A N 1
ATOM 3193 C CA . LEU A 1 392 ? 48.479 0.422 42.552 1.00 15.21 392 LEU A CA 1
ATOM 3194 C C . LEU A 1 392 ? 49.072 -0.957 42.325 1.00 13.85 392 LEU A C 1
ATOM 3195 O O . LEU A 1 392 ? 49.663 -1.235 41.281 1.00 14.41 392 LEU A O 1
ATOM 3200 N N . PRO A 1 393 ? 48.921 -1.845 43.323 1.00 14.47 393 PRO A N 1
ATOM 3201 C CA . PRO A 1 393 ? 49.429 -3.214 43.218 1.00 14.43 393 PRO A CA 1
ATOM 3202 C C . PRO A 1 393 ? 48.549 -3.886 42.166 1.00 15.19 393 PRO A C 1
ATOM 3203 O O . PRO A 1 393 ? 47.485 -3.367 41.820 1.00 15.22 393 PRO A O 1
ATOM 3207 N N . PRO A 1 394 ? 48.966 -5.048 41.653 1.00 14.84 394 PRO A N 1
ATOM 3208 C CA . PRO A 1 394 ? 48.157 -5.731 40.640 1.00 15.35 394 PRO A CA 1
ATOM 3209 C C . PRO A 1 394 ? 46.905 -6.384 41.218 1.00 13.16 394 PRO A C 1
ATOM 3210 O O . PRO A 1 394 ? 46.843 -6.691 42.408 1.00 13.78 394 PRO A O 1
ATOM 3214 N N . VAL A 1 395 ? 45.907 -6.580 40.364 1.00 14.20 395 VAL A N 1
ATOM 3215 C CA . VAL A 1 395 ? 44.671 -7.233 40.776 1.00 13.56 395 VAL A CA 1
ATOM 3216 C C . VAL A 1 395 ? 44.959 -8.728 40.907 1.00 13.23 395 VAL A C 1
ATOM 3217 O O . VAL A 1 395 ? 45.550 -9.332 40.011 1.00 17.58 395 VAL A O 1
ATOM 3221 N N . ALA A 1 396 ? 44.555 -9.318 42.027 1.00 13.51 396 ALA A N 1
ATOM 3222 C CA . ALA A 1 396 ? 44.759 -10.746 42.254 1.00 13.22 396 ALA A CA 1
ATOM 3223 C C . ALA A 1 396 ? 43.440 -11.483 42.053 1.00 13.85 396 ALA A C 1
ATOM 3224 O O . ALA A 1 396 ? 42.373 -10.870 42.056 1.00 14.72 396 ALA A O 1
ATOM 3226 N N . GLN A 1 397 ? 43.520 -12.797 41.869 1.00 14.12 397 GLN A N 1
ATOM 3227 C CA . GLN A 1 397 ? 42.327 -13.610 41.687 1.00 13.03 397 GLN A CA 1
ATOM 3228 C C . GLN A 1 397 ? 41.514 -13.516 42.972 1.00 12.43 397 GLN A C 1
ATOM 3229 O O . GLN A 1 397 ? 42.072 -13.542 44.071 1.00 13.45 397 GLN A O 1
ATOM 3235 N N . ALA A 1 398 ? 40.199 -13.395 42.834 1.00 11.11 398 ALA A N 1
ATOM 3236 C CA . ALA A 1 398 ? 39.327 -13.310 43.996 1.00 11.05 398 ALA A CA 1
ATOM 3237 C C . ALA A 1 398 ? 39.187 -14.691 44.618 1.00 10.32 398 ALA A C 1
ATOM 3238 O O . ALA A 1 398 ? 39.467 -15.700 43.976 1.00 13.12 398 ALA A O 1
ATOM 3240 N N . PRO A 1 399 ? 38.765 -14.753 45.888 1.00 11.78 399 PRO A N 1
ATOM 3241 C CA . PRO A 1 399 ? 38.598 -16.047 46.549 1.00 13.09 399 PRO A CA 1
ATOM 3242 C C . PRO A 1 399 ? 37.348 -16.780 46.068 1.00 12.23 399 PRO A C 1
ATOM 3243 O O . PRO A 1 399 ? 37.280 -18.007 46.118 1.00 13.06 399 PRO A O 1
ATOM 3247 N N . VAL A 1 400 ? 36.367 -16.020 45.590 1.00 11.81 400 VAL A N 1
ATOM 3248 C CA . VAL A 1 400 ? 35.110 -16.599 45.134 1.00 12.08 400 VAL A CA 1
ATOM 3249 C C . VAL A 1 400 ? 34.758 -16.210 43.705 1.00 10.76 400 VAL A C 1
ATOM 3250 O O . VAL A 1 400 ? 34.944 -15.062 43.295 1.00 10.43 400 VAL A O 1
ATOM 3254 N N . ALA A 1 401 ? 34.246 -17.178 42.952 1.00 9.64 401 ALA A N 1
ATOM 3255 C CA . ALA A 1 401 ? 33.836 -16.938 41.577 1.00 10.76 401 ALA A CA 1
ATOM 3256 C C . ALA A 1 401 ? 32.318 -17.004 41.503 1.00 10.43 401 ALA A C 1
ATOM 3257 O O . ALA A 1 401 ? 31.688 -17.813 42.187 1.00 10.47 401 ALA A O 1
ATOM 3259 N N . LEU A 1 402 ? 31.733 -16.135 40.685 1.00 9.08 402 LEU A N 1
ATOM 3260 C CA . LEU A 1 402 ? 30.291 -16.123 40.488 1.00 9.16 402 LEU A CA 1
ATOM 3261 C C . LEU A 1 402 ? 30.115 -16.337 38.991 1.00 9.12 402 LEU A C 1
ATOM 3262 O O . LEU A 1 402 ? 30.605 -15.545 38.184 1.00 9.81 402 LEU A O 1
ATOM 3267 N N . VAL A 1 403 ? 29.445 -17.424 38.623 1.00 8.28 403 VAL A N 1
ATOM 3268 C CA . VAL A 1 403 ? 29.237 -17.743 37.211 1.00 8.61 403 VAL A CA 1
ATOM 3269 C C . VAL A 1 403 ? 27.989 -17.044 36.677 1.00 9.16 403 VAL A C 1
ATOM 3270 O O . VAL A 1 403 ? 26.868 -17.327 37.111 1.00 9.85 403 VAL A O 1
ATOM 3274 N N . PHE A 1 404 ? 28.205 -16.133 35.728 1.00 10.29 404 PHE A N 1
ATOM 3275 C CA . PHE A 1 404 ? 27.142 -15.343 35.111 1.00 9.30 404 PHE A CA 1
ATOM 3276 C C . PHE A 1 404 ? 26.963 -15.776 33.657 1.00 9.91 404 PHE A C 1
ATOM 3277 O O . PHE A 1 404 ? 27.939 -16.080 32.977 1.00 11.46 404 PHE A O 1
ATOM 3285 N N . ASP A 1 405 ? 25.720 -15.789 33.186 1.00 9.73 405 ASP A N 1
ATOM 3286 C CA . ASP A 1 405 ? 25.430 -16.222 31.819 1.00 10.43 405 ASP A CA 1
ATOM 3287 C C . ASP A 1 405 ? 24.307 -15.407 31.176 1.00 9.61 405 ASP A C 1
ATOM 3288 O O . ASP A 1 405 ? 23.194 -15.341 31.698 1.00 10.48 405 ASP A O 1
ATOM 3293 N N . TYR A 1 406 ? 24.598 -14.797 30.030 1.00 10.31 406 TYR A N 1
ATOM 3294 C CA . TYR A 1 406 ? 23.601 -13.998 29.328 1.00 8.88 406 TYR A CA 1
ATOM 3295 C C . TYR A 1 406 ? 22.470 -14.861 28.777 1.00 8.25 406 TYR A C 1
ATOM 3296 O O . TYR A 1 406 ? 21.311 -14.446 28.769 1.00 8.76 406 TYR A O 1
ATOM 3305 N N . GLU A 1 407 ? 22.806 -16.067 28.334 1.00 11.52 407 GLU A N 1
ATOM 3306 C CA . GLU A 1 407 ? 21.800 -16.980 27.803 1.00 13.39 407 GLU A CA 1
ATOM 3307 C C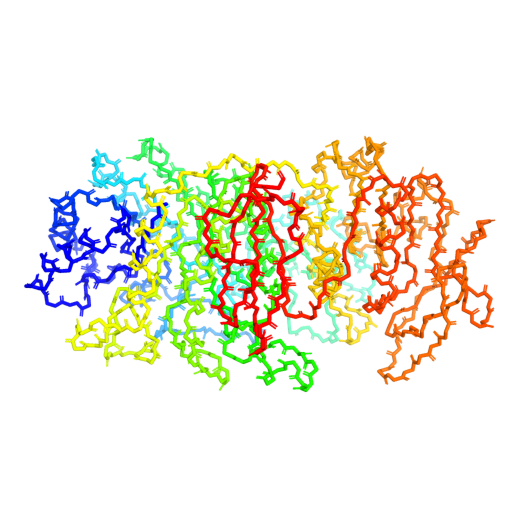 . GLU A 1 407 ? 20.783 -17.317 28.891 1.00 12.00 407 GLU A C 1
ATOM 3308 O O . GLU A 1 407 ? 19.594 -17.488 28.614 1.00 12.29 407 GLU A O 1
ATOM 3314 N N . ALA A 1 408 ? 21.258 -17.417 30.129 1.00 11.52 408 ALA A N 1
ATOM 3315 C CA . ALA A 1 408 ? 20.381 -17.708 31.255 1.00 11.93 408 ALA A CA 1
ATOM 3316 C C . ALA A 1 408 ? 19.374 -16.570 31.381 1.00 11.70 408 ALA A C 1
ATOM 3317 O O . ALA A 1 408 ? 18.187 -16.795 31.611 1.00 11.18 408 ALA A O 1
ATOM 3319 N N . ALA A 1 409 ? 19.851 -15.340 31.223 1.00 10.39 409 ALA A N 1
ATOM 3320 C CA . ALA A 1 409 ? 18.963 -14.191 31.304 1.00 10.45 409 ALA A CA 1
ATOM 3321 C C . ALA A 1 409 ? 17.868 -14.314 30.243 1.00 10.02 409 ALA A C 1
ATOM 3322 O O . ALA A 1 409 ? 16.698 -14.042 30.513 1.00 10.20 409 ALA A O 1
ATOM 3324 N N . TRP A 1 410 ? 18.239 -14.737 29.038 1.00 9.70 410 TRP A N 1
ATOM 3325 C CA . TRP A 1 410 ? 17.252 -14.872 27.969 1.00 9.19 410 TRP A CA 1
ATOM 3326 C C . TRP A 1 410 ? 16.225 -15.955 28.274 1.00 9.68 410 TRP A C 1
ATOM 3327 O O . TRP A 1 410 ? 15.031 -15.769 28.062 1.00 10.18 410 TRP A O 1
ATOM 3338 N N . ILE A 1 411 ? 16.693 -17.088 28.778 1.00 9.59 411 ILE A N 1
ATOM 3339 C CA . ILE A 1 411 ? 15.798 -18.186 29.103 1.00 10.16 411 ILE A CA 1
ATOM 3340 C C . ILE A 1 411 ? 14.759 -17.777 30.144 1.00 9.60 411 ILE A C 1
ATOM 3341 O O . ILE A 1 411 ? 13.570 -18.077 29.995 1.00 11.00 411 ILE A O 1
ATOM 3346 N N . TYR A 1 412 ? 15.193 -17.073 31.184 1.00 11.31 412 TYR A N 1
ATOM 3347 C CA . TYR A 1 412 ? 14.264 -16.659 32.233 1.00 10.23 412 TYR A CA 1
ATOM 3348 C C . TYR A 1 412 ? 13.365 -15.505 31.813 1.00 10.24 412 TYR A C 1
ATOM 3349 O O . TYR A 1 412 ? 12.289 -15.300 32.371 1.00 12.81 412 TYR A O 1
ATOM 3358 N N . GLU A 1 413 ? 13.812 -14.756 30.817 1.00 11.82 413 GLU A N 1
ATOM 3359 C CA . GLU A 1 413 ? 13.035 -13.656 30.275 1.00 12.27 413 GLU A CA 1
ATOM 3360 C C . GLU A 1 413 ? 11.888 -14.299 29.485 1.00 12.10 413 GLU A C 1
ATOM 3361 O O . GLU A 1 413 ? 10.738 -13.857 29.536 1.00 12.65 413 GLU A O 1
ATOM 3367 N N . VAL A 1 414 ? 12.216 -15.372 28.777 1.00 11.47 414 VAL A N 1
ATOM 3368 C CA . VAL A 1 414 ? 11.239 -16.100 27.978 1.00 10.72 414 VAL A CA 1
ATOM 3369 C C . VAL A 1 414 ? 10.266 -16.895 28.841 1.00 10.99 414 VAL A C 1
ATOM 3370 O O . VAL A 1 414 ? 9.057 -16.893 28.600 1.00 10.53 414 VAL A O 1
ATOM 3374 N N . GLN A 1 415 ? 10.800 -17.569 29.853 1.00 11.50 415 GLN A N 1
ATOM 3375 C CA . GLN A 1 415 ? 9.982 -18.406 30.717 1.00 9.75 415 GLN A CA 1
ATOM 3376 C C . GLN A 1 415 ? 10.195 -18.139 32.204 1.00 11.04 415 GLN A C 1
ATOM 3377 O O . GLN A 1 415 ? 10.879 -18.898 32.894 1.00 11.67 415 GLN A O 1
ATOM 3383 N N . PRO A 1 416 ? 9.614 -17.048 32.719 1.00 11.00 416 PRO A N 1
ATOM 3384 C CA . PRO A 1 416 ? 9.783 -16.753 34.144 1.00 10.52 416 PRO A CA 1
ATOM 3385 C C . PRO A 1 416 ? 9.126 -17.806 35.042 1.00 10.81 416 PRO A C 1
ATOM 3386 O O . PRO A 1 416 ? 9.672 -18.162 36.088 1.00 10.16 416 PRO A O 1
ATOM 3390 N N . GLN A 1 417 ? 7.963 -18.294 34.609 1.00 10.67 417 GLN A N 1
ATOM 3391 C CA . GLN A 1 417 ? 7.157 -19.302 35.314 1.00 10.06 417 GLN A CA 1
ATOM 3392 C C . GLN A 1 417 ? 6.617 -18.789 36.650 1.00 11.99 417 GLN A C 1
ATOM 3393 O O . GLN A 1 417 ? 5.649 -19.329 37.184 1.00 10.92 417 GLN A O 1
ATOM 3399 N N . GLY A 1 418 ? 7.253 -17.737 37.162 1.00 11.19 418 GLY A N 1
ATOM 3400 C CA . GLY A 1 418 ? 6.841 -17.080 38.392 1.00 11.99 418 GLY A CA 1
ATOM 3401 C C . GLY A 1 418 ? 7.057 -15.596 38.130 1.00 11.41 418 GLY A C 1
ATOM 3402 O O . GLY A 1 418 ? 8.146 -15.207 37.715 1.00 10.28 418 GLY A O 1
ATOM 3403 N N . ALA A 1 419 ? 6.042 -14.766 38.364 1.00 10.93 419 ALA A N 1
ATOM 3404 C CA . ALA A 1 419 ? 6.157 -13.332 38.095 1.00 11.35 419 ALA A CA 1
ATOM 3405 C C . ALA A 1 419 ? 7.327 -12.631 38.780 1.00 13.20 419 ALA A C 1
ATOM 3406 O O . ALA A 1 419 ? 7.875 -11.670 38.237 1.00 15.40 419 ALA A O 1
ATOM 3408 N N . GLU A 1 420 ? 7.711 -13.098 39.965 1.00 9.99 420 GLU A N 1
ATOM 3409 C CA . GLU A 1 420 ? 8.816 -12.476 40.685 1.00 10.67 420 GLU A CA 1
ATOM 3410 C C . GLU A 1 420 ? 10.178 -13.108 40.408 1.00 11.44 420 GLU A C 1
ATOM 3411 O O . GLU A 1 420 ? 11.185 -12.672 40.972 1.00 11.94 420 GLU A O 1
ATOM 3417 N N . TRP A 1 421 ? 10.227 -14.132 39.559 1.00 10.61 421 TRP A N 1
ATOM 3418 C CA . TRP A 1 421 ? 11.523 -14.727 39.252 1.00 10.50 421 TRP A CA 1
ATOM 3419 C C . TRP A 1 421 ? 12.305 -13.698 38.448 1.00 11.90 421 TRP A C 1
ATOM 3420 O O . TRP A 1 421 ? 11.818 -13.185 37.441 1.00 14.47 421 TRP A O 1
ATOM 3431 N N . SER A 1 422 ? 13.515 -13.394 38.903 1.00 10.72 422 SER A N 1
ATOM 3432 C CA . SER A 1 422 ? 14.373 -12.424 38.232 1.00 10.25 422 SER A CA 1
ATOM 3433 C C . SER A 1 422 ? 15.801 -12.941 38.194 1.00 10.23 422 SER A C 1
ATOM 3434 O O . SER A 1 422 ? 16.413 -13.165 39.241 1.00 10.71 422 SER A O 1
ATOM 3437 N N . TYR A 1 423 ? 16.338 -13.129 36.994 1.00 9.86 423 TYR A N 1
ATOM 3438 C CA . TYR A 1 423 ? 17.702 -13.617 36.885 1.00 8.81 423 TYR A CA 1
ATOM 3439 C C . TYR A 1 423 ? 18.690 -12.634 37.507 1.00 8.96 423 TYR A C 1
ATOM 3440 O O . TYR A 1 423 ? 19.515 -13.022 38.337 1.00 9.47 423 TYR A O 1
ATOM 3449 N N . LEU A 1 424 ? 18.617 -11.363 37.117 1.00 8.99 424 LEU A N 1
ATOM 3450 C CA . LEU A 1 424 ? 19.532 -10.379 37.685 1.00 8.53 424 LEU A CA 1
ATOM 3451 C C . LEU A 1 424 ? 19.297 -10.235 39.185 1.00 9.33 424 LEU A C 1
ATOM 3452 O O . LEU A 1 424 ? 20.238 -10.035 39.948 1.00 10.45 424 LEU A O 1
ATOM 3457 N N . GLY A 1 425 ? 18.042 -10.357 39.610 1.00 9.23 425 GLY A N 1
ATOM 3458 C CA . GLY A 1 425 ? 17.746 -10.249 41.027 1.00 9.20 425 GLY A CA 1
ATOM 3459 C C . GLY A 1 425 ? 18.402 -11.372 41.813 1.00 10.06 425 GLY A C 1
ATOM 3460 O O . GLY A 1 425 ? 18.916 -11.161 42.916 1.00 10.29 425 GLY A O 1
ATOM 3461 N N . LEU A 1 426 ? 18.385 -12.575 41.247 1.00 9.06 426 LEU A N 1
ATOM 3462 C CA . LEU A 1 426 ? 18.984 -13.735 41.906 1.00 9.38 426 LEU A CA 1
ATOM 3463 C C . LEU A 1 426 ? 20.503 -13.587 41.953 1.00 9.83 426 LEU A C 1
ATOM 3464 O O . LEU A 1 426 ? 21.137 -13.849 42.975 1.00 10.71 426 LEU A O 1
ATOM 3469 N N . VAL A 1 427 ? 21.083 -13.166 40.837 1.00 9.34 427 VAL A N 1
ATOM 3470 C CA . VAL A 1 427 ? 22.521 -12.962 40.761 1.00 8.39 427 VAL A CA 1
ATOM 3471 C C . VAL A 1 427 ? 22.955 -11.901 41.775 1.00 9.45 427 VAL A C 1
ATOM 3472 O O . VAL A 1 427 ? 23.914 -12.093 42.526 1.00 10.40 427 VAL A O 1
ATOM 3476 N N . TYR A 1 428 ? 22.228 -10.789 41.804 1.00 9.23 428 TYR A N 1
ATOM 3477 C CA . TYR A 1 428 ? 22.557 -9.680 42.697 1.00 10.42 428 TYR A CA 1
ATOM 3478 C C . TYR A 1 428 ? 22.437 -10.069 44.166 1.00 10.58 428 TYR A C 1
ATOM 3479 O O . TYR A 1 428 ? 23.229 -9.624 44.998 1.00 11.90 428 TYR A O 1
ATOM 3488 N N . LEU A 1 429 ? 21.446 -10.900 44.479 1.00 9.47 429 LEU A N 1
ATOM 3489 C CA . LEU A 1 429 ? 21.231 -11.351 45.850 1.00 10.61 429 LEU A CA 1
ATOM 3490 C C . LEU A 1 429 ? 22.465 -12.110 46.341 1.00 11.93 429 LEU A C 1
ATOM 3491 O O . LEU A 1 429 ? 22.964 -11.862 47.446 1.00 11.14 429 LEU A O 1
ATOM 3496 N N . PHE A 1 430 ? 22.961 -13.029 45.517 1.00 11.23 430 PHE A N 1
ATOM 3497 C CA . PHE A 1 430 ? 24.144 -13.801 45.874 1.00 10.57 430 PHE A CA 1
ATOM 3498 C C . PHE A 1 430 ? 25.370 -12.894 45.940 1.00 10.46 430 PHE A C 1
ATOM 3499 O O . PHE A 1 430 ? 26.197 -13.017 46.842 1.00 10.51 430 PHE A O 1
ATOM 3507 N N . TYR A 1 431 ? 25.486 -11.984 44.977 1.00 9.28 431 TYR A N 1
ATOM 3508 C CA . TYR A 1 431 ? 26.610 -11.05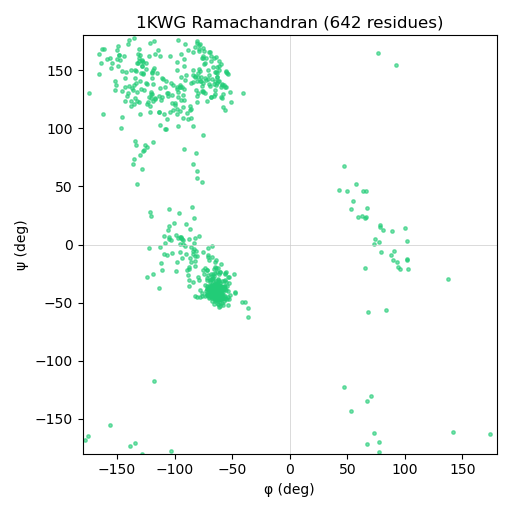8 44.942 1.00 9.13 431 TYR A CA 1
ATOM 3509 C C . TYR A 1 431 ? 26.668 -10.223 46.223 1.00 10.61 431 TYR A C 1
ATOM 3510 O O . TYR A 1 431 ? 27.713 -10.133 46.870 1.00 9.52 431 TYR A O 1
ATOM 3519 N N . SER A 1 432 ? 25.541 -9.619 46.591 1.00 9.90 432 SER A N 1
ATOM 3520 C CA . SER A 1 432 ? 25.481 -8.800 47.799 1.00 10.62 432 SER A CA 1
ATOM 3521 C C . SER A 1 432 ? 25.819 -9.613 49.041 1.00 9.66 432 SER A C 1
ATOM 3522 O O . SER A 1 432 ? 26.455 -9.107 49.963 1.00 10.50 432 SER A O 1
ATOM 3525 N N . ALA A 1 433 ? 25.391 -10.873 49.067 1.00 9.37 433 ALA A N 1
ATOM 3526 C CA . ALA A 1 433 ? 25.665 -11.738 50.210 1.00 10.22 433 ALA A CA 1
ATOM 3527 C C . ALA A 1 433 ? 27.172 -11.927 50.366 1.00 10.56 433 ALA A C 1
ATOM 3528 O O . ALA A 1 433 ? 27.700 -11.891 51.477 1.00 11.93 433 ALA A O 1
ATOM 3530 N N . LEU A 1 434 ? 27.862 -12.123 49.247 1.00 9.66 434 LEU A N 1
ATOM 3531 C CA . LEU A 1 434 ? 29.312 -12.297 49.273 1.00 11.00 434 LEU A CA 1
ATOM 3532 C C . LEU A 1 434 ? 29.984 -10.994 49.696 1.00 10.12 434 LEU A C 1
ATOM 3533 O O . LEU A 1 434 ? 30.920 -10.992 50.494 1.00 12.12 434 LEU A O 1
ATOM 3538 N N . ARG A 1 435 ? 29.493 -9.885 49.154 1.00 9.91 435 ARG A N 1
ATOM 3539 C CA . ARG A 1 435 ? 30.044 -8.570 49.460 1.00 10.40 435 ARG A CA 1
ATOM 3540 C C . ARG A 1 435 ? 29.889 -8.199 50.934 1.00 10.94 435 ARG A C 1
ATOM 3541 O O . ARG A 1 435 ? 30.797 -7.613 51.531 1.00 10.55 435 ARG A O 1
ATOM 3549 N N . ARG A 1 436 ? 28.748 -8.549 51.522 1.00 12.23 436 ARG A N 1
ATOM 3550 C CA . ARG A 1 436 ? 28.508 -8.248 52.929 1.00 12.44 436 ARG A CA 1
ATOM 3551 C C . ARG A 1 436 ? 29.368 -9.101 53.855 1.00 12.44 436 ARG A C 1
ATOM 3552 O O . ARG A 1 436 ? 29.433 -8.843 55.059 1.00 13.68 436 ARG A O 1
ATOM 3560 N N . LEU A 1 437 ? 30.019 -10.121 53.298 1.00 10.27 437 LEU A N 1
ATOM 3561 C CA . LEU A 1 437 ? 30.914 -10.973 54.074 1.00 11.58 437 LEU A CA 1
ATOM 3562 C C . LEU A 1 437 ? 32.346 -10.462 53.911 1.00 12.37 437 LEU A C 1
ATOM 3563 O O . LEU A 1 437 ? 33.287 -11.035 54.464 1.00 13.72 437 LEU A O 1
ATOM 3568 N N . GLY A 1 438 ? 32.498 -9.387 53.138 1.00 11.10 438 GLY A N 1
ATOM 3569 C CA . GLY A 1 438 ? 33.809 -8.795 52.914 1.00 12.10 438 GLY A CA 1
ATOM 3570 C C . GLY A 1 438 ? 34.663 -9.528 51.896 1.00 14.68 438 GLY A C 1
ATOM 3571 O O . GLY A 1 438 ? 35.870 -9.294 51.802 1.00 16.52 438 GLY A O 1
ATOM 3572 N N . LEU A 1 439 ? 34.034 -10.406 51.123 1.00 13.62 439 LEU A N 1
ATOM 3573 C CA . LEU A 1 439 ? 34.742 -11.199 50.122 1.00 13.67 439 LEU A CA 1
ATOM 3574 C C . LEU A 1 439 ? 34.803 -10.551 48.746 1.00 15.43 439 LEU A C 1
ATOM 3575 O O . LEU A 1 439 ? 33.846 -9.914 48.302 1.00 17.86 439 LEU A O 1
ATOM 3580 N N . ASP A 1 440 ? 35.943 -10.707 48.082 1.00 11.83 440 ASP A N 1
ATOM 3581 C CA . ASP A 1 440 ? 36.109 -10.183 46.733 1.00 11.97 440 ASP A CA 1
ATOM 3582 C C . ASP A 1 440 ? 35.530 -11.222 45.787 1.00 11.72 440 ASP A C 1
ATOM 3583 O O . ASP A 1 440 ? 35.560 -12.424 46.067 1.00 11.20 440 ASP A O 1
ATOM 3588 N N . VAL A 1 441 ? 35.019 -10.754 44.658 1.00 9.23 441 VAL A N 1
ATOM 3589 C CA . VAL A 1 441 ? 34.382 -11.635 43.696 1.00 9.85 441 VAL A CA 1
ATOM 3590 C C . VAL A 1 441 ? 34.869 -11.465 42.265 1.00 10.55 441 VAL A C 1
ATOM 3591 O O . VAL A 1 441 ? 35.126 -10.349 41.816 1.00 11.64 441 VAL A O 1
ATOM 3595 N N . ASP A 1 442 ? 35.014 -12.589 41.569 1.00 9.16 442 ASP A N 1
ATOM 3596 C CA . ASP A 1 442 ? 35.366 -12.585 40.153 1.00 9.60 442 ASP A CA 1
ATOM 3597 C C . ASP A 1 442 ? 34.128 -13.133 39.458 1.00 10.17 442 ASP A C 1
ATOM 3598 O O . ASP A 1 442 ? 33.617 -14.189 39.837 1.00 9.96 442 ASP A O 1
ATOM 3603 N N . VAL A 1 443 ? 33.623 -12.412 38.464 1.00 10.91 443 VAL A N 1
ATOM 3604 C CA . VAL A 1 443 ? 32.471 -12.892 37.716 1.00 11.22 443 VAL A CA 1
ATOM 3605 C C . VAL A 1 443 ? 33.064 -13.545 36.477 1.00 11.85 443 VAL A C 1
ATOM 3606 O O . VAL A 1 443 ? 33.867 -12.932 35.772 1.00 14.60 443 VAL A O 1
ATOM 3610 N N . VAL A 1 444 ? 32.687 -14.794 36.231 1.00 9.97 444 VAL A N 1
ATOM 3611 C CA . VAL A 1 444 ? 33.199 -15.546 35.090 1.00 10.68 444 VAL A CA 1
ATOM 3612 C C . VAL A 1 444 ? 32.062 -16.198 34.313 1.00 10.55 444 VAL A C 1
ATOM 3613 O O . VAL A 1 444 ? 30.970 -16.405 34.841 1.00 10.87 444 VAL A O 1
ATOM 3617 N N . PRO A 1 445 ? 32.302 -16.522 33.035 1.00 10.97 445 PRO A N 1
ATOM 3618 C CA . PRO A 1 445 ? 31.283 -17.152 32.198 1.00 10.16 445 PRO A CA 1
ATOM 3619 C C . PRO A 1 445 ? 31.320 -18.671 32.315 1.00 10.36 445 PRO A C 1
ATOM 3620 O O . PRO A 1 445 ? 32.260 -19.240 32.866 1.00 12.58 445 PRO A O 1
ATOM 3624 N N . PRO A 1 446 ? 30.279 -19.346 31.811 1.00 11.80 446 PRO A N 1
ATOM 3625 C CA . PRO A 1 446 ? 30.257 -20.808 31.876 1.00 12.20 446 PRO A CA 1
ATOM 3626 C C . PRO A 1 446 ? 31.447 -21.312 31.059 1.00 14.72 446 PRO A C 1
ATOM 3627 O O . PRO A 1 446 ? 31.757 -20.755 30.003 1.00 14.97 446 PRO A O 1
ATOM 3631 N N . GLY A 1 447 ? 32.117 -22.351 31.544 1.00 11.98 447 GLY A N 1
ATOM 3632 C CA . GLY A 1 447 ? 33.257 -22.880 30.815 1.00 13.30 447 GLY A CA 1
ATOM 3633 C C . GLY A 1 447 ? 34.592 -22.332 31.289 1.00 14.63 447 GLY A C 1
ATOM 3634 O O . GLY A 1 447 ? 35.636 -22.939 31.044 1.00 17.12 447 GLY A O 1
ATOM 3635 N N . ALA A 1 448 ? 34.573 -21.182 31.956 1.00 13.92 448 ALA A N 1
ATOM 3636 C CA . ALA A 1 448 ? 35.808 -20.592 32.463 1.00 14.00 448 ALA A CA 1
ATOM 3637 C C . ALA A 1 448 ? 36.338 -21.443 33.612 1.00 14.61 448 ALA A C 1
ATOM 3638 O O . ALA A 1 448 ? 35.574 -21.901 34.460 1.00 14.51 448 ALA A O 1
ATOM 3640 N N . SER A 1 449 ? 37.650 -21.654 33.633 1.00 16.22 449 SER A N 1
ATOM 3641 C CA . SER A 1 449 ? 38.277 -22.451 34.682 1.00 16.76 449 SER A CA 1
ATOM 3642 C C . SER A 1 449 ? 38.007 -21.870 36.063 1.00 16.04 449 SER A C 1
ATOM 3643 O O . SER A 1 449 ? 38.071 -20.656 36.258 1.00 14.45 449 SER A O 1
ATOM 3646 N N . LEU A 1 450 ? 37.712 -22.748 37.017 1.00 15.06 450 LEU A N 1
ATOM 3647 C CA . LEU A 1 450 ? 37.441 -22.336 38.389 1.00 13.67 450 LEU A CA 1
ATOM 3648 C C . LEU A 1 450 ? 38.635 -22.686 39.273 1.00 14.37 450 LEU A C 1
ATOM 3649 O O . LEU A 1 450 ? 38.554 -22.633 40.501 1.00 13.83 450 LEU A O 1
ATOM 3654 N N . ARG A 1 451 ? 39.746 -23.038 38.637 1.00 15.93 451 ARG A N 1
ATOM 3655 C CA . ARG A 1 451 ? 40.954 -23.389 39.369 1.00 17.08 451 ARG A CA 1
ATOM 3656 C C . ARG A 1 451 ? 41.383 -22.203 40.226 1.00 15.95 451 ARG A C 1
ATOM 3657 O O . ARG A 1 451 ? 41.362 -21.059 39.769 1.00 16.57 451 ARG A O 1
ATOM 3665 N N . GLY A 1 452 ? 41.746 -22.478 41.476 1.00 15.62 452 GLY A N 1
ATOM 3666 C CA . GLY A 1 452 ? 42.198 -21.422 42.365 1.00 15.79 452 GLY A CA 1
ATOM 3667 C C . GLY A 1 452 ? 41.154 -20.788 43.266 1.00 15.80 452 GLY A C 1
ATOM 3668 O O . GLY A 1 452 ? 41.500 -20.152 44.261 1.00 16.70 452 GLY A O 1
ATOM 3669 N N . TYR A 1 453 ? 39.879 -20.943 42.930 1.00 13.70 453 TYR A N 1
ATOM 3670 C CA . TYR A 1 453 ? 38.827 -20.362 43.755 1.00 12.89 453 TYR A CA 1
ATOM 3671 C C . TYR A 1 453 ? 38.525 -21.220 44.981 1.00 12.90 453 TYR A C 1
ATOM 3672 O O . TYR A 1 453 ? 38.524 -22.454 44.903 1.00 14.29 453 TYR A O 1
ATOM 3681 N N . ALA A 1 454 ? 38.290 -20.559 46.114 1.00 13.36 454 ALA A N 1
ATOM 3682 C CA . ALA A 1 454 ? 37.963 -21.244 47.365 1.00 12.96 454 ALA A CA 1
ATOM 3683 C C . ALA A 1 454 ? 36.657 -21.995 47.127 1.00 13.00 454 ALA A C 1
ATOM 3684 O O . ALA A 1 454 ? 36.503 -23.148 47.524 1.00 13.83 454 ALA A O 1
ATOM 3686 N N . PHE A 1 455 ? 35.708 -21.312 46.495 1.00 10.94 455 PHE A N 1
ATOM 3687 C CA . PHE A 1 455 ? 34.437 -21.910 46.121 1.00 10.70 455 PHE A CA 1
ATOM 3688 C C . PHE A 1 455 ? 33.797 -21.044 45.045 1.00 11.85 455 PHE A C 1
ATOM 3689 O O . PHE A 1 455 ? 34.276 -19.943 44.756 1.00 10.39 455 PHE A O 1
ATOM 3697 N N . ALA A 1 456 ? 32.747 -21.561 44.423 1.00 11.79 456 ALA A N 1
ATOM 3698 C CA . ALA A 1 456 ? 32.070 -20.831 43.362 1.00 10.69 456 ALA A CA 1
ATOM 3699 C C . ALA A 1 456 ? 30.566 -20.866 43.557 1.00 11.73 456 ALA A C 1
ATOM 3700 O O . ALA A 1 456 ? 30.016 -21.827 44.101 1.00 10.61 456 ALA A O 1
ATOM 3702 N N . VAL A 1 457 ? 29.907 -19.805 43.112 1.00 10.32 457 VAL A N 1
ATOM 3703 C CA . VAL A 1 457 ? 28.462 -19.701 43.214 1.00 10.34 457 VAL A CA 1
ATOM 3704 C C . VAL A 1 457 ? 27.908 -19.542 41.802 1.00 10.03 457 VAL A C 1
ATOM 3705 O O . VAL A 1 457 ? 28.387 -18.715 41.025 1.00 10.43 457 VAL A O 1
ATOM 3709 N N . VAL A 1 458 ? 26.919 -20.363 41.471 1.00 7.76 458 VAL A N 1
ATOM 3710 C CA . VAL A 1 458 ? 26.278 -20.321 40.164 1.00 8.65 458 VAL A CA 1
ATOM 3711 C C . VAL A 1 458 ? 24.810 -19.987 40.437 1.00 8.72 458 VAL A C 1
ATOM 3712 O O . VAL A 1 458 ? 23.984 -20.887 40.606 1.00 10.23 458 VAL A O 1
ATOM 3716 N N . PRO A 1 459 ? 24.468 -18.683 40.497 1.00 8.95 459 PRO A N 1
ATOM 3717 C CA . PRO A 1 459 ? 23.089 -18.249 40.764 1.00 8.53 459 PRO A CA 1
ATOM 3718 C C . PRO A 1 459 ? 22.061 -19.137 40.071 1.00 10.36 459 PRO A C 1
ATOM 3719 O O . PRO A 1 459 ? 21.103 -19.600 40.694 1.00 10.54 459 PRO A O 1
ATOM 3723 N N . SER A 1 460 ? 22.267 -19.364 38.779 1.00 11.08 460 SER A N 1
ATOM 3724 C CA . SER A 1 460 ? 21.416 -20.259 38.003 1.00 11.18 460 SER A CA 1
ATOM 3725 C C . SER A 1 460 ? 21.999 -20.411 36.612 1.00 10.63 460 SER A C 1
ATOM 3726 O O . SER A 1 460 ? 22.331 -19.425 35.961 1.00 11.28 460 SER A O 1
ATOM 3729 N N . LEU A 1 461 ? 22.137 -21.653 36.167 1.00 10.71 461 LEU A N 1
ATOM 3730 C CA . LEU A 1 461 ? 22.665 -21.929 34.835 1.00 9.48 461 LEU A CA 1
ATOM 3731 C C . LEU A 1 461 ? 21.738 -22.982 34.239 1.00 8.87 461 LEU A C 1
ATOM 3732 O O . LEU A 1 461 ? 21.985 -24.183 34.370 1.00 8.99 461 LEU A O 1
ATOM 3737 N N . PRO A 1 462 ? 20.659 -22.542 33.568 1.00 9.76 462 PRO A N 1
ATOM 3738 C CA . PRO A 1 462 ? 19.691 -23.466 32.964 1.00 8.84 462 PRO A CA 1
ATOM 3739 C C . PRO A 1 462 ? 20.264 -24.474 31.980 1.00 9.30 462 PRO A C 1
ATOM 3740 O O . PRO A 1 462 ? 19.929 -25.658 32.042 1.00 9.04 462 PRO A O 1
ATOM 3744 N N . ILE A 1 463 ? 21.107 -24.009 31.063 1.00 10.05 463 ILE A N 1
ATOM 3745 C CA . ILE A 1 463 ? 21.729 -24.908 30.102 1.00 10.14 463 ILE A CA 1
ATOM 3746 C C . ILE A 1 463 ? 23.158 -25.155 30.560 1.00 11.31 463 ILE A C 1
ATOM 3747 O O . ILE A 1 463 ? 23.937 -24.214 30.724 1.00 11.72 463 ILE A O 1
ATOM 3752 N N . VAL A 1 464 ? 23.490 -26.420 30.788 1.00 10.44 464 VAL A N 1
ATOM 3753 C CA . VAL A 1 464 ? 24.833 -26.783 31.220 1.00 11.85 464 VAL A CA 1
ATOM 3754 C C . VAL A 1 464 ? 25.507 -27.577 30.111 1.00 12.74 464 VAL A C 1
ATOM 3755 O O . VAL A 1 464 ? 25.224 -28.761 29.915 1.00 13.40 464 VAL A O 1
ATOM 3759 N N . ARG A 1 465 ? 26.392 -26.911 29.377 1.00 14.43 465 ARG A N 1
ATOM 3760 C CA . ARG A 1 465 ? 27.105 -27.552 28.279 1.00 15.32 465 ARG A CA 1
ATOM 3761 C C . ARG A 1 465 ? 28.330 -28.294 28.794 1.00 16.65 465 ARG A C 1
ATOM 3762 O O . ARG A 1 465 ? 28.753 -28.098 29.932 1.00 14.66 465 ARG A O 1
ATOM 3770 N N . GLU A 1 466 ? 28.896 -29.151 27.950 1.00 17.79 466 GLU A N 1
ATOM 3771 C CA . GLU A 1 466 ? 30.069 -29.938 28.319 1.00 19.84 466 GLU A CA 1
ATOM 3772 C C . GLU A 1 466 ? 31.211 -29.095 28.880 1.00 17.45 466 GLU A C 1
ATOM 3773 O O . GLU A 1 466 ? 31.829 -29.466 29.875 1.00 18.25 466 GLU A O 1
ATOM 3779 N N . GLU A 1 467 ? 31.489 -27.961 28.243 1.00 16.76 467 GLU A N 1
ATOM 3780 C CA . GLU A 1 467 ? 32.565 -27.081 28.689 1.00 17.72 467 GLU A CA 1
ATOM 3781 C C . GLU A 1 467 ? 32.334 -26.593 30.116 1.00 15.77 467 GLU A C 1
ATOM 3782 O O . GLU A 1 467 ? 33.272 -26.507 30.909 1.00 14.98 467 GLU A O 1
ATOM 3788 N N . ALA A 1 468 ? 31.085 -26.268 30.437 1.00 14.76 468 ALA A N 1
ATOM 3789 C CA . ALA A 1 468 ? 30.748 -25.795 31.774 1.00 15.10 468 ALA A CA 1
ATOM 3790 C C . ALA A 1 468 ? 30.873 -26.942 32.768 1.00 13.69 468 ALA A C 1
ATOM 3791 O O . ALA A 1 468 ? 31.457 -26.785 33.839 1.00 14.76 468 ALA A O 1
ATOM 3793 N N . LEU A 1 469 ? 30.329 -28.099 32.402 1.00 14.54 469 LEU A N 1
ATOM 3794 C CA . LEU A 1 469 ? 30.387 -29.276 33.258 1.00 14.84 469 LEU A CA 1
ATOM 3795 C C . LEU A 1 469 ? 31.849 -29.621 33.548 1.00 16.01 469 LEU A C 1
ATOM 3796 O O . LEU A 1 469 ? 32.203 -29.974 34.670 1.00 16.54 469 LEU A O 1
ATOM 3801 N N . GLU A 1 470 ? 32.693 -29.505 32.527 1.00 16.12 470 GLU A N 1
ATOM 3802 C CA . GLU A 1 470 ? 34.119 -29.786 32.662 1.00 18.10 470 GLU A CA 1
ATOM 3803 C C . GLU A 1 470 ? 34.736 -28.869 33.715 1.00 17.36 470 GLU A C 1
ATOM 3804 O O . GLU A 1 470 ? 35.472 -29.320 34.593 1.00 17.49 470 GLU A O 1
ATOM 3810 N N . ALA A 1 471 ? 34.425 -27.579 33.624 1.00 15.67 471 ALA A N 1
ATOM 3811 C CA . ALA A 1 471 ? 34.947 -26.599 34.567 1.00 14.91 471 ALA A CA 1
ATOM 3812 C C . ALA A 1 471 ? 34.490 -26.911 35.990 1.00 13.88 471 ALA A C 1
ATOM 3813 O O . ALA A 1 471 ? 35.254 -26.739 36.942 1.00 15.60 471 ALA A O 1
ATOM 3815 N N . PHE A 1 472 ? 33.249 -27.369 36.140 1.00 15.08 472 PHE A N 1
ATOM 3816 C CA . PHE A 1 472 ? 32.740 -27.703 37.468 1.00 14.32 472 PHE A CA 1
ATOM 3817 C C . PHE A 1 472 ? 33.443 -28.946 38.007 1.00 17.38 472 PHE A C 1
ATOM 3818 O O . PHE A 1 472 ? 33.793 -29.006 39.186 1.00 16.07 472 PHE A O 1
ATOM 3826 N N . ARG A 1 473 ? 33.649 -29.935 37.143 1.00 17.89 473 ARG A N 1
ATOM 3827 C CA . ARG A 1 473 ? 34.325 -31.166 37.548 1.00 20.72 473 ARG A CA 1
ATOM 3828 C C . ARG A 1 473 ? 35.746 -30.901 38.023 1.00 22.17 473 ARG A C 1
ATOM 3829 O O . ARG A 1 473 ? 36.228 -31.543 38.959 1.00 24.13 473 ARG A O 1
ATOM 3837 N N . GLU A 1 474 ? 36.418 -29.957 37.371 1.00 20.76 474 GLU A N 1
ATOM 3838 C CA . GLU A 1 474 ? 37.796 -29.630 37.714 1.00 23.33 474 GLU A CA 1
ATOM 3839 C C . GLU A 1 474 ? 37.946 -28.613 38.836 1.00 22.46 474 GLU A C 1
ATOM 3840 O O . GLU A 1 474 ? 39.064 -28.292 39.239 1.00 23.28 474 GLU A O 1
ATOM 3846 N N . ALA A 1 475 ? 36.826 -28.106 39.343 1.00 23.34 475 ALA A N 1
ATOM 3847 C CA . ALA A 1 475 ? 36.868 -27.128 40.423 1.00 23.09 475 ALA A CA 1
ATOM 3848 C C . ALA A 1 475 ? 37.590 -27.726 41.626 1.00 22.17 475 ALA A C 1
ATOM 3849 O O . ALA A 1 475 ? 37.377 -28.886 41.976 1.00 21.52 475 ALA A O 1
ATOM 3851 N N . GLU A 1 476 ? 38.445 -26.925 42.253 1.00 22.51 476 GLU A N 1
ATOM 3852 C CA . GLU A 1 476 ? 39.208 -27.373 43.410 1.00 23.91 476 GLU A CA 1
ATOM 3853 C C . GLU A 1 476 ? 38.424 -27.145 44.701 1.00 23.98 476 GLU A C 1
ATOM 3854 O O . GLU A 1 476 ? 38.708 -27.759 45.730 1.00 28.69 476 GLU A O 1
ATOM 3860 N N . GLY A 1 477 ? 37.434 -26.262 44.635 1.00 18.55 477 GLY A N 1
ATOM 3861 C CA . GLY A 1 477 ? 36.613 -25.972 45.796 1.00 16.12 477 GLY A CA 1
ATOM 3862 C C . GLY A 1 477 ? 35.149 -26.260 45.510 1.00 14.14 477 GLY A C 1
ATOM 3863 O O . GLY A 1 477 ? 34.794 -26.562 44.372 1.00 14.51 477 GLY A O 1
ATOM 3864 N N . PRO A 1 478 ? 34.271 -26.175 46.519 1.00 12.52 478 PRO A N 1
ATOM 3865 C CA . PRO A 1 478 ? 32.845 -26.441 46.314 1.00 13.83 478 PRO A CA 1
ATOM 3866 C C . PRO A 1 478 ? 32.194 -25.521 45.292 1.00 13.09 478 PRO A C 1
ATOM 3867 O O . PRO A 1 478 ? 32.657 -24.406 45.053 1.00 14.08 478 PRO A O 1
ATOM 3871 N N . VAL A 1 479 ? 31.115 -26.007 44.693 1.00 12.47 479 VAL A N 1
ATOM 3872 C CA . VAL A 1 479 ? 30.358 -25.230 43.722 1.00 11.15 479 VAL A CA 1
ATOM 3873 C C . VAL A 1 479 ? 28.892 -25.309 44.121 1.00 10.79 479 VAL A C 1
ATOM 3874 O O . VAL A 1 479 ? 28.334 -26.402 44.247 1.00 11.78 479 VAL A O 1
ATOM 3878 N N . LEU A 1 480 ? 28.283 -24.146 44.341 1.00 10.03 480 LEU A N 1
ATOM 3879 C CA . LEU A 1 480 ? 26.875 -24.056 44.716 1.00 9.89 480 LEU A CA 1
ATOM 3880 C C . LEU A 1 480 ? 26.036 -23.714 43.492 1.00 11.20 480 LEU A C 1
ATOM 3881 O O . LEU A 1 480 ? 26.265 -22.696 42.839 1.00 10.62 480 LEU A O 1
ATOM 3886 N N . PHE A 1 481 ? 25.075 -24.578 43.179 1.00 10.04 481 PHE A N 1
ATOM 3887 C CA . PHE A 1 481 ? 24.188 -24.365 42.042 1.00 10.42 481 PHE A CA 1
ATOM 3888 C C . PHE A 1 481 ? 22.847 -23.851 42.542 1.00 10.72 481 PHE A C 1
ATOM 3889 O O . PHE A 1 481 ? 22.245 -24.437 43.448 1.00 10.63 481 PHE A O 1
ATOM 3897 N N . GLY A 1 482 ? 22.386 -22.753 41.951 1.00 10.19 482 GLY A N 1
ATOM 3898 C CA . GLY A 1 482 ? 21.110 -22.181 42.338 1.00 9.43 482 GLY A CA 1
ATOM 3899 C C . GLY A 1 482 ? 19.935 -22.870 41.663 1.00 9.13 482 GLY A C 1
ATOM 3900 O O . GLY A 1 482 ? 20.122 -23.679 40.751 1.00 9.01 482 GLY A O 1
ATOM 3901 N N . PRO A 1 483 ? 18.700 -22.566 42.087 1.00 9.03 483 PRO A N 1
ATOM 3902 C CA . PRO A 1 483 ? 17.513 -23.187 41.494 1.00 8.83 483 PRO A CA 1
ATOM 3903 C C . PRO A 1 483 ? 17.413 -23.016 39.974 1.00 9.76 483 PRO A C 1
ATOM 3904 O O . PRO A 1 483 ? 17.870 -22.015 39.415 1.00 10.42 483 PRO A O 1
ATOM 3908 N N . ARG A 1 484 ? 16.818 -24.017 39.331 1.00 8.84 484 ARG A N 1
ATOM 3909 C CA . ARG A 1 484 ? 16.616 -24.073 37.882 1.00 8.21 484 ARG A CA 1
ATOM 3910 C C . ARG A 1 484 ? 17.884 -24.363 37.081 1.00 9.50 484 ARG A C 1
ATOM 3911 O O . ARG A 1 484 ? 17.863 -24.354 35.847 1.00 9.55 484 ARG A O 1
ATOM 3919 N N . SER A 1 485 ? 18.990 -24.633 37.769 1.00 8.60 485 SER A N 1
ATOM 3920 C CA . SER A 1 485 ? 20.230 -24.957 37.064 1.00 7.69 485 SER A CA 1
ATOM 3921 C C . SER A 1 485 ? 20.076 -26.320 36.396 1.00 9.78 485 SER A C 1
ATOM 3922 O O . SER A 1 485 ? 19.547 -27.261 36.996 1.00 10.89 485 SER A O 1
ATOM 3925 N N . GLY A 1 486 ? 20.533 -26.416 35.150 1.00 7.91 486 GLY A N 1
ATOM 3926 C CA . GLY A 1 486 ? 20.441 -27.663 34.413 1.00 9.93 486 GLY A CA 1
ATOM 3927 C C . GLY A 1 486 ? 19.010 -28.066 34.111 1.00 9.27 486 GLY A C 1
ATOM 3928 O O . GLY A 1 486 ? 18.726 -29.242 33.879 1.00 9.65 486 GLY A O 1
ATOM 3929 N N . SER A 1 487 ? 18.105 -27.092 34.093 1.00 9.99 487 SER A N 1
ATOM 3930 C CA . SER A 1 487 ? 16.698 -27.384 33.839 1.00 8.82 487 SER A CA 1
ATOM 3931 C C . SER A 1 487 ? 16.287 -27.339 32.373 1.00 9.17 487 SER A C 1
ATOM 3932 O O . SER A 1 487 ? 15.164 -27.713 32.045 1.00 8.88 487 SER A O 1
ATOM 3935 N N . LYS A 1 488 ? 17.184 -26.889 31.496 1.00 9.00 488 LYS A N 1
ATOM 3936 C CA . LYS A 1 488 ? 16.863 -26.810 30.068 1.00 8.43 488 LYS A CA 1
ATOM 3937 C C . LYS A 1 488 ? 17.974 -27.347 29.174 1.00 10.79 488 LYS A C 1
ATOM 3938 O O . LYS A 1 488 ? 19.155 -27.282 29.521 1.00 10.27 488 LYS A O 1
ATOM 3944 N N . THR A 1 489 ? 17.583 -27.872 28.015 1.00 11.28 489 THR A N 1
ATOM 3945 C CA . THR A 1 489 ? 18.549 -28.367 27.040 1.00 10.36 489 THR A CA 1
ATOM 3946 C C . THR A 1 489 ? 18.855 -27.182 26.134 1.00 12.66 489 THR A C 1
ATOM 3947 O O . THR A 1 489 ? 18.203 -26.138 26.231 1.00 12.16 489 THR A O 1
ATOM 3951 N N . GLU A 1 490 ? 19.832 -27.343 25.247 1.00 12.53 490 GLU A N 1
ATOM 3952 C CA . GLU A 1 490 ? 20.206 -26.266 24.334 1.00 14.63 490 GLU A CA 1
ATOM 3953 C C . GLU A 1 490 ? 19.038 -25.762 23.492 1.00 13.40 490 GLU A C 1
ATOM 3954 O O . GLU A 1 490 ? 19.049 -24.618 23.037 1.00 13.88 490 GLU A O 1
ATOM 3960 N N . THR A 1 491 ? 18.039 -26.614 23.282 1.00 13.48 491 THR A N 1
ATOM 3961 C CA . THR A 1 491 ? 16.882 -26.246 22.474 1.00 13.18 491 THR A CA 1
ATOM 3962 C C . THR A 1 491 ? 15.658 -25.846 23.298 1.00 12.08 491 THR A C 1
ATOM 3963 O O . THR A 1 491 ? 14.541 -25.846 22.797 1.00 11.22 491 THR A O 1
ATOM 3967 N N . PHE A 1 492 ? 15.876 -25.505 24.563 1.00 10.10 492 PHE A N 1
ATOM 3968 C CA . PHE A 1 492 ? 14.790 -25.082 25.448 1.00 9.86 492 PHE A CA 1
ATOM 3969 C C . PHE A 1 492 ? 13.757 -26.178 25.703 1.00 10.83 492 PHE A C 1
ATOM 3970 O O . PHE A 1 492 ? 12.547 -25.953 25.612 1.00 10.85 492 PHE A O 1
ATOM 3978 N N . GLN A 1 493 ? 14.248 -27.373 26.001 1.00 10.35 493 GLN A N 1
ATOM 3979 C CA . GLN A 1 493 ? 13.377 -28.490 26.330 1.00 11.53 493 GLN A CA 1
ATOM 3980 C C . GLN A 1 493 ? 13.787 -28.971 27.711 1.00 11.21 493 GLN A C 1
ATOM 3981 O O . GLN A 1 493 ? 14.872 -28.637 28.198 1.00 10.43 493 GLN A O 1
ATOM 3987 N N . ILE A 1 494 ? 12.916 -29.732 28.361 1.00 10.83 494 ILE A N 1
ATOM 3988 C CA . ILE A 1 494 ? 13.261 -30.269 29.667 1.00 9.53 494 ILE A CA 1
ATOM 3989 C C . ILE A 1 494 ? 14.149 -31.481 29.383 1.00 10.50 494 ILE A C 1
ATOM 3990 O O . ILE A 1 494 ? 13.810 -32.321 28.547 1.00 11.67 494 ILE A O 1
ATOM 3995 N N . PRO A 1 495 ? 15.311 -31.571 30.047 1.00 10.68 495 PRO A N 1
ATOM 3996 C CA . PRO A 1 495 ? 16.218 -32.706 29.833 1.00 11.66 495 PRO A CA 1
ATOM 3997 C C . PRO A 1 495 ? 15.485 -34.031 30.037 1.00 14.19 495 PRO A C 1
ATOM 3998 O O . PRO A 1 495 ? 14.581 -34.124 30.866 1.00 12.65 495 PRO A O 1
ATOM 4002 N N . LYS A 1 496 ? 15.878 -35.051 29.280 1.00 14.93 496 LYS A N 1
ATOM 4003 C CA . LYS A 1 496 ? 15.250 -36.364 29.385 1.00 16.18 496 LYS A CA 1
ATOM 4004 C C . LYS A 1 496 ? 15.327 -36.884 30.817 1.00 15.46 496 LYS A C 1
ATOM 4005 O O . LYS A 1 496 ? 14.404 -37.541 31.302 1.00 17.45 496 LYS A O 1
ATOM 4011 N N . GLU A 1 497 ? 16.433 -36.574 31.485 1.00 14.58 497 GLU A N 1
ATOM 4012 C CA . GLU A 1 497 ? 16.670 -37.001 32.860 1.00 13.49 497 GLU A CA 1
ATOM 4013 C C . GLU A 1 497 ? 16.001 -36.067 33.869 1.00 13.23 497 GLU A C 1
ATOM 4014 O O . GLU A 1 497 ? 16.037 -36.324 35.073 1.00 14.79 497 GLU A O 1
ATOM 4020 N N . LEU A 1 498 ? 15.395 -34.995 33.358 1.00 11.85 498 LEU A N 1
ATOM 4021 C CA . LEU A 1 498 ? 14.734 -33.963 34.162 1.00 11.00 498 LEU A CA 1
ATOM 4022 C C . LEU A 1 498 ? 15.809 -33.063 34.777 1.00 9.60 498 LEU A C 1
ATOM 4023 O O . LEU A 1 498 ? 16.991 -33.407 34.770 1.00 10.43 498 LEU A O 1
ATOM 4028 N N . PRO A 1 499 ? 15.423 -31.885 35.292 1.00 10.47 499 PRO A N 1
ATOM 4029 C CA . PRO A 1 499 ? 16.446 -31.020 35.893 1.00 10.19 499 PRO A CA 1
ATOM 4030 C C . PRO A 1 499 ? 17.002 -31.789 37.093 1.00 11.84 499 PRO A C 1
ATOM 4031 O O . PRO A 1 499 ? 16.288 -32.598 37.684 1.00 12.30 499 PRO A O 1
ATOM 4035 N N . PRO A 1 500 ? 18.264 -31.541 37.486 1.00 10.36 500 PRO A N 1
ATOM 4036 C CA . PRO A 1 500 ? 19.230 -30.593 36.925 1.00 10.45 500 PRO A CA 1
ATOM 4037 C C . PRO A 1 500 ? 20.044 -31.087 35.722 1.00 9.83 500 PRO A C 1
ATOM 4038 O O . PRO A 1 500 ? 21.204 -30.707 35.541 1.00 9.65 500 PRO A O 1
ATOM 4042 N N . GLY A 1 501 ? 19.429 -31.944 34.914 1.00 11.49 501 GLY A N 1
ATOM 4043 C CA . GLY A 1 501 ? 20.070 -32.437 33.706 1.00 10.80 501 GLY A CA 1
ATOM 4044 C C . GLY A 1 501 ? 21.499 -32.933 33.809 1.00 9.83 501 GLY A C 1
ATOM 4045 O O . GLY A 1 501 ? 21.774 -33.834 34.595 1.00 12.11 501 GLY A O 1
ATOM 4046 N N . PRO A 1 502 ? 22.435 -32.364 33.026 1.00 11.48 502 PRO A N 1
ATOM 4047 C CA . PRO A 1 502 ? 23.841 -32.781 33.051 1.00 11.41 502 PRO A CA 1
ATOM 4048 C C . PRO A 1 502 ? 24.459 -32.793 34.440 1.00 11.00 502 PRO A C 1
ATOM 4049 O O . PRO A 1 502 ? 25.384 -33.559 34.704 1.00 11.39 502 PRO A O 1
ATOM 4053 N N . LEU A 1 503 ? 23.950 -31.942 35.324 1.00 10.41 503 LEU A N 1
ATOM 4054 C CA . LEU A 1 503 ? 24.479 -31.868 36.679 1.00 11.21 503 LEU A CA 1
ATOM 4055 C C . LEU A 1 503 ? 24.200 -33.120 37.501 1.00 11.60 503 LEU A C 1
ATOM 4056 O O . LEU A 1 503 ? 24.751 -33.277 38.589 1.00 12.05 503 LEU A O 1
ATOM 4061 N N . GLN A 1 504 ? 23.350 -34.011 36.995 1.00 12.23 504 GLN A N 1
ATOM 4062 C CA . GLN A 1 504 ? 23.055 -35.238 37.731 1.00 11.77 504 GLN A CA 1
ATOM 4063 C C . GLN A 1 504 ? 24.259 -36.175 37.713 1.00 12.69 504 GLN A C 1
ATOM 4064 O O . GLN A 1 504 ? 24.285 -37.187 38.416 1.00 14.73 504 GLN A O 1
ATOM 4070 N N . ALA A 1 505 ? 25.261 -35.829 36.912 1.00 12.67 505 ALA A N 1
ATOM 4071 C CA . ALA A 1 505 ? 26.476 -36.630 36.850 1.00 13.66 505 ALA A CA 1
ATOM 4072 C C . ALA A 1 505 ? 27.341 -36.236 38.042 1.00 14.38 505 ALA A C 1
ATOM 4073 O O . ALA A 1 505 ? 28.343 -36.886 38.340 1.00 15.62 505 ALA A O 1
ATOM 4075 N N . LEU A 1 506 ? 26.934 -35.165 38.722 1.00 13.62 506 LEU A N 1
ATOM 4076 C CA . LEU A 1 506 ? 27.650 -34.655 39.890 1.00 13.90 506 LEU A CA 1
ATOM 4077 C C . LEU A 1 506 ? 26.827 -34.799 41.166 1.00 13.76 506 LEU A C 1
ATOM 4078 O O . LEU A 1 506 ? 27.369 -35.080 42.235 1.00 15.14 506 LEU A O 1
ATOM 4083 N N . LEU A 1 507 ? 25.520 -34.581 41.042 1.00 14.84 507 LEU A N 1
ATOM 4084 C CA . LEU A 1 507 ? 24.589 -34.646 42.171 1.00 15.29 507 LEU A CA 1
ATOM 4085 C C . LEU A 1 507 ? 23.474 -35.643 41.888 1.00 13.71 507 LEU A C 1
ATOM 4086 O O . LEU A 1 507 ? 22.744 -35.488 40.915 1.00 13.54 507 LEU A O 1
ATOM 4091 N N . PRO A 1 508 ? 23.319 -36.672 42.735 1.00 12.90 508 PRO A N 1
ATOM 4092 C CA . PRO A 1 508 ? 22.253 -37.650 42.498 1.00 13.61 508 PRO A CA 1
ATOM 4093 C C . PRO A 1 508 ? 20.897 -37.168 43.013 1.00 14.29 508 PRO A C 1
ATOM 4094 O O . PRO A 1 508 ? 20.443 -37.577 44.086 1.00 15.24 508 PRO A O 1
ATOM 4098 N N . LEU A 1 509 ? 20.261 -36.290 42.245 1.00 11.87 509 LEU A N 1
ATOM 4099 C CA . LEU A 1 509 ? 18.955 -35.752 42.610 1.00 11.78 509 LEU A CA 1
ATOM 4100 C C . LEU A 1 509 ? 18.217 -35.325 41.348 1.00 11.35 509 LEU A C 1
ATOM 4101 O O . LEU A 1 509 ? 18.839 -35.049 40.319 1.00 11.41 509 LEU A O 1
ATOM 4106 N N . LYS A 1 510 ? 16.891 -35.288 41.430 1.00 11.51 510 LYS A N 1
ATOM 4107 C CA . LYS A 1 510 ? 16.052 -34.894 40.303 1.00 11.55 510 LYS A CA 1
ATOM 4108 C C . LYS A 1 510 ? 14.971 -33.927 40.757 1.00 11.06 510 LYS A C 1
ATOM 4109 O O . LYS A 1 510 ? 14.363 -34.123 41.808 1.00 12.54 510 LYS A O 1
ATOM 4115 N N . VAL A 1 511 ? 14.731 -32.886 39.966 1.00 9.87 511 VAL A N 1
ATOM 4116 C CA . VAL A 1 511 ? 13.675 -31.929 40.276 1.00 9.87 511 VAL A CA 1
ATOM 4117 C C . VAL A 1 511 ? 12.458 -32.458 39.529 1.00 11.21 511 VAL A C 1
ATOM 4118 O O . VAL A 1 511 ? 12.401 -32.408 38.296 1.00 10.49 511 VAL A O 1
ATOM 4122 N N . VAL A 1 512 ? 11.493 -32.981 40.282 1.00 10.23 512 VAL A N 1
ATOM 4123 C CA . VAL A 1 512 ? 10.294 -33.577 39.701 1.00 9.83 512 VAL A CA 1
ATOM 4124 C C . VAL A 1 512 ? 9.094 -32.644 39.561 1.00 9.92 512 VAL A C 1
ATOM 4125 O O . VAL A 1 512 ? 8.114 -32.976 38.890 1.00 11.30 512 VAL A O 1
ATOM 4129 N N . ARG A 1 513 ? 9.180 -31.479 40.192 1.00 9.43 513 ARG A N 1
ATOM 4130 C CA . ARG A 1 513 ? 8.122 -30.477 40.130 1.00 9.23 513 ARG A CA 1
ATOM 4131 C C . ARG A 1 513 ? 8.662 -29.157 40.649 1.00 10.36 513 ARG A C 1
ATOM 4132 O O . ARG A 1 513 ? 9.529 -29.138 41.523 1.00 10.72 513 ARG A O 1
ATOM 4140 N N . VAL A 1 514 ? 8.168 -28.059 40.088 1.00 9.14 514 VAL A N 1
ATOM 4141 C CA . VAL A 1 514 ? 8.557 -26.737 40.559 1.00 9.72 514 VAL A CA 1
ATOM 4142 C C . VAL A 1 514 ? 7.283 -25.944 40.823 1.00 9.30 514 VAL A C 1
ATOM 4143 O O . VAL A 1 514 ? 6.226 -26.223 40.238 1.00 8.52 514 VAL A O 1
ATOM 4147 N N . GLU A 1 515 ? 7.387 -24.975 41.727 1.00 9.02 515 GLU A N 1
ATOM 4148 C CA . GLU A 1 515 ? 6.264 -24.119 42.097 1.00 9.23 515 GLU A CA 1
ATOM 4149 C C . GLU A 1 515 ? 6.690 -22.662 42.131 1.00 10.03 515 GLU A C 1
ATOM 4150 O O . GLU A 1 515 ? 7.785 -22.348 42.598 1.00 11.29 515 GLU A O 1
ATOM 4156 N N . SER A 1 516 ? 5.833 -21.777 41.631 1.00 9.26 516 SER A N 1
ATOM 4157 C CA . SER A 1 516 ? 6.088 -20.349 41.756 1.00 9.47 516 SER A CA 1
ATOM 4158 C C . SER A 1 516 ? 4.948 -19.962 42.704 1.00 10.13 516 SER A C 1
ATOM 4159 O O . SER A 1 516 ? 3.801 -20.408 42.541 1.00 9.35 516 SER A O 1
ATOM 4162 N N . LEU A 1 517 ? 5.277 -19.171 43.718 1.00 10.27 517 LEU A N 1
ATOM 4163 C CA . LEU A 1 517 ? 4.323 -18.796 44.752 1.00 9.70 517 LEU A CA 1
ATOM 4164 C C . LEU A 1 517 ? 4.074 -17.297 44.860 1.00 9.73 517 LEU A C 1
ATOM 4165 O O . LEU A 1 517 ? 4.977 -16.492 44.632 1.00 11.30 517 LEU A O 1
ATOM 4170 N N . PRO A 1 518 ? 2.843 -16.906 45.232 1.00 10.57 518 PRO A N 1
ATOM 4171 C CA . PRO A 1 518 ? 2.504 -15.488 45.366 1.00 11.07 518 PRO A CA 1
ATOM 4172 C C . PRO A 1 518 ? 3.319 -14.815 46.468 1.00 12.53 518 PRO A C 1
ATOM 4173 O O . PRO A 1 518 ? 3.693 -15.450 47.456 1.00 12.36 518 PRO A O 1
ATOM 4177 N N . PRO A 1 519 ? 3.623 -13.522 46.300 1.00 12.76 519 PRO A N 1
ATOM 4178 C CA . PRO A 1 519 ? 4.398 -12.818 47.322 1.00 13.38 519 PRO A CA 1
ATOM 4179 C C . PRO A 1 519 ? 3.708 -12.911 48.678 1.00 14.75 519 PRO A C 1
ATOM 4180 O O . PRO A 1 519 ? 2.488 -12.756 48.779 1.00 15.71 519 PRO A O 1
ATOM 4184 N N . GLY A 1 520 ? 4.489 -13.186 49.716 1.00 14.43 520 GLY A N 1
ATOM 4185 C CA . GLY A 1 520 ? 3.918 -13.297 51.043 1.00 13.82 520 GLY A CA 1
ATOM 4186 C C . GLY A 1 520 ? 3.749 -14.727 51.519 1.00 14.01 520 GLY A C 1
ATOM 4187 O O . GLY A 1 520 ? 3.641 -14.969 52.722 1.00 16.03 520 GLY A O 1
ATOM 4188 N N . LEU A 1 521 ? 3.709 -15.681 50.590 1.00 12.61 521 LEU A N 1
ATOM 4189 C CA . LEU A 1 521 ? 3.561 -17.081 50.977 1.00 13.94 521 LEU A CA 1
ATOM 4190 C C . LEU A 1 521 ? 4.942 -17.633 51.316 1.00 14.79 521 LEU A C 1
ATOM 4191 O O . LEU A 1 521 ? 5.741 -17.944 50.431 1.00 15.95 521 LEU A O 1
ATOM 4196 N N . LEU A 1 522 ? 5.221 -17.741 52.610 1.00 13.11 522 LEU A N 1
ATOM 4197 C CA . LEU A 1 522 ? 6.510 -18.230 53.073 1.00 15.05 522 LEU A CA 1
ATOM 4198 C C . LEU A 1 522 ? 6.384 -19.519 53.872 1.00 15.65 522 LEU A C 1
ATOM 4199 O O . LEU A 1 522 ? 5.357 -19.779 54.499 1.00 17.26 522 LEU A O 1
ATOM 4204 N N . GLU A 1 523 ? 7.436 -20.327 53.830 1.00 14.34 523 GLU A N 1
ATOM 4205 C CA . GLU A 1 523 ? 7.485 -21.573 54.581 1.00 15.32 523 GLU A CA 1
ATOM 4206 C C . GLU A 1 523 ? 8.917 -21.737 55.064 1.00 15.35 523 GLU A C 1
ATOM 4207 O O . GLU A 1 523 ? 9.870 -21.520 54.313 1.00 13.06 523 GLU A O 1
ATOM 4213 N N . VAL A 1 524 ? 9.074 -22.119 56.324 1.00 14.27 524 VAL A N 1
ATOM 4214 C CA . VAL A 1 524 ? 10.404 -22.282 56.881 1.00 13.73 524 VAL A CA 1
ATOM 4215 C C . VAL A 1 524 ? 11.125 -23.548 56.434 1.00 12.67 524 VAL A C 1
ATOM 4216 O O . VAL A 1 524 ? 10.556 -24.642 56.439 1.00 13.26 524 VAL A O 1
ATOM 4220 N N . ALA A 1 525 ? 12.375 -23.374 56.019 1.00 12.95 525 ALA A N 1
ATOM 4221 C CA . ALA A 1 525 ? 13.242 -24.479 55.633 1.00 13.35 525 ALA A CA 1
ATOM 4222 C C . ALA A 1 525 ? 14.273 -24.443 56.761 1.00 14.83 525 ALA A C 1
ATOM 4223 O O . ALA A 1 525 ? 14.892 -23.407 57.000 1.00 15.62 525 ALA A O 1
ATOM 4225 N N . GLU A 1 526 ? 14.451 -25.553 57.466 1.00 14.15 526 GLU A N 1
ATOM 4226 C CA . GLU A 1 526 ? 15.379 -25.554 58.590 1.00 15.25 526 GLU A CA 1
ATOM 4227 C C . GLU A 1 526 ? 16.389 -26.686 58.625 1.00 15.45 526 GLU A C 1
ATOM 4228 O O . GLU A 1 526 ? 16.203 -27.728 57.998 1.00 15.43 526 GLU A O 1
ATOM 4234 N N . GLY A 1 527 ? 17.457 -26.457 59.384 1.00 16.05 527 GLY A N 1
ATOM 4235 C CA . GLY A 1 527 ? 18.518 -27.435 59.529 1.00 15.08 527 GLY A CA 1
ATOM 4236 C C . GLY A 1 527 ? 19.658 -26.840 60.336 1.00 15.74 527 GLY A C 1
ATOM 4237 O O . GLY A 1 527 ? 19.482 -25.828 61.016 1.00 16.00 527 GLY A O 1
ATOM 4238 N N . ALA A 1 528 ? 20.829 -27.461 60.258 1.00 17.44 528 ALA A N 1
ATOM 4239 C CA . ALA A 1 528 ? 22.002 -26.991 60.990 1.00 18.18 528 ALA A CA 1
ATOM 4240 C C . ALA A 1 528 ? 22.352 -25.524 60.722 1.00 19.76 528 ALA A C 1
ATOM 4241 O O . ALA A 1 528 ? 22.806 -24.818 61.622 1.00 19.46 528 ALA A O 1
ATOM 4243 N N . LEU A 1 529 ? 22.145 -25.068 59.488 1.00 16.97 529 LEU A N 1
ATOM 4244 C CA . LEU A 1 529 ? 22.447 -23.684 59.118 1.00 17.18 529 LEU A CA 1
ATOM 4245 C C . LEU A 1 529 ? 21.534 -22.663 59.785 1.00 16.80 529 LEU A C 1
ATOM 4246 O O . LEU A 1 529 ? 21.921 -21.511 59.979 1.00 18.54 529 LEU A O 1
ATOM 4251 N N . GLY A 1 530 ? 20.320 -23.086 60.121 1.00 16.15 530 GLY A N 1
ATOM 4252 C CA . GLY A 1 530 ? 19.373 -22.188 60.753 1.00 16.22 530 GLY A CA 1
ATOM 4253 C C . GLY A 1 530 ? 17.954 -22.407 60.265 1.00 15.96 530 GLY A C 1
ATOM 4254 O O . GLY A 1 530 ? 17.635 -23.459 59.707 1.00 16.00 530 GLY A O 1
ATOM 4255 N N . ARG A 1 531 ? 17.102 -21.411 60.487 1.00 15.74 531 ARG A N 1
ATOM 4256 C CA . ARG A 1 531 ? 15.700 -21.459 60.073 1.00 17.46 531 ARG A CA 1
ATOM 4257 C C . ARG A 1 531 ? 15.474 -20.323 59.089 1.00 16.43 531 ARG A C 1
ATOM 4258 O O . ARG A 1 531 ? 15.707 -19.159 59.416 1.00 16.36 531 ARG A O 1
ATOM 4266 N N . PHE A 1 532 ? 14.995 -20.654 57.895 1.00 14.35 532 PHE A N 1
ATOM 4267 C CA . PHE A 1 532 ? 14.801 -19.638 56.869 1.00 13.26 532 PHE A CA 1
ATOM 4268 C C . PHE A 1 532 ? 13.440 -19.639 56.190 1.00 13.81 532 PHE A C 1
ATOM 4269 O O . PHE A 1 532 ? 13.099 -20.581 55.473 1.00 13.11 532 PHE A O 1
ATOM 4277 N N . PRO A 1 533 ? 12.633 -18.591 56.422 1.00 15.51 533 PRO A N 1
ATOM 4278 C CA . PRO A 1 533 ? 11.326 -18.556 55.764 1.00 13.90 533 PRO A CA 1
ATOM 4279 C C . PRO A 1 533 ? 11.638 -18.277 54.295 1.00 15.06 533 PRO A C 1
ATOM 4280 O O . PRO A 1 533 ? 12.297 -17.283 53.980 1.00 16.31 533 PRO A O 1
ATOM 4284 N N . LEU A 1 534 ? 11.187 -19.154 53.405 1.00 11.84 534 LEU A N 1
ATOM 4285 C CA . LEU A 1 534 ? 11.455 -18.983 51.982 1.00 12.48 534 LEU A CA 1
ATOM 4286 C C . LEU A 1 534 ? 10.168 -18.980 51.165 1.00 11.78 534 LEU A C 1
ATOM 4287 O O . LEU A 1 534 ? 9.150 -19.533 51.585 1.00 13.36 534 LEU A O 1
ATOM 4292 N N . GLY A 1 535 ? 10.220 -18.357 49.992 1.00 10.12 535 GLY A N 1
ATOM 4293 C CA . GLY A 1 535 ? 9.050 -18.312 49.135 1.00 11.35 535 GLY A CA 1
ATOM 4294 C C . GLY A 1 535 ? 9.455 -18.096 47.690 1.00 10.00 535 GLY A C 1
ATOM 4295 O O . GLY A 1 535 ? 10.571 -18.441 47.305 1.00 10.47 535 GLY A O 1
ATOM 4296 N N . LEU A 1 536 ? 8.533 -17.546 46.902 1.00 9.22 536 LEU A N 1
ATOM 4297 C CA . LEU A 1 536 ? 8.742 -17.215 45.488 1.00 9.04 536 LEU A CA 1
ATOM 4298 C C . LEU A 1 536 ? 8.911 -18.393 44.532 1.00 9.77 536 LEU A C 1
ATOM 4299 O O . LEU A 1 536 ? 8.156 -18.520 43.564 1.00 9.77 536 LEU A O 1
ATOM 4304 N N . TRP A 1 537 ? 9.904 -19.237 44.796 1.00 10.14 537 TRP A N 1
ATOM 4305 C CA . TRP A 1 537 ? 10.183 -20.396 43.955 1.00 9.44 537 TRP A CA 1
ATOM 4306 C C . TRP A 1 537 ? 10.554 -21.587 44.823 1.00 9.68 537 TRP A C 1
ATOM 4307 O O . TRP A 1 537 ? 11.402 -21.477 45.707 1.00 9.48 537 TRP A O 1
ATOM 4318 N N . ARG A 1 538 ? 9.916 -22.724 44.571 1.00 10.36 538 ARG A N 1
ATOM 4319 C CA . ARG A 1 538 ? 10.196 -23.929 45.334 1.00 11.63 538 ARG A CA 1
ATOM 4320 C C . ARG A 1 538 ? 10.205 -25.135 44.408 1.00 11.55 538 ARG A C 1
ATOM 4321 O O . ARG A 1 538 ? 9.346 -25.264 43.539 1.00 13.24 538 ARG A O 1
ATOM 4329 N N . GLU A 1 539 ? 11.181 -26.016 44.594 1.00 9.47 539 GLU A N 1
ATOM 4330 C CA . GLU A 1 539 ? 11.285 -27.204 43.761 1.00 10.86 539 GLU A CA 1
ATOM 4331 C C . GLU A 1 539 ? 11.176 -28.468 44.602 1.00 12.82 539 GLU A C 1
ATOM 4332 O O . GLU A 1 539 ? 11.658 -28.517 45.738 1.00 14.68 539 GLU A O 1
ATOM 4338 N N . TRP A 1 540 ? 10.524 -29.480 44.040 1.00 10.70 540 TRP A N 1
ATOM 4339 C CA . TRP A 1 540 ? 10.372 -30.765 44.708 1.00 10.17 540 TRP A CA 1
ATOM 4340 C C . TRP A 1 540 ? 11.525 -31.635 44.238 1.00 10.70 540 TRP A C 1
ATOM 4341 O O . TRP A 1 540 ? 11.643 -31.925 43.046 1.00 11.12 540 TRP A O 1
ATOM 4352 N N . VAL A 1 541 ? 12.374 -32.050 45.169 1.00 10.30 541 VAL A N 1
ATOM 4353 C CA . VAL A 1 541 ? 13.519 -32.871 44.819 1.00 12.44 541 VAL A CA 1
ATOM 4354 C C . VAL A 1 541 ? 13.357 -34.325 45.227 1.00 12.86 541 VAL A C 1
ATOM 4355 O O . VAL A 1 541 ? 12.994 -34.629 46.368 1.00 12.78 541 VAL A O 1
ATOM 4359 N N . GLU A 1 542 ? 13.613 -35.212 44.270 1.00 11.17 542 GLU A N 1
ATOM 4360 C CA . GLU A 1 542 ? 13.557 -36.652 44.485 1.00 13.26 542 GLU A CA 1
ATOM 4361 C C . GLU A 1 542 ? 15.019 -37.072 44.562 1.00 12.02 542 GLU A C 1
ATOM 4362 O O . GLU A 1 542 ? 15.752 -36.959 43.580 1.00 12.75 542 GLU A O 1
ATOM 4368 N N . ALA A 1 543 ? 15.455 -37.541 45.726 1.00 12.53 543 ALA A N 1
ATOM 4369 C CA . ALA A 1 543 ? 16.845 -37.946 45.869 1.00 12.58 543 ALA A CA 1
ATOM 4370 C C . ALA A 1 543 ? 17.077 -38.801 47.100 1.00 14.65 543 ALA A C 1
ATOM 4371 O O . ALA A 1 543 ? 16.307 -38.750 48.054 1.00 15.78 543 ALA A O 1
ATOM 4373 N N . PRO A 1 544 ? 18.144 -39.614 47.081 1.00 14.91 544 PRO A N 1
ATOM 4374 C CA . PRO A 1 544 ? 18.491 -40.486 48.205 1.00 15.69 544 PRO A CA 1
ATOM 4375 C C . PRO A 1 544 ? 19.268 -39.679 49.240 1.00 16.98 544 PRO A C 1
ATOM 4376 O O . PRO A 1 544 ? 19.509 -40.135 50.358 1.00 18.12 544 PRO A O 1
ATOM 4380 N N . LEU A 1 545 ? 19.647 -38.467 48.845 1.00 18.08 545 LEU A N 1
ATOM 4381 C CA . LEU A 1 545 ? 20.405 -37.562 49.698 1.00 19.22 545 LEU A CA 1
ATOM 4382 C C . LEU A 1 545 ? 19.558 -36.955 50.808 1.00 19.24 545 LEU A C 1
ATOM 4383 O O . LEU A 1 545 ? 18.382 -36.649 50.614 1.00 20.46 545 LEU A O 1
ATOM 4388 N N . LYS A 1 546 ? 20.177 -36.790 51.971 1.00 20.95 546 LYS A N 1
ATOM 4389 C CA . LYS A 1 546 ? 19.535 -36.189 53.132 1.00 21.87 546 LYS A CA 1
ATOM 4390 C C . LYS A 1 546 ? 19.716 -34.680 52.972 1.00 18.06 546 LYS A C 1
ATOM 4391 O O . LYS A 1 546 ? 20.842 -34.187 52.973 1.00 20.40 546 LYS A O 1
ATOM 4397 N N . PRO A 1 547 ? 18.614 -33.928 52.824 1.00 19.72 547 PRO A N 1
ATOM 4398 C CA . PRO A 1 547 ? 18.750 -32.476 52.665 1.00 19.02 547 PRO A CA 1
ATOM 4399 C C . PRO A 1 547 ? 19.361 -31.783 53.878 1.00 19.48 547 PRO A C 1
ATOM 4400 O O . PRO A 1 547 ? 19.171 -32.216 55.017 1.00 20.50 547 PRO A O 1
ATOM 4404 N N . LEU A 1 548 ? 20.104 -30.709 53.620 1.00 16.66 548 LEU A N 1
ATOM 4405 C CA . LEU A 1 548 ? 20.743 -29.929 54.674 1.00 16.41 548 LEU A CA 1
ATOM 4406 C C . LEU A 1 548 ? 19.714 -28.995 55.302 1.00 15.79 548 LEU A C 1
ATOM 4407 O O . LEU A 1 548 ? 19.834 -28.615 56.469 1.00 15.62 548 LEU A O 1
ATOM 4412 N N . LEU A 1 549 ? 18.713 -28.623 54.509 1.00 14.47 549 LEU A N 1
ATOM 4413 C CA . LEU A 1 549 ? 17.623 -27.759 54.952 1.00 14.49 549 LEU A CA 1
ATOM 4414 C C . LEU A 1 549 ? 16.328 -28.413 54.491 1.00 16.54 549 LEU A C 1
ATOM 4415 O O . LEU A 1 549 ? 16.194 -28.792 53.327 1.00 15.80 549 LEU A O 1
ATOM 4420 N N . THR A 1 550 ? 15.373 -28.538 55.405 1.00 13.78 550 THR A N 1
ATOM 4421 C CA . THR A 1 550 ? 14.110 -29.188 55.093 1.00 15.25 550 THR A CA 1
ATOM 4422 C C . THR A 1 550 ? 12.897 -28.307 55.377 1.00 16.15 550 THR A C 1
ATOM 4423 O O . THR A 1 550 ? 12.845 -27.612 56.395 1.00 16.95 550 THR A O 1
ATOM 4427 N N . PHE A 1 551 ? 11.923 -28.334 54.472 1.00 15.28 551 PHE A N 1
ATOM 4428 C CA . PHE A 1 551 ? 10.703 -27.559 54.657 1.00 16.44 551 PHE A CA 1
ATOM 4429 C C . PHE A 1 551 ? 9.805 -28.282 55.654 1.00 17.91 551 PHE A C 1
ATOM 4430 O O . PHE A 1 551 ? 10.092 -29.412 56.052 1.00 19.13 551 PHE A O 1
ATOM 4438 N N . GLN A 1 552 ? 8.713 -27.635 56.046 1.00 22.49 552 GLN A N 1
ATOM 4439 C CA . GLN A 1 552 ? 7.794 -28.219 57.017 1.00 23.33 552 GLN A CA 1
ATOM 4440 C C . GLN A 1 552 ? 7.102 -29.494 56.544 1.00 26.04 552 GLN A C 1
ATOM 4441 O O . GLN A 1 552 ? 6.610 -30.272 57.360 1.00 25.32 552 GLN A O 1
ATOM 4447 N N . ASP A 1 553 ? 7.068 -29.715 55.234 1.00 26.16 553 ASP A N 1
ATOM 4448 C CA . ASP A 1 553 ? 6.437 -30.914 54.695 1.00 28.28 553 ASP A CA 1
ATOM 4449 C C . ASP A 1 553 ? 7.450 -32.033 54.473 1.00 27.37 553 ASP A C 1
ATOM 4450 O O . ASP A 1 553 ? 7.121 -33.081 53.916 1.00 29.08 553 ASP A O 1
ATOM 4455 N N . GLY A 1 554 ? 8.686 -31.805 54.905 1.00 25.68 554 GLY A N 1
ATOM 4456 C CA . GLY A 1 554 ? 9.714 -32.818 54.755 1.00 24.12 554 GLY A CA 1
ATOM 4457 C C . GLY A 1 554 ? 10.506 -32.746 53.462 1.00 23.57 554 GLY A C 1
ATOM 4458 O O . GLY A 1 554 ? 11.464 -33.496 53.283 1.00 24.54 554 GLY A O 1
ATOM 4459 N N . LYS A 1 555 ? 10.114 -31.852 52.560 1.00 22.84 555 LYS A N 1
ATOM 4460 C CA . LYS A 1 555 ? 10.819 -31.709 51.291 1.00 22.62 555 LYS A CA 1
ATOM 4461 C C . LYS A 1 555 ? 12.116 -30.930 51.502 1.00 20.69 555 LYS A C 1
ATOM 4462 O O . LYS A 1 555 ? 12.153 -29.968 52.270 1.00 20.78 555 LYS A O 1
ATOM 4468 N N . GLY A 1 556 ? 13.175 -31.356 50.819 1.00 18.14 556 GLY A N 1
ATOM 4469 C CA . GLY A 1 556 ? 14.463 -30.698 50.955 1.00 16.35 556 GLY A CA 1
ATOM 4470 C C . GLY A 1 556 ? 14.581 -29.379 50.214 1.00 16.40 556 GLY A C 1
ATOM 4471 O O . GLY A 1 556 ? 14.034 -29.215 49.123 1.00 15.84 556 GLY A O 1
ATOM 4472 N N . ALA A 1 557 ? 15.308 -28.434 50.807 1.00 13.78 557 ALA A N 1
ATOM 4473 C CA . ALA A 1 557 ? 15.508 -27.121 50.201 1.00 13.05 557 ALA A CA 1
ATOM 4474 C C . ALA A 1 557 ? 16.955 -26.934 49.758 1.00 12.38 557 ALA A C 1
ATOM 4475 O O . ALA A 1 557 ? 17.248 -26.106 48.900 1.00 11.97 557 ALA A O 1
ATOM 4477 N N . LEU A 1 558 ? 17.858 -27.704 50.355 1.00 11.80 558 LEU A N 1
ATOM 4478 C CA . LEU A 1 558 ? 19.278 -27.610 50.037 1.00 10.99 558 LEU A CA 1
ATOM 4479 C C . LEU A 1 558 ? 19.915 -28.986 50.129 1.00 12.93 558 LEU A C 1
ATOM 4480 O O . LEU A 1 558 ? 19.716 -29.703 51.109 1.00 12.60 558 LEU A O 1
ATOM 4485 N N . TYR A 1 559 ? 20.682 -29.344 49.102 1.00 11.33 559 TYR A N 1
ATOM 4486 C CA . TYR A 1 559 ? 21.344 -30.643 49.051 1.00 10.73 559 TYR A CA 1
ATOM 4487 C C . TYR A 1 559 ? 22.830 -30.515 48.755 1.00 13.35 559 TYR A C 1
ATOM 4488 O O . TYR A 1 559 ? 23.283 -29.516 48.197 1.00 11.90 559 TYR A O 1
ATOM 4497 N N . ARG A 1 560 ? 23.586 -31.542 49.129 1.00 12.83 560 ARG A N 1
ATOM 4498 C CA . ARG A 1 560 ? 25.017 -31.560 48.870 1.00 13.65 560 ARG A CA 1
ATOM 4499 C C . ARG A 1 560 ? 25.558 -32.974 48.713 1.00 14.47 560 ARG A C 1
ATOM 4500 O O . ARG A 1 560 ? 25.142 -33.894 49.413 1.00 15.19 560 ARG A O 1
ATOM 4508 N N . GLU A 1 561 ? 26.475 -33.136 47.769 1.00 12.80 561 GLU A N 1
ATOM 4509 C CA . GLU A 1 561 ? 27.133 -34.416 47.535 1.00 13.13 561 GLU A CA 1
ATOM 4510 C C . GLU A 1 561 ? 28.548 -34.070 47.105 1.00 13.62 561 GLU A C 1
ATOM 4511 O O . GLU A 1 561 ? 28.767 -33.535 46.020 1.00 13.63 561 GLU A O 1
ATOM 4517 N N . GLY A 1 562 ? 29.510 -34.356 47.974 1.00 14.55 562 GLY A N 1
ATOM 4518 C CA . GLY A 1 562 ? 30.886 -34.044 47.655 1.00 14.35 562 GLY A CA 1
ATOM 4519 C C . GLY A 1 562 ? 31.077 -32.541 47.682 1.00 14.28 562 GLY A C 1
ATOM 4520 O O . GLY A 1 562 ? 30.667 -31.877 48.634 1.00 17.04 562 GLY A O 1
ATOM 4521 N N . ARG A 1 563 ? 31.673 -31.987 46.633 1.00 14.40 563 ARG A N 1
ATOM 4522 C CA . ARG A 1 563 ? 31.898 -30.547 46.609 1.00 17.86 563 ARG A CA 1
ATOM 4523 C C . ARG A 1 563 ? 30.766 -29.783 45.930 1.00 15.78 563 ARG A C 1
ATOM 4524 O O . ARG A 1 563 ? 30.840 -28.566 45.788 1.00 17.37 563 ARG A O 1
ATOM 4532 N N . TYR A 1 564 ? 29.708 -30.484 45.537 1.00 12.14 564 TYR A N 1
ATOM 4533 C CA . TYR A 1 564 ? 28.597 -29.832 44.852 1.00 10.88 564 TYR A CA 1
ATOM 4534 C C . TYR A 1 564 ? 27.335 -29.664 45.680 1.00 11.18 564 TYR A C 1
ATOM 4535 O O . TYR A 1 564 ? 26.858 -30.610 46.306 1.00 11.48 564 TYR A O 1
ATOM 4544 N N . LEU A 1 565 ? 26.798 -28.447 45.680 1.00 11.06 565 LEU A N 1
ATOM 4545 C CA . LEU A 1 565 ? 25.574 -28.159 46.419 1.00 10.49 565 LEU A CA 1
ATOM 4546 C C . LEU A 1 565 ? 24.488 -27.693 45.465 1.00 12.01 565 LEU A C 1
ATOM 4547 O O . LEU A 1 565 ? 24.777 -27.099 44.427 1.00 11.15 565 LEU A O 1
ATOM 4552 N N . TYR A 1 566 ? 23.239 -27.973 45.818 1.00 10.17 566 TYR A N 1
ATOM 4553 C CA . TYR A 1 566 ? 22.112 -27.563 44.992 1.00 11.39 566 TYR A CA 1
ATOM 4554 C C . TYR A 1 566 ? 21.032 -26.919 45.852 1.00 10.57 566 TYR A C 1
ATOM 4555 O O . TYR A 1 566 ? 20.537 -27.532 46.799 1.00 10.94 566 TYR A O 1
ATOM 4564 N N . LEU A 1 567 ? 20.669 -25.684 45.518 1.00 9.09 567 LEU A N 1
ATOM 4565 C CA . LEU A 1 567 ? 19.634 -24.960 46.256 1.00 10.27 567 LEU A CA 1
ATOM 4566 C C . LEU A 1 567 ? 18.326 -25.103 45.490 1.00 11.01 567 LEU A C 1
ATOM 4567 O O . LEU A 1 567 ? 18.209 -24.639 44.353 1.00 10.66 567 LEU A O 1
ATOM 4572 N N . ALA A 1 568 ? 17.345 -25.742 46.120 1.00 10.50 568 ALA A N 1
ATOM 4573 C CA . ALA A 1 568 ? 16.053 -25.998 45.487 1.00 10.16 568 ALA A CA 1
ATOM 4574 C C . ALA A 1 568 ? 14.951 -24.993 45.805 1.00 9.42 568 ALA A C 1
ATOM 4575 O O . ALA A 1 568 ? 13.763 -25.325 45.759 1.00 11.30 568 ALA A O 1
ATOM 4577 N N . ALA A 1 569 ? 15.337 -23.764 46.119 1.00 8.92 569 ALA A N 1
ATOM 4578 C CA . ALA A 1 569 ? 14.361 -22.730 46.431 1.00 8.33 569 ALA A CA 1
ATOM 4579 C C . ALA A 1 569 ? 14.985 -21.357 46.248 1.00 8.46 569 ALA A C 1
ATOM 4580 O O . ALA A 1 569 ? 16.210 -21.223 46.243 1.00 11.15 569 ALA A O 1
ATOM 4582 N N . TRP A 1 570 ? 14.141 -20.341 46.092 1.00 9.12 570 TRP A N 1
ATOM 4583 C CA . TRP A 1 570 ? 14.630 -18.977 45.953 1.00 10.22 570 TRP A CA 1
ATOM 4584 C C . TRP A 1 570 ? 15.225 -18.617 47.308 1.00 12.04 570 TRP A C 1
ATOM 4585 O O . TRP A 1 570 ? 14.566 -18.745 48.334 1.00 11.49 570 TRP A O 1
ATOM 4596 N N . PRO A 1 571 ? 16.481 -18.160 47.328 1.00 11.69 571 PRO A N 1
ATOM 4597 C CA . PRO A 1 571 ? 17.116 -17.806 48.597 1.00 12.25 571 PRO A CA 1
ATOM 4598 C C . PRO A 1 571 ? 16.727 -16.451 49.158 1.00 12.79 571 PRO A C 1
ATOM 4599 O O . PRO A 1 571 ? 16.436 -15.516 48.419 1.00 10.98 571 PRO A O 1
ATOM 4603 N N . SER A 1 572 ? 16.708 -16.365 50.481 1.00 12.39 572 SER A N 1
ATOM 4604 C CA . SER A 1 572 ? 16.443 -15.105 51.144 1.00 11.29 572 SER A CA 1
ATOM 4605 C C . SER A 1 572 ? 17.851 -14.554 51.341 1.00 11.87 572 SER A C 1
ATOM 4606 O O . SER A 1 572 ? 18.829 -15.303 51.283 1.00 11.68 572 SER A O 1
ATOM 4609 N N . PRO A 1 573 ? 17.982 -13.240 51.552 1.00 10.91 573 PRO A N 1
ATOM 4610 C CA . PRO A 1 573 ? 19.324 -12.685 51.757 1.00 11.20 573 PRO A CA 1
ATOM 4611 C C . PRO A 1 573 ? 19.988 -13.364 52.960 1.00 11.89 573 PRO A C 1
ATOM 4612 O O . PRO A 1 573 ? 21.195 -13.618 52.960 1.00 11.77 573 PRO A O 1
ATOM 4616 N N . GLU A 1 574 ? 19.184 -13.661 53.978 1.00 12.47 574 GLU A N 1
ATOM 4617 C CA . GLU A 1 574 ? 19.677 -14.307 55.190 1.00 12.85 574 GLU A CA 1
ATOM 4618 C C . GLU A 1 574 ? 20.259 -15.686 54.880 1.00 12.47 574 GLU A C 1
ATOM 4619 O O . GLU A 1 574 ? 21.352 -16.026 55.336 1.00 13.04 574 GLU A O 1
ATOM 4625 N N . LEU A 1 575 ? 19.533 -16.487 54.106 1.00 10.89 575 LEU A N 1
ATOM 4626 C CA . LEU A 1 575 ? 20.030 -17.811 53.748 1.00 10.31 575 LEU A CA 1
ATOM 4627 C C . LEU A 1 575 ? 21.308 -17.704 52.919 1.00 11.63 575 LEU A C 1
ATOM 4628 O O . LEU A 1 575 ? 22.281 -18.419 53.166 1.00 12.00 575 LEU A O 1
ATOM 4633 N N . ALA A 1 576 ? 21.305 -16.816 51.930 1.00 10.98 576 ALA A N 1
ATOM 4634 C CA . ALA A 1 576 ? 22.475 -16.644 51.080 1.00 11.12 576 ALA A CA 1
ATOM 4635 C C . ALA A 1 576 ? 23.712 -16.319 51.911 1.00 10.66 576 ALA A C 1
ATOM 4636 O O . ALA A 1 576 ? 24.781 -16.886 51.694 1.00 10.53 576 ALA A O 1
ATOM 4638 N N . GLY A 1 577 ? 23.556 -15.420 52.878 1.00 10.69 577 GLY A N 1
ATOM 4639 C CA . GLY A 1 577 ? 24.681 -15.040 53.714 1.00 12.71 577 GLY A CA 1
ATOM 4640 C C . GLY A 1 577 ? 25.186 -16.156 54.610 1.00 12.57 577 GLY A C 1
ATOM 4641 O O . GLY A 1 577 ? 26.395 -16.364 54.730 1.00 12.82 577 GLY A O 1
ATOM 4642 N N . ARG A 1 578 ? 24.271 -16.881 55.245 1.00 12.87 578 ARG A N 1
ATOM 4643 C CA . ARG A 1 578 ? 24.677 -17.966 56.130 1.00 13.98 578 ARG A CA 1
ATOM 4644 C C . ARG A 1 578 ? 25.297 -19.135 55.370 1.00 13.25 578 ARG A C 1
ATOM 4645 O O . ARG A 1 578 ? 26.269 -19.734 55.830 1.00 13.85 578 ARG A O 1
ATOM 4653 N N . LEU A 1 579 ? 24.738 -19.455 54.207 1.00 12.34 579 LEU A N 1
ATOM 4654 C CA . LEU A 1 579 ? 25.266 -20.551 53.402 1.00 10.88 579 LEU A CA 1
ATOM 4655 C C . LEU A 1 579 ? 26.650 -20.198 52.859 1.00 11.85 579 LEU A C 1
ATOM 4656 O O . LEU A 1 579 ? 27.579 -21.007 52.921 1.00 12.54 579 LEU A O 1
ATOM 4661 N N . LEU A 1 580 ? 26.788 -18.987 52.329 1.00 11.18 580 LEU A N 1
ATOM 4662 C CA . LEU A 1 580 ? 28.066 -18.547 51.790 1.00 11.15 580 LEU A CA 1
ATOM 4663 C C . LEU A 1 580 ? 29.114 -18.413 52.892 1.00 11.17 580 LEU A C 1
ATOM 4664 O O . LEU A 1 580 ? 30.290 -18.688 52.670 1.00 12.27 580 LEU A O 1
ATOM 4669 N N . SER A 1 581 ? 28.684 -18.005 54.083 1.00 11.07 581 SER A N 1
ATOM 4670 C CA . SER A 1 581 ? 29.608 -17.872 55.204 1.00 12.32 581 SER A CA 1
ATOM 4671 C C . SER A 1 581 ? 30.111 -19.255 55.608 1.00 11.40 581 SER A C 1
ATOM 4672 O O . SER A 1 581 ? 31.290 -19.433 55.913 1.00 11.75 581 SER A O 1
ATOM 4675 N N . ALA A 1 582 ? 29.212 -20.235 55.604 1.00 12.19 582 ALA A N 1
ATOM 4676 C CA . ALA A 1 582 ? 29.580 -21.603 55.962 1.00 12.53 582 ALA A CA 1
ATOM 4677 C C . ALA A 1 582 ? 30.565 -22.171 54.943 1.00 13.46 582 ALA A C 1
ATOM 4678 O O . ALA A 1 582 ? 31.506 -22.875 55.301 1.00 13.94 582 ALA A O 1
ATOM 4680 N N . LEU A 1 583 ? 30.347 -21.866 53.667 1.00 13.77 583 LEU A N 1
ATOM 4681 C CA . LEU A 1 583 ? 31.244 -22.350 52.627 1.00 13.11 583 LEU A CA 1
ATOM 4682 C C . LEU A 1 583 ? 32.614 -21.694 52.786 1.00 12.75 583 LEU A C 1
ATOM 4683 O O . LEU A 1 583 ? 33.648 -22.332 52.584 1.00 14.51 583 LEU A O 1
ATOM 4688 N N . ALA A 1 584 ? 32.618 -20.419 53.159 1.00 13.97 584 ALA A N 1
ATOM 4689 C CA . ALA A 1 584 ? 33.867 -19.696 53.352 1.00 14.38 584 ALA A CA 1
ATOM 4690 C C . ALA A 1 584 ? 34.661 -20.320 54.498 1.00 15.32 584 ALA A C 1
ATOM 4691 O O . ALA A 1 584 ? 35.856 -20.578 54.367 1.00 15.75 584 ALA A O 1
ATOM 4693 N N . ALA A 1 585 ? 33.989 -20.565 55.618 1.00 15.34 585 ALA A N 1
ATOM 4694 C CA . ALA A 1 585 ? 34.642 -21.158 56.782 1.00 17.18 585 ALA A CA 1
ATOM 4695 C C . ALA A 1 585 ? 35.230 -22.519 56.431 1.00 18.33 585 ALA A C 1
ATOM 4696 O O . ALA A 1 585 ? 36.359 -22.837 56.800 1.00 18.98 585 ALA A O 1
ATOM 4698 N N . GLU A 1 586 ? 34.453 -23.326 55.720 1.00 17.12 586 GLU A N 1
ATOM 4699 C CA . GLU A 1 586 ? 34.902 -24.652 55.319 1.00 17.64 586 GLU A CA 1
ATOM 4700 C C . GLU A 1 586 ? 36.160 -24.565 54.457 1.00 18.43 586 GLU A C 1
ATOM 4701 O O . GLU A 1 586 ? 37.055 -25.407 54.559 1.00 18.74 586 GLU A O 1
ATOM 4707 N N . ALA A 1 587 ? 36.227 -23.535 53.619 1.00 17.60 587 ALA A N 1
ATOM 4708 C CA . ALA A 1 587 ? 37.361 -23.336 52.720 1.00 18.94 587 ALA A CA 1
ATOM 4709 C C . ALA A 1 587 ? 38.546 -22.645 53.385 1.00 18.67 587 ALA A C 1
ATOM 4710 O O . ALA A 1 587 ? 39.562 -22.389 52.738 1.00 20.61 587 ALA A O 1
ATOM 4712 N N . GLY A 1 588 ? 38.418 -22.343 54.672 1.00 18.69 588 GLY A N 1
ATOM 4713 C CA . GLY A 1 588 ? 39.500 -21.683 55.379 1.00 18.68 588 GLY A CA 1
ATOM 4714 C C . GLY A 1 588 ? 39.573 -20.196 55.092 1.00 20.11 588 GLY A C 1
ATOM 4715 O O . GLY A 1 588 ? 40.595 -19.559 55.348 1.00 19.87 588 GLY A O 1
ATOM 4716 N N . LEU A 1 589 ? 38.490 -19.641 54.556 1.00 18.96 589 LEU A N 1
ATOM 4717 C CA . LEU A 1 589 ? 38.435 -18.216 54.247 1.00 21.48 589 LEU A CA 1
ATOM 4718 C C . LEU A 1 589 ? 37.860 -17.437 55.416 1.00 22.09 589 LEU A C 1
ATOM 4719 O O . LEU A 1 589 ? 36.842 -17.822 55.989 1.00 24.81 589 LEU A O 1
ATOM 4724 N N . LYS A 1 590 ? 38.510 -16.336 55.762 1.00 21.57 590 LYS A N 1
ATOM 4725 C CA . LYS A 1 590 ? 38.034 -15.494 56.845 1.00 22.58 590 LYS A CA 1
ATOM 4726 C C . LYS A 1 590 ? 36.945 -14.592 56.272 1.00 21.30 590 LYS A C 1
ATOM 4727 O O . LYS A 1 590 ? 37.016 -14.178 55.112 1.00 20.93 590 LYS A O 1
ATOM 4733 N N . VAL A 1 591 ? 35.928 -14.312 57.077 1.00 17.85 591 VAL A N 1
ATOM 4734 C CA . VAL A 1 591 ? 34.835 -13.452 56.647 1.00 17.60 591 VAL A CA 1
ATOM 4735 C C . VAL A 1 591 ? 34.559 -12.412 57.719 1.00 18.02 591 VAL A C 1
ATOM 4736 O O . VAL A 1 591 ? 34.996 -12.552 58.860 1.00 20.15 591 VAL A O 1
ATOM 4740 N N . LEU A 1 592 ? 33.832 -11.368 57.342 1.00 16.99 592 LEU A N 1
ATOM 4741 C CA . LEU A 1 592 ? 33.479 -10.299 58.264 1.00 19.59 592 LEU A CA 1
ATOM 4742 C C . LEU A 1 592 ? 32.005 -9.974 58.079 1.00 21.08 592 LEU A C 1
ATOM 4743 O O . LEU A 1 592 ? 31.492 -10.025 56.961 1.00 24.15 592 LEU A O 1
ATOM 4748 N N . SER A 1 593 ? 31.320 -9.658 59.171 1.00 21.22 593 SER A N 1
ATOM 4749 C CA . SER A 1 593 ? 29.911 -9.296 59.090 1.00 21.22 593 SER A CA 1
ATOM 4750 C C . SER A 1 593 ? 29.879 -7.781 58.931 1.00 20.73 593 SER A C 1
ATOM 4751 O O . SER A 1 593 ? 29.699 -7.047 59.901 1.00 21.25 593 SER A O 1
ATOM 4754 N N . LEU A 1 594 ? 30.071 -7.317 57.701 1.00 18.92 594 LEU A N 1
ATOM 4755 C CA . LEU A 1 594 ? 30.088 -5.887 57.430 1.00 18.73 594 LEU A CA 1
ATOM 4756 C C . LEU A 1 594 ? 28.728 -5.232 57.622 1.00 19.93 594 LEU A C 1
ATOM 4757 O O . LEU A 1 594 ? 27.689 -5.825 57.317 1.00 20.34 594 LEU A O 1
ATOM 4762 N N . PRO A 1 595 ? 28.719 -3.999 58.149 1.00 20.62 595 PRO A N 1
ATOM 4763 C CA . PRO A 1 595 ? 27.456 -3.287 58.353 1.00 22.46 595 PRO A CA 1
ATOM 4764 C C . PRO A 1 595 ? 26.887 -2.945 56.975 1.00 22.49 595 PRO A C 1
ATOM 4765 O O . PRO A 1 595 ? 27.611 -2.969 55.980 1.00 20.85 595 PRO A O 1
ATOM 4769 N N . GLU A 1 596 ? 25.597 -2.632 56.922 1.00 22.69 596 GLU A N 1
ATOM 4770 C CA . GLU A 1 596 ? 24.909 -2.328 55.669 1.00 23.93 596 GLU A CA 1
ATOM 4771 C C . GLU A 1 596 ? 25.609 -1.466 54.620 1.00 23.45 596 GLU A C 1
ATOM 4772 O O . GLU A 1 596 ? 25.649 -1.836 53.444 1.00 24.43 596 GLU A O 1
ATOM 4778 N N . GLY A 1 597 ? 26.154 -0.326 55.031 1.00 18.92 597 GLY A N 1
ATOM 4779 C CA . GLY A 1 597 ? 26.777 0.570 54.069 1.00 15.91 597 GLY A CA 1
ATOM 4780 C C . GLY A 1 597 ? 28.267 0.482 53.809 1.00 14.64 597 GLY A C 1
ATOM 4781 O O . GLY A 1 597 ? 28.806 1.290 53.052 1.00 14.04 597 GLY A O 1
ATOM 4782 N N . LEU A 1 598 ? 28.942 -0.488 54.411 1.00 10.48 598 LEU A N 1
ATOM 4783 C CA . LEU A 1 598 ? 30.380 -0.615 54.213 1.00 10.90 598 LEU A CA 1
ATOM 4784 C C . LEU A 1 598 ? 30.725 -1.748 53.258 1.00 12.42 598 LEU A C 1
ATOM 4785 O O . LEU A 1 598 ? 30.119 -2.818 53.307 1.00 11.70 598 LEU A O 1
ATOM 4790 N N . ARG A 1 599 ? 31.696 -1.500 52.383 1.00 10.28 599 ARG A N 1
ATOM 4791 C CA . ARG A 1 599 ? 32.145 -2.503 51.423 1.00 11.37 599 ARG A CA 1
ATOM 4792 C C . ARG A 1 599 ? 33.662 -2.506 51.311 1.00 11.62 599 ARG A C 1
ATOM 4793 O O . ARG A 1 599 ? 34.306 -1.472 51.485 1.00 10.84 599 ARG A O 1
ATOM 4801 N N . LEU A 1 600 ? 34.221 -3.673 51.008 1.00 12.57 600 LEU A N 1
ATOM 4802 C CA . LEU A 1 600 ? 35.664 -3.827 50.866 1.00 13.86 600 LEU A CA 1
ATOM 4803 C C . LEU A 1 600 ? 36.032 -4.419 49.511 1.00 13.82 600 LEU A C 1
ATOM 4804 O O . LEU A 1 600 ? 35.263 -5.179 48.919 1.00 14.51 600 LEU A O 1
ATOM 4809 N N . ARG A 1 601 ? 37.218 -4.064 49.031 1.00 11.08 601 ARG A N 1
ATOM 4810 C CA . ARG A 1 601 ? 37.746 -4.593 47.781 1.00 10.97 601 ARG A CA 1
ATOM 4811 C C . ARG A 1 601 ? 39.256 -4.559 47.924 1.00 10.84 601 ARG A C 1
ATOM 4812 O O . ARG A 1 601 ? 39.822 -3.560 48.366 1.00 10.99 601 ARG A O 1
ATOM 4820 N N . ARG A 1 602 ? 39.905 -5.658 47.567 1.00 11.57 602 ARG A N 1
ATOM 4821 C CA . ARG A 1 602 ? 41.354 -5.736 47.669 1.00 12.41 602 ARG A CA 1
ATOM 4822 C C . ARG A 1 602 ? 42.027 -5.453 46.339 1.00 13.63 602 ARG A C 1
ATOM 4823 O O . ARG A 1 602 ? 41.441 -5.618 45.268 1.00 16.68 602 ARG A O 1
ATOM 4831 N N . ARG A 1 603 ? 43.281 -5.040 46.432 1.00 15.24 603 ARG A N 1
ATOM 4832 C CA . ARG A 1 603 ? 44.121 -4.788 45.277 1.00 17.04 603 ARG A CA 1
ATOM 4833 C C . ARG A 1 603 ? 45.484 -5.199 45.822 1.00 17.13 603 ARG A C 1
ATOM 4834 O O . ARG A 1 603 ? 46.112 -4.449 46.566 1.00 16.85 603 ARG A O 1
ATOM 4842 N N . GLY A 1 604 ? 45.922 -6.405 45.480 1.00 17.78 604 GLY A N 1
ATOM 4843 C CA . GLY A 1 604 ? 47.190 -6.885 45.997 1.00 18.57 604 GLY A CA 1
ATOM 4844 C C . GLY A 1 604 ? 47.032 -7.070 47.496 1.00 18.58 604 GLY A C 1
ATOM 4845 O O . GLY A 1 604 ? 46.022 -7.616 47.951 1.00 20.05 604 GLY A O 1
ATOM 4846 N N . THR A 1 605 ? 48.009 -6.611 48.273 1.00 18.24 605 THR A N 1
ATOM 4847 C CA . THR A 1 605 ? 47.932 -6.731 49.727 1.00 18.37 605 THR A CA 1
ATOM 4848 C C . THR A 1 605 ? 47.204 -5.539 50.342 1.00 17.84 605 THR A C 1
ATOM 4849 O O . THR A 1 605 ? 47.111 -5.415 51.563 1.00 18.22 605 THR A O 1
ATOM 4853 N N . TRP A 1 606 ? 46.691 -4.657 49.491 1.00 15.21 606 TRP A N 1
ATOM 4854 C CA . TRP A 1 606 ? 45.967 -3.484 49.964 1.00 14.68 606 TRP A CA 1
ATOM 4855 C C . TRP A 1 606 ? 44.484 -3.782 50.071 1.00 14.54 606 TRP A C 1
ATOM 4856 O O . TRP A 1 606 ? 43.960 -4.644 49.366 1.00 15.94 606 TRP A O 1
ATOM 4867 N N . VAL A 1 607 ? 43.814 -3.058 50.957 1.00 12.45 607 VAL A N 1
ATOM 4868 C CA . VAL A 1 607 ? 42.381 -3.207 51.130 1.00 11.80 607 VAL A CA 1
ATOM 4869 C C . VAL A 1 607 ? 41.756 -1.821 51.056 1.00 11.04 607 VAL A C 1
ATOM 4870 O O . VAL A 1 607 ? 42.259 -0.867 51.656 1.00 11.59 607 VAL A O 1
ATOM 4874 N N . PHE A 1 608 ? 40.677 -1.714 50.289 1.00 11.28 608 PHE A N 1
ATOM 4875 C CA . PHE A 1 608 ? 39.946 -0.463 50.142 1.00 10.17 608 PHE A CA 1
ATOM 4876 C C . PHE A 1 608 ? 38.627 -0.617 50.880 1.00 11.27 608 PHE A C 1
ATOM 4877 O O . PHE A 1 608 ? 37.966 -1.651 50.760 1.00 12.65 608 PHE A O 1
ATOM 4885 N N . ALA A 1 609 ? 38.248 0.403 51.641 1.00 10.64 609 ALA A N 1
ATOM 4886 C CA . ALA A 1 609 ? 36.979 0.389 52.356 1.00 9.92 609 ALA A CA 1
ATOM 4887 C C . ALA A 1 609 ? 36.171 1.584 51.867 1.00 10.32 609 ALA A C 1
ATOM 4888 O O . ALA A 1 609 ? 36.655 2.716 51.884 1.00 10.84 609 ALA A O 1
ATOM 4890 N N . PHE A 1 610 ? 34.947 1.322 51.422 1.00 10.03 610 PHE A N 1
ATOM 4891 C CA . PHE A 1 610 ? 34.066 2.370 50.920 1.00 9.04 610 PHE A CA 1
ATOM 4892 C C . PHE A 1 610 ? 32.832 2.461 51.800 1.00 10.01 610 PHE A C 1
ATOM 4893 O O . PHE A 1 610 ? 32.149 1.462 52.022 1.00 10.98 610 PHE A O 1
ATOM 4901 N N . ASN A 1 611 ? 32.551 3.658 52.307 1.00 9.59 611 ASN A N 1
ATOM 4902 C CA . ASN A 1 611 ? 31.388 3.852 53.160 1.00 10.74 611 ASN A CA 1
ATOM 4903 C C . ASN A 1 611 ? 30.281 4.608 52.438 1.00 13.39 611 ASN A C 1
ATOM 4904 O O . ASN A 1 611 ? 30.390 5.811 52.191 1.00 11.70 611 ASN A O 1
ATOM 4909 N N . TYR A 1 612 ? 29.211 3.891 52.106 1.00 13.73 612 TYR A N 1
ATOM 4910 C CA . TYR A 1 612 ? 28.086 4.489 51.407 1.00 14.44 612 TYR A CA 1
ATOM 4911 C C . TYR A 1 612 ? 27.165 5.297 52.325 1.00 18.64 612 TYR A C 1
ATOM 4912 O O . TYR A 1 612 ? 26.100 5.746 51.908 1.00 20.04 612 TYR A O 1
ATOM 4921 N N . GLY A 1 613 ? 27.586 5.480 53.574 1.00 19.88 613 GLY A N 1
ATOM 4922 C CA . GLY A 1 613 ? 26.811 6.274 54.518 1.00 19.11 613 GLY A CA 1
ATOM 4923 C C . GLY A 1 613 ? 25.592 5.618 55.135 1.00 22.33 613 GLY A C 1
ATOM 4924 O O . GLY A 1 613 ? 25.377 4.417 54.965 1.00 24.21 613 GLY A O 1
ATOM 4925 N N . PRO A 1 614 ? 24.747 6.396 55.836 1.00 19.83 614 PRO A N 1
ATOM 4926 C CA . PRO A 1 614 ? 24.870 7.843 56.060 1.00 20.78 614 PRO A CA 1
ATOM 4927 C C . PRO A 1 614 ? 25.763 8.274 57.223 1.00 21.50 614 PRO A C 1
ATOM 4928 O O . PRO A 1 614 ? 26.034 9.463 57.393 1.00 21.29 614 PRO A O 1
ATOM 4932 N N . GLU A 1 615 ? 26.211 7.319 58.027 1.00 20.83 615 GLU A N 1
ATOM 4933 C CA . GLU A 1 615 ? 27.061 7.648 59.164 1.00 22.05 615 GLU A CA 1
ATOM 4934 C C . GLU A 1 615 ? 28.440 7.021 59.050 1.00 19.54 615 GLU A C 1
ATOM 4935 O O . GLU A 1 615 ? 28.654 6.102 58.258 1.00 17.47 615 GLU A O 1
ATOM 4941 N N . ALA A 1 616 ? 29.372 7.526 59.851 1.00 18.14 616 ALA A N 1
ATOM 4942 C CA . ALA A 1 616 ? 30.739 7.023 59.847 1.00 18.07 616 ALA A CA 1
ATOM 4943 C C . ALA A 1 616 ? 30.798 5.591 60.367 1.00 17.58 616 ALA A C 1
ATOM 4944 O O . ALA A 1 616 ? 29.950 5.163 61.149 1.00 19.11 616 ALA A O 1
ATOM 4946 N N . VAL A 1 617 ? 31.805 4.854 59.915 1.00 15.92 617 VAL A N 1
ATOM 4947 C CA . VAL A 1 617 ? 32.001 3.471 60.329 1.00 18.31 617 VAL A CA 1
ATOM 4948 C C . VAL A 1 617 ? 33.497 3.217 60.421 1.00 18.31 617 VAL A C 1
ATOM 4949 O O . VAL A 1 617 ? 34.294 3.969 59.870 1.00 17.95 617 VAL A O 1
ATOM 4953 N N . GLU A 1 618 ? 33.880 2.157 61.118 1.00 21.11 618 GLU A N 1
ATOM 4954 C CA . GLU A 1 618 ? 35.292 1.836 61.248 1.00 23.34 618 GLU A CA 1
ATOM 4955 C C . GLU A 1 618 ? 35.718 0.810 60.211 1.00 22.69 618 GLU A C 1
ATOM 4956 O O . GLU A 1 618 ? 35.006 -0.162 59.953 1.00 26.09 618 GLU A O 1
ATOM 4962 N N . ALA A 1 619 ? 36.878 1.036 59.608 1.00 20.95 619 ALA A N 1
ATOM 4963 C CA . ALA A 1 619 ? 37.406 0.108 58.623 1.00 20.84 619 ALA A CA 1
ATOM 4964 C C . ALA A 1 619 ? 37.946 -1.079 59.416 1.00 20.29 619 ALA A C 1
ATOM 4965 O O . ALA A 1 619 ? 38.661 -0.898 60.403 1.00 19.27 619 ALA A O 1
ATOM 4967 N N . PRO A 1 620 ? 37.597 -2.308 59.004 1.00 19.72 620 PRO A N 1
ATOM 4968 C CA . PRO A 1 620 ? 38.052 -3.523 59.688 1.00 21.44 620 PRO A CA 1
ATOM 4969 C C . PRO A 1 620 ? 39.507 -3.855 59.370 1.00 19.64 620 PRO A C 1
ATOM 4970 O O . PRO A 1 620 ? 39.822 -4.968 58.949 1.00 22.41 620 PRO A O 1
ATOM 4974 N N . ALA A 1 621 ? 40.392 -2.886 59.580 1.00 17.44 621 ALA A N 1
ATOM 4975 C CA . ALA A 1 621 ? 41.810 -3.072 59.301 1.00 15.56 621 ALA A CA 1
ATOM 4976 C C . ALA A 1 621 ? 42.554 -3.791 60.420 1.00 18.82 621 ALA A C 1
ATOM 4977 O O . ALA A 1 621 ? 42.254 -3.608 61.604 1.00 17.18 621 ALA A O 1
ATOM 4979 N N . SER A 1 622 ? 43.530 -4.612 60.038 1.00 19.43 622 SER A N 1
ATOM 4980 C CA . SER A 1 622 ? 44.328 -5.346 61.013 1.00 22.29 622 SER A CA 1
ATOM 4981 C C . SER A 1 622 ? 45.064 -4.348 61.892 1.00 22.58 622 SER A C 1
ATOM 4982 O O . SER A 1 622 ? 45.276 -3.201 61.500 1.00 21.42 622 SER A O 1
ATOM 4985 N N . GLU A 1 623 ? 45.459 -4.784 63.082 1.00 25.69 623 GLU A N 1
ATOM 4986 C CA . GLU A 1 623 ? 46.165 -3.898 63.992 1.00 28.33 623 GLU A CA 1
ATOM 4987 C C . GLU A 1 623 ? 47.528 -3.522 63.413 1.00 29.12 623 GLU A C 1
ATOM 4988 O O . GLU A 1 623 ? 48.228 -4.364 62.849 1.00 30.89 623 GLU A O 1
ATOM 4994 N N . GLY A 1 624 ? 47.895 -2.252 63.545 1.00 30.51 624 GLY A N 1
ATOM 4995 C CA . GLY A 1 624 ? 49.175 -1.799 63.030 1.00 31.14 624 GLY A CA 1
ATOM 4996 C C . GLY A 1 624 ? 49.189 -1.586 61.526 1.00 33.23 624 GLY A C 1
ATOM 4997 O O . GLY A 1 624 ? 50.224 -1.238 60.953 1.00 33.87 624 GLY A O 1
ATOM 4998 N N . ALA A 1 625 ? 48.044 -1.798 60.882 1.00 29.45 625 ALA A N 1
ATOM 4999 C CA . ALA A 1 625 ? 47.938 -1.615 59.439 1.00 27.38 625 ALA A CA 1
ATOM 5000 C C . ALA A 1 625 ? 48.408 -0.213 59.069 1.00 25.23 625 ALA A C 1
ATOM 5001 O O . ALA A 1 625 ? 48.237 0.729 59.838 1.00 27.32 625 ALA A O 1
ATOM 5003 N N . ARG A 1 626 ? 49.006 -0.079 57.891 1.00 24.20 626 ARG A N 1
ATOM 5004 C CA . ARG A 1 626 ? 49.491 1.216 57.434 1.00 22.44 626 ARG A CA 1
ATOM 5005 C C . ARG A 1 626 ? 48.511 1.820 56.434 1.00 21.51 626 ARG A C 1
ATOM 5006 O O . ARG A 1 626 ? 48.301 1.272 55.353 1.00 20.43 626 ARG A O 1
ATOM 5014 N N . PHE A 1 627 ? 47.909 2.950 56.800 1.00 18.97 627 PHE A N 1
ATOM 5015 C CA . PHE A 1 627 ? 46.946 3.608 55.925 1.00 18.28 627 PHE A CA 1
ATOM 5016 C C . PHE A 1 627 ? 47.585 4.457 54.832 1.00 20.42 627 PHE A C 1
ATOM 5017 O O . PHE A 1 627 ? 48.363 5.370 55.107 1.00 23.62 627 PHE A O 1
ATOM 5025 N N . LEU A 1 628 ? 47.247 4.137 53.586 1.00 19.67 628 LEU A N 1
ATOM 5026 C CA . LEU A 1 628 ? 47.764 4.856 52.426 1.00 19.74 628 LEU A CA 1
ATOM 5027 C C . LEU A 1 628 ? 46.878 6.058 52.127 1.00 19.77 628 LEU A C 1
ATOM 5028 O O . LEU A 1 628 ? 47.343 7.078 51.619 1.00 19.87 628 LEU A O 1
ATOM 5033 N N . LEU A 1 629 ? 45.595 5.927 52.446 1.00 17.63 629 LEU A N 1
ATOM 5034 C CA . LEU A 1 629 ? 44.635 6.992 52.199 1.00 16.34 629 LEU A CA 1
ATOM 5035 C C . LEU A 1 629 ? 43.524 6.907 53.242 1.00 13.61 629 LEU A C 1
ATOM 5036 O O . LEU A 1 629 ? 43.056 5.821 53.569 1.00 14.49 629 LEU A O 1
ATOM 5041 N N . GLY A 1 630 ? 43.113 8.055 53.767 1.00 15.10 630 GLY A N 1
ATOM 5042 C CA . GLY A 1 630 ? 42.062 8.071 54.768 1.00 14.61 630 GLY A CA 1
ATOM 5043 C C . GLY A 1 630 ? 42.518 7.557 56.121 1.00 17.00 630 GLY A C 1
ATOM 5044 O O . GLY A 1 630 ? 43.715 7.477 56.400 1.00 17.56 630 GLY A O 1
ATOM 5045 N N . SER A 1 631 ? 41.551 7.206 56.961 1.00 16.84 631 SER A N 1
ATOM 5046 C CA . SER A 1 631 ? 41.831 6.705 58.300 1.00 19.00 631 SER A CA 1
ATOM 5047 C C . SER A 1 631 ? 40.880 5.571 58.656 1.00 18.27 631 SER A C 1
ATOM 5048 O O . SER A 1 631 ? 39.922 5.297 57.929 1.00 16.88 631 SER A O 1
ATOM 5051 N N . ARG A 1 632 ? 41.143 4.926 59.787 1.00 14.80 632 ARG A N 1
ATOM 5052 C CA . ARG A 1 632 ? 40.319 3.816 60.246 1.00 14.97 632 ARG A CA 1
ATOM 5053 C C . ARG A 1 632 ? 38.862 4.246 60.384 1.00 14.69 632 ARG A C 1
ATOM 5054 O O . ARG A 1 632 ? 37.949 3.467 60.120 1.00 14.30 632 ARG A O 1
ATOM 5062 N N . ARG A 1 633 ? 38.642 5.487 60.809 1.00 16.57 633 ARG A N 1
ATOM 5063 C CA . ARG A 1 633 ? 37.285 6.003 60.933 1.00 17.22 633 ARG A CA 1
ATOM 5064 C C . ARG A 1 633 ? 36.913 6.533 59.547 1.00 17.02 633 ARG A C 1
ATOM 5065 O O . ARG A 1 633 ? 37.446 7.548 59.102 1.00 18.86 633 ARG A O 1
ATOM 5073 N N . VAL A 1 634 ? 36.008 5.836 58.865 1.00 15.25 634 VAL A N 1
ATOM 5074 C CA . VAL A 1 634 ? 35.595 6.229 57.521 1.00 13.58 634 VAL A CA 1
ATOM 5075 C C . VAL A 1 634 ? 34.291 7.012 57.546 1.00 12.17 634 VAL A C 1
ATOM 5076 O O . VAL A 1 634 ? 33.236 6.470 57.870 1.00 13.55 634 VAL A O 1
ATOM 5080 N N . GLY A 1 635 ? 34.365 8.292 57.205 1.00 12.44 635 GLY A N 1
ATOM 5081 C CA . GLY A 1 635 ? 33.167 9.109 57.201 1.00 13.88 635 GLY A CA 1
ATOM 5082 C C . GLY A 1 635 ? 32.237 8.716 56.069 1.00 14.64 635 GLY A C 1
ATOM 5083 O O . GLY A 1 635 ? 32.643 7.988 55.161 1.00 14.15 635 GLY A O 1
ATOM 5084 N N . PRO A 1 636 ? 30.975 9.169 56.096 1.00 13.91 636 PRO A N 1
ATOM 5085 C CA . PRO A 1 636 ? 30.049 8.814 55.019 1.00 13.56 636 PRO A CA 1
ATOM 5086 C C . PRO A 1 636 ? 30.523 9.382 53.687 1.00 13.25 636 PRO A C 1
ATOM 5087 O O . PRO A 1 636 ? 31.084 10.479 53.637 1.00 12.32 636 PRO A O 1
ATOM 5091 N N . TYR A 1 637 ? 30.302 8.622 52.618 1.00 11.20 637 TYR A N 1
ATOM 5092 C CA . TYR A 1 637 ? 30.688 9.038 51.268 1.00 11.47 637 TYR A CA 1
ATOM 5093 C C . TYR A 1 637 ? 32.201 9.191 51.169 1.00 13.12 637 TYR A C 1
ATOM 5094 O O . TYR A 1 637 ? 32.708 9.938 50.329 1.00 14.28 637 TYR A O 1
ATOM 5103 N N . ASP A 1 638 ? 32.918 8.482 52.030 1.00 12.19 638 ASP A N 1
ATOM 5104 C CA . ASP A 1 638 ? 34.372 8.553 52.048 1.00 11.60 638 ASP A CA 1
ATOM 5105 C C . ASP A 1 638 ? 34.955 7.148 51.976 1.00 11.63 638 ASP A C 1
ATOM 5106 O O . ASP A 1 638 ? 34.220 6.156 51.927 1.00 10.54 638 ASP A O 1
ATOM 5111 N N . LEU A 1 639 ? 36.278 7.063 51.985 1.00 12.12 639 LEU A N 1
ATOM 5112 C CA . LEU A 1 639 ? 36.947 5.779 51.870 1.00 11.53 639 LEU A CA 1
ATOM 5113 C C . LEU A 1 639 ? 38.278 5.755 52.605 1.00 11.61 639 LEU A C 1
ATOM 5114 O O . LEU A 1 639 ? 38.765 6.782 53.078 1.00 13.39 639 LEU A O 1
ATOM 5119 N N . ALA A 1 640 ? 38.855 4.563 52.694 1.00 11.33 640 ALA A N 1
ATOM 5120 C CA . ALA A 1 640 ? 40.151 4.368 53.327 1.00 11.77 640 ALA A CA 1
ATOM 5121 C C . ALA A 1 640 ? 40.863 3.258 52.564 1.00 12.88 640 ALA A C 1
ATOM 5122 O O . ALA A 1 640 ? 40.220 2.368 52.007 1.00 11.51 640 ALA A O 1
ATOM 5124 N N . VAL A 1 641 ? 42.189 3.328 52.522 1.00 12.37 641 VAL A N 1
ATOM 5125 C CA . VAL A 1 641 ? 42.998 2.325 51.840 1.00 12.69 641 VAL A CA 1
ATOM 5126 C C . VAL A 1 641 ? 44.165 2.021 52.766 1.00 14.09 641 VAL A C 1
ATOM 5127 O O . VAL A 1 641 ? 44.794 2.937 53.291 1.00 14.52 641 VAL A O 1
ATOM 5131 N N . TRP A 1 642 ? 44.451 0.742 52.973 1.00 13.64 642 TRP A N 1
ATOM 5132 C CA . TRP A 1 642 ? 45.545 0.372 53.861 1.00 14.72 642 TRP A CA 1
ATOM 5133 C C . TRP A 1 642 ? 46.240 -0.916 53.454 1.00 18.35 642 TRP A C 1
ATOM 5134 O O . TRP A 1 642 ? 45.718 -1.697 52.655 1.00 14.33 642 TRP A O 1
ATOM 5145 N N . GLU A 1 643 ? 47.435 -1.119 54.002 1.00 20.39 643 GLU A N 1
ATOM 5146 C CA . GLU A 1 643 ? 48.205 -2.328 53.740 1.00 28.50 643 GLU A CA 1
ATOM 5147 C C . GLU A 1 643 ? 47.750 -3.340 54.784 1.00 30.96 643 GLU A C 1
ATOM 5148 O O . GLU A 1 643 ? 48.072 -3.203 55.963 1.00 32.26 643 GLU A O 1
ATOM 5154 N N . GLU A 1 644 ? 46.996 -4.345 54.348 1.00 34.97 644 GLU A N 1
ATOM 5155 C CA . GLU A 1 644 ? 46.485 -5.377 55.247 1.00 38.39 644 GLU A CA 1
ATOM 5156 C C . GLU A 1 644 ? 47.514 -6.480 55.475 1.00 39.83 644 GLU A C 1
ATOM 5157 O O . GLU A 1 644 ? 48.519 -6.515 54.733 1.00 41.84 644 GLU A O 1
#

InterPro domains:
  IPR003476 Glycoside hydrolase, family 42 [PIRSF001084] (2-644)
  IPR003476 Glycoside hydrolase, family 42 [PTHR36447] (2-643)
  IPR013529 Glycoside hydrolase, family 42, N-terminal [PF02449] (5-389)
  IPR013738 Beta-galactosidase trimerisation [PF08532] (398-589)
  IPR013739 Beta-galactosidase C-terminal [PF08533] (597-644)
  IPR013780 Glycosyl hydrolase, all-beta [G3DSA:2.60.40.1180] (595-645)
  IPR017853 Glycoside hydrolase superfamily [SSF51445] (1-389)
  IPR029062 Class I glutamine amidotransferase-like [G3DSA:3.40.50.880] (395-594)
  IPR029062 Class I glutamine amidotransferase-like [SSF52317] (395-589)

Solvent-accessible surface area: 24638 Å² total; per-residue (Å²): 126,3,0,1,0,2,4,1,38,53,30,86,89,152,81,8,147,46,0,0,92,48,0,112,85,8,40,12,36,22,0,3,0,5,0,48,0,0,47,78,2,2,52,106,52,57,170,53,90,31,48,34,2,47,70,1,6,60,12,2,36,88,47,60,4,72,0,1,1,1,0,1,0,0,24,2,5,92,46,1,4,86,132,69,86,39,0,20,11,12,24,134,99,41,140,109,116,188,69,50,48,75,2,9,1,1,5,12,0,61,33,0,50,89,26,0,97,76,0,0,32,58,4,0,104,110,4,2,75,74,148,16,0,23,0,0,0,0,0,6,16,1,0,22,109,72,19,4,22,8,28,1,87,77,5,48,85,30,0,61,43,40,0,94,92,99,32,46,71,15,112,39,0,22,141,10,10,33,2,97,120,159,105,40,153,33,184,43,21,74,66,0,102,7,5,44,127,64,148,54,133,38,17,46,5,12,22,0,1,0,20,15,3,3,0,42,28,0,62,41,2,0,111,20,0,6,85,15,1,102,72,73,1,96,87,31,32,0,0,1,0,6,22,12,57,41,20,20,5,29,2,26,18,0,1,130,29,4,40,1,0,0,0,2,0,15,0,3,0,20,6,47,108,28,138,28,59,90,115,41,97,130,91,2,33,143,2,0,14,0,0,0,1,0,2,1,1,1,7,3,14,21,3,1,149,48,104,0,12,0,2,10,1,0,5,6,44,4,45,104,8,94,118,54,33,51,6,4,93,18,0,3,33,0,1,0,1,0,0,4,0,1,9,4,65,3,0,4,0,14,11,2,4,33,5,71,94,62,123,45,76,136,4,5,1,2,1,106,56,93,10,28,46,40,87,1,28,115,19,4,69,131,0,16,93,26,30,91,87,20,90,42,27,106,55,52,88,2,20,0,0,0,4,1,19,3,18,0,7,10,0,7,82,26,50,53,103,7,99,72,14,48,11,40,30,0,1,22,28,0,0,22,10,0,6,84,18,18,10,5,1,17,2,16,37,44,32,30,78,5,152,37,22,22,2,1,0,0,0,1,2,0,6,8,83,101,110,3,16,81,8,3,92,120,6,95,9,17,0,0,0,0,0,8,0,0,9,21,28,86,37,10,74,104,2,165,55,66,16,0,2,46,0,41,86,24,0,60,4,67,7,69,138,55,54,42,29,80,109,70,84,110,45,30,0,64,37,116,41,16,147,4,68,5,10,36,4,13,2,71,22,105,34,120,31,170,24,77,0,35,9,108,82,51,65,2,0,0,8,70,77,53,96,12,2,0,0,0,0,31,1,20,85,113,0,0,18,134,4,0,33,43,4,0,71,106,40,60,29,152,49,75,112,8,61,83,2,2,5,13,4,83,35,28,99,33,15,0,0,0,0,1,2,72,134,34,34,128,2,49,11,47,166,72,20,140,58,35,28,48,62,76,163,2,15,48,55,53,3,0,0,2,65,98

Secondary structure (DSSP, 8-state):
-EEEE--GGGS-HHHHHHHHHHHHHHT--EEEE-TT-HHHH-SBTTB---HHHHHHHHHHHTTTPEEEEEPSTTS--HHHHHH-GGGS-B-TTSPBP-SSSS----TT-HHHHHHHHHHHHHHHHHHTT-TTEEEEE-SSSTTTTTTS---SHHHHHHHHHHHHHHHSSHHHHHHHHTTTGGG---SSGGG---S-S-SSPPPHHHHHHHHHHHHHHHHHHHHHHHHHHHHHSTT-EEE-EE-TT--SS-HHHHGGGSSSEEEEE-HHHHHHHS---HHHHHHTTTT--TTHHHHHHHHHHHHTTT-EEEEEE--S--SSSSS-PPPPTTHHHHHHHHHHHTT-S-EEEE-SB--SSSTTTTS--SB-TTS-B-HHHHHHHHHHHHHHT-PPPPPPPPSEEEE--HHHHHHHHH--SSTT--HHHHHHHHHHHHHTTT--EEEE-TTS--TT-SEEEES--SS--HHHHHHHHT-SS-EEEPTTTT---TTS---TT-TTGGGGGTS--EEEEEEE--TT--EEEEETTEEEEE-SEEEEEE-SSPPSEEETTS-EEEEEETTEEEE-BPPPHHHHHHHHHHHHHHTT-------TTEEEEEETTEEEEEE-SSS-EE--PPTT-EEEES-SEE-TTEEEEEE-

Nearest PDB structures (foldseek):
  1kwg-assembly1_A  TM=1.002E+00  e=0.000E+00  Thermus thermophilus
  6y2k-assembly1_A  TM=9.844E-01  e=1.012E-97  Marinomonas sp. ef1
  6lvw-assembly1_A  TM=9.575E-01  e=3.770E-75  Halorubrum lacusprofundi ATCC 49239
  4uni-assembly1_C  TM=8.984E-01  e=1.336E-53  Bifidobacterium animalis subsp. lactis Bl-04
  4uoq-assembly1_C  TM=8.919E-01  e=4.645E-51  Bifidobacterium animalis subsp. lactis Bl-04

Foldseek 3Di:
DAAFEDECVQDDVVCLLVLLQVCVVLQHAEYEYAQQCQCVQPVDVPDGDCPVVVVSLVSNVVSNHAYAYEQHLFAHDPVVCVVPVQQAFADLVRHTDDHDDTNRGALLDPVSLVVSLVSLLVVLQVCLPDPSYQAYAYRAAPCPPNHLDGFDPSLFVVLLVLVCVVQVFLVSVCVLQVCVPVVNRDPGSVPDGQQGPDDPHGRLLRQLSSLVSSLVSVLVSVLSSLVSSCVRNPNHFYEYEYEFPDQSHFLLVSLVSGQAYEYEDDQLQVLCVDPDDPVVSVLCNQQHAQCRLVVVLQVRCQSGVNAYAHQEQQQFWWQPHPDTHTRPQQNSLQSVVSSVLSPHPYYYYPHQEQRCDDDTNVRGGCAYNVRHGDRSSVSSSVNSVLCVVVPFFAADAWQEEEEDGSSVQSSCVSPVVAPPRHLVVLSVLLVVLCFLQQTAYHYHYQLDAQENHLEYEYSAAQEHDPSNVVNQVPHPAAYEHEANACQAYPSGDGAPQGPPNPCCVVPVKHFPDKDADDPPDWWWWDAPLGTDTFHGMATAMDGPFQARTATPVGGHQKGDDPRYIYGGGRDDSSRSNSVVVVSCVVSVHHTDNHDRQWGWGHGVQKIKIAGQDDAWDAAPDDPPWAWSDDHRTAGHSGMTMTRD

Radius of gyration: 25.4 Å; Cα contacts (8 Å, |Δi|>4): 1400; chains: 1; bounding box: 53×70×64 Å

CATH classification: 3.20.20.80 (+2 more: 3.40.50.880, 2.60.40.1180)

B-factor: mean 16.88, std 8.04, range [7.09, 48.96]